Protein AF-A0A7W0WH51-F1 (afdb_monomer)

Sequence (609 aa):
MRKIGLLFASMVLAVLLVGTLPVPAPQLAKVEAEQATVGTWGAVVNDTTASGSKAVRWNESATTGTVNFTISEPADSVTVYIKAGTNSASRVCVRPMVDNVASGTQPLCVGANQRTYVGRTFAANLAAGSHTLSLTGSDISSTDPLFADYTSFDTNTSSPPPPGGPYAKPNTTSQTFTEGWTPAADSVHLNPRVTCSADPTPANTGTGQGGVNVFNQNVVLINPQIKGCSVGILVRAGGLKLLVDQNKVGYGSAASPAIGNNFRGVYFDRGAFGYEVKGLNEGELFMRNNYIPVNLQAGYDCLIADTDIDHPVPLDWDSTRSGMLSGSRRAKVGIKARADYTTLPVADRSFHDCVIRSNDVAGFEEEGISLDANGGGSDAVTLVQGSSPLAAVDAPTDTVTLAQPQGGQWTNLENAQGAWLSFNQGGAVGRYLQIVAVDAASLELTLSDPNDYLSLAAADDPVSVTAPYRNVTISENVVNAEGSRVGIDFHGPVYRSRLMNNTITGTQSYQYGSDNHLRVTPDGVAPQSIRVTTLADMPPGTMTPRPHVGVASYNSVVGNQVDWDISFHTRDTETWRGIPAYDSANTSTNGEADYNDGTYVFLASDPNP

Solvent-accessible surface area (backbone atoms only — not comparable to full-atom values): 29803 Å² total; per-residue (Å²): 130,80,76,62,62,60,58,56,56,53,52,54,51,58,65,70,65,65,63,79,74,80,74,76,58,54,66,54,34,75,47,57,39,58,73,32,52,66,59,95,54,38,42,74,42,86,32,86,87,32,67,97,37,29,19,29,34,34,36,34,57,48,67,41,38,70,33,80,49,59,28,89,51,54,25,49,29,41,30,42,27,33,28,29,31,99,66,20,82,50,54,28,28,38,30,52,21,50,72,88,40,70,48,66,96,64,64,54,68,41,50,30,81,33,74,57,77,41,78,44,73,38,74,38,88,42,70,53,42,77,46,37,39,29,45,34,38,38,68,33,33,78,59,24,24,37,36,34,26,34,37,38,30,27,24,82,65,76,60,79,69,65,92,58,62,104,53,71,81,60,77,42,70,68,44,77,48,57,59,50,37,62,62,55,59,72,32,28,33,33,17,39,32,30,61,38,94,52,83,38,56,76,89,61,77,79,75,87,64,16,28,31,28,35,66,32,40,40,28,32,39,30,15,41,36,29,32,30,12,52,24,22,33,30,28,38,21,34,35,37,32,44,35,16,40,48,91,38,72,48,39,78,53,102,78,27,23,27,37,26,49,10,36,24,21,35,37,29,31,56,56,20,27,52,30,38,36,37,42,33,84,89,16,51,40,33,32,35,54,20,39,27,33,34,36,34,28,30,35,38,43,33,39,42,29,31,31,39,33,42,23,95,59,57,46,85,60,88,41,89,84,67,98,54,79,76,58,79,32,50,14,47,27,38,38,37,37,42,39,30,44,87,53,35,52,60,87,46,21,55,27,28,54,28,38,42,29,48,27,42,28,37,36,27,45,42,28,33,36,31,44,34,55,73,41,90,65,94,64,55,37,52,53,58,34,29,31,32,32,25,61,37,66,41,48,97,74,33,32,35,25,50,38,78,20,85,93,42,53,74,47,73,52,60,67,43,34,22,20,26,43,32,27,52,36,66,73,30,40,41,42,70,34,43,22,74,38,56,43,57,92,73,37,32,35,33,41,57,58,96,78,58,52,50,75,40,47,50,56,65,29,38,30,21,41,38,46,35,36,33,44,36,37,40,28,48,28,42,27,44,18,47,60,5,42,24,18,35,37,44,39,14,48,34,33,50,24,36,40,32,47,28,39,30,38,61,57,34,66,49,70,71,62,83,66,48,53,64,63,72,49,100,92,42,53,58,41,35,27,32,40,43,32,21,57,68,97,67,78,89,83,41,21,35,29,80,40,60,70,64,28,57,18,40,23,36,45,30,44,30,41,25,36,24,18,26,38,38,34,50,50,58,91,66,86,62,47,53,37,31,27,21,66,44,76,45,41,34,76,76,40,44,43,73,38,63,75,62,25,56,34,76,44,98,57,70,81,71,124

Nearest PDB structures (foldseek):
  3wnn-assembly2_B  TM=7.331E-01  e=1.623E-05  Niallia circulans
  7ehg-assembly5_E  TM=6.795E-01  e=1.152E-05  Microbacterium sp. XT11
  3wnk-assembly1_A  TM=7.249E-01  e=2.401E-05  Niallia circulans
  5x7h-assembly1_A  TM=6.977E-01  e=3.552E-05  Paenibacillus sp. 598K
  5h49-assembly1_C  TM=5.030E-01  e=3.534E-02  Rattus norvegicus

Foldseek 3Di:
DVPVVVVVVVVVVVVVPPPPDPDPFDFQDKFFQQVWADDPQWDWDQACQFVVRIWIKGQAWFKTHKDKDFGQAWFFKKKWWKFKDPQFPAKKWKWKAKQNHTQDPDTHIDGRPGHHTDIDMGTDGGGGTMIIIMMTIDPHHNRIMMITTIMTGGHRPDPPPPCDDVAHDAPEACDEDEWQAEDAASHEYHAYEFEYDDQLDPVCVPPQTWSYEDQHAQYEYEFYAFERTVERYEHAAENYEDEYECPGPQNDDPCTPEQEHYQESYAYFFHYEQYERDYDPLGAYEYEHHLEDAEAADYENYEAARYEAEYPWFDQDDPPPDPDDGDRAWRAEHHEYAHQQVRYDLQASEHEPYEYAHYEFYTHAAEHHEDAQAPPDLCRRWQAKAKAFWQFFDLVQQKTAGDQHPPGGFDPCQSLRNWKKAFLDFQLHLDIWHFHGADRVRNMTRTDCPPSSSVRDGTRGMIIRGHYEEHYEYEHYEFEQAQYQEHYEQEAAYHQYEYYQYEYDHFHDDADDVLQLADADPVHGWRYHAENEHDDPHDPSHGDDDRDDDHPALYEYEQYEYQEDHEDEYSDPPQRAAREYEYYNFDYNHYHRYHYSRRYDYDPDRPND

Secondary structure (DSSP, 8-state):
--SSHHHHHHHHHHHHS---PPPPPPEEEEEEGGGS---TTEEEEE-TTSGGGEEEEESSS-BPPPEEEEESS-EEEEEEEEEE-TT--S-EEEEEEETTEESSSS-EEE-TT--S-EEEEEEEEEPSEEEEEEEEEES--SSS-EEEEEEEEE----SS--S-SSSPPPSEES-EE-TTB-PPTT-EEES-EEE--S---GGGTTS---SEEE-STT-EEES-EEES-SEEEEE-SS--EEEEETTSTT--BTTBSEEES-SEEEEE-TT--SEEEEEETT--EEEES-SEEEEESS-EEEEEESEEEE--S-B----TTSS---S-B-EEEEEEE---GGGS-TT---EEEEEEES-EE--EEEEEEEEE---SSSS-S----EEEEEEEEEGGGTEEEEPPPTTS---SGGGGTTSEEEE-SSTTTT-EEEEEEEETTTTEEEEE-TT-GGGG--TT-EEEEE-SEEEEEEES-EEE-TTSSEEEEEESSEES-EEES-EEES-------GGG-PPEETTEEPPEEEEEEE-----BTBSSS-------TTEEEES-EESSEEEEEE--SS----EEEEEES-EESSS-TTEE-S-EEE-SS-S--

Mean predicted aligned error: 16.0 Å

Structure (mmCIF, N/CA/C/O backbone):
data_AF-A0A7W0WH51-F1
#
_entry.id   AF-A0A7W0WH51-F1
#
loop_
_atom_site.group_PDB
_atom_site.id
_atom_site.type_symbol
_atom_site.label_atom_id
_atom_site.label_alt_id
_atom_site.label_comp_id
_atom_site.label_asym_id
_atom_site.label_entity_id
_atom_site.label_seq_id
_atom_site.pdbx_PDB_ins_code
_atom_site.Cartn_x
_atom_site.Cartn_y
_atom_site.Cartn_z
_atom_site.occupancy
_atom_site.B_iso_or_equiv
_atom_site.auth_seq_id
_atom_site.auth_comp_id
_atom_site.auth_asym_id
_atom_site.auth_atom_id
_atom_site.pdbx_PDB_model_num
ATOM 1 N N . MET A 1 1 ? -4.351 -56.103 2.459 1.00 49.38 1 MET A N 1
ATOM 2 C CA . MET A 1 1 ? -4.279 -55.286 1.223 1.00 49.38 1 MET A CA 1
ATOM 3 C C . MET A 1 1 ? -4.111 -53.771 1.439 1.00 49.38 1 MET A C 1
ATOM 5 O O . MET A 1 1 ? -3.838 -53.088 0.469 1.00 49.38 1 MET A O 1
ATOM 9 N N . ARG A 1 2 ? -4.170 -53.211 2.664 1.00 43.69 2 ARG A N 1
ATOM 10 C CA . ARG A 1 2 ? -3.971 -51.757 2.903 1.00 43.69 2 ARG A CA 1
ATOM 11 C C . ARG A 1 2 ? -2.515 -51.278 3.073 1.00 43.69 2 ARG A C 1
ATOM 13 O O . ARG A 1 2 ? -2.283 -50.080 3.082 1.00 43.69 2 ARG A O 1
ATOM 20 N N . LYS A 1 3 ? -1.530 -52.181 3.185 1.00 42.62 3 LYS A N 1
ATOM 21 C CA . LYS A 1 3 ? -0.113 -51.817 3.424 1.00 42.62 3 LYS A CA 1
ATOM 22 C C . LYS A 1 3 ? 0.752 -51.682 2.158 1.00 42.62 3 LYS A C 1
ATOM 24 O O . LYS A 1 3 ? 1.878 -51.223 2.260 1.00 42.62 3 LYS A O 1
ATOM 29 N N . ILE A 1 4 ? 0.234 -52.036 0.979 1.00 47.47 4 ILE A N 1
ATOM 30 C CA . ILE A 1 4 ? 0.978 -51.942 -0.295 1.00 47.47 4 ILE A CA 1
ATOM 31 C C . ILE A 1 4 ? 0.734 -50.587 -0.990 1.00 47.47 4 ILE A C 1
ATOM 33 O O . ILE A 1 4 ? 1.624 -50.073 -1.659 1.00 47.47 4 ILE A O 1
ATOM 37 N N . GLY A 1 5 ? -0.417 -49.943 -0.751 1.00 38.31 5 GLY A N 1
ATOM 38 C CA . GLY A 1 5 ? -0.734 -48.626 -1.326 1.00 38.31 5 GLY A CA 1
ATOM 39 C C . GLY A 1 5 ? 0.100 -47.464 -0.766 1.00 38.31 5 GLY A C 1
ATOM 40 O O . GLY A 1 5 ? 0.379 -46.516 -1.490 1.00 38.31 5 GLY A O 1
ATOM 41 N N . LEU A 1 6 ? 0.561 -47.553 0.489 1.00 41.91 6 LEU A N 1
ATOM 42 C CA . LEU A 1 6 ? 1.359 -46.488 1.117 1.00 41.91 6 LEU A CA 1
ATOM 43 C C . LEU A 1 6 ? 2.809 -46.440 0.594 1.00 41.91 6 LEU A C 1
ATOM 45 O O . LEU A 1 6 ? 3.413 -45.374 0.535 1.00 41.91 6 LEU A O 1
ATOM 49 N N . LEU A 1 7 ? 3.353 -47.587 0.173 1.00 45.12 7 LEU A N 1
ATOM 50 C CA . LEU A 1 7 ? 4.710 -47.688 -0.378 1.00 45.12 7 LEU A CA 1
ATOM 51 C C . LEU A 1 7 ? 4.798 -47.142 -1.810 1.00 45.12 7 LEU A C 1
ATOM 53 O O . LEU A 1 7 ? 5.791 -46.510 -2.154 1.00 45.12 7 LEU A O 1
ATOM 57 N N . PHE A 1 8 ? 3.740 -47.291 -2.614 1.00 44.56 8 PHE A N 1
ATOM 58 C CA . PHE A 1 8 ? 3.688 -46.697 -3.956 1.00 44.56 8 PHE A CA 1
ATOM 59 C C . PHE A 1 8 ? 3.515 -45.171 -3.924 1.00 44.56 8 PHE A C 1
ATOM 61 O O . PHE A 1 8 ? 4.144 -44.477 -4.719 1.00 44.56 8 PHE A O 1
ATOM 68 N N . ALA A 1 9 ? 2.749 -44.630 -2.971 1.00 45.94 9 ALA A N 1
ATOM 69 C CA . ALA A 1 9 ? 2.597 -43.180 -2.818 1.00 45.94 9 ALA A CA 1
ATOM 70 C C . ALA A 1 9 ? 3.899 -42.492 -2.357 1.00 45.94 9 ALA A C 1
ATOM 72 O O . ALA A 1 9 ? 4.235 -41.417 -2.847 1.00 45.94 9 ALA A O 1
ATOM 73 N N . SER A 1 10 ? 4.683 -43.132 -1.480 1.00 42.50 10 SER A N 1
ATOM 74 C CA . SER A 1 10 ? 5.964 -42.577 -1.015 1.00 42.50 10 SER A CA 1
ATOM 75 C C . SER A 1 10 ? 7.071 -42.635 -2.073 1.00 42.50 10 SER A C 1
ATOM 77 O O . SER A 1 10 ? 7.956 -41.783 -2.071 1.00 42.50 10 SER A O 1
ATOM 79 N N . MET A 1 11 ? 7.034 -43.616 -2.979 1.00 37.88 11 MET A N 1
ATOM 80 C CA . MET A 1 11 ? 8.048 -43.768 -4.025 1.00 37.88 11 MET A CA 1
ATOM 81 C C . MET A 1 11 ? 7.811 -42.803 -5.201 1.00 37.88 11 MET A C 1
ATOM 83 O O . MET A 1 11 ? 8.770 -42.300 -5.777 1.00 37.88 11 MET A O 1
ATOM 87 N N . VAL A 1 12 ? 6.551 -42.454 -5.493 1.00 46.62 12 VAL A N 1
ATOM 88 C CA . VAL A 1 12 ? 6.204 -41.393 -6.460 1.00 46.62 12 VAL A CA 1
ATOM 89 C C . VAL A 1 12 ? 6.540 -40.001 -5.904 1.00 46.62 12 VAL A C 1
ATOM 91 O O . VAL A 1 12 ? 7.027 -39.154 -6.649 1.00 46.62 12 VAL A O 1
ATOM 94 N N . LEU A 1 13 ? 6.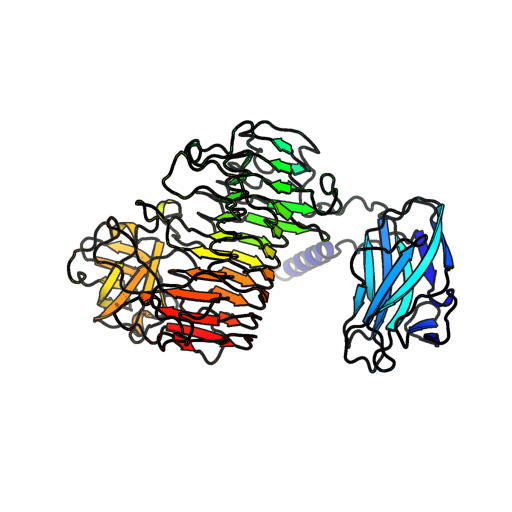395 -39.785 -4.590 1.00 38.09 13 LEU A N 1
ATOM 95 C CA . LEU A 1 13 ? 6.809 -38.538 -3.936 1.00 38.09 13 LEU A CA 1
ATOM 96 C C . LEU A 1 13 ? 8.343 -38.373 -3.909 1.00 38.09 13 LEU A C 1
ATOM 98 O O . LEU A 1 13 ? 8.842 -37.273 -4.112 1.00 38.09 13 LEU A O 1
ATOM 102 N N . ALA A 1 14 ? 9.103 -39.462 -3.747 1.00 37.25 14 ALA A N 1
ATOM 103 C CA . ALA A 1 14 ? 10.568 -39.423 -3.795 1.00 37.25 14 ALA A CA 1
ATOM 104 C C . ALA A 1 14 ? 11.130 -39.192 -5.213 1.00 37.25 14 ALA A C 1
ATOM 106 O O . ALA A 1 14 ? 12.187 -38.587 -5.352 1.00 37.25 14 ALA A O 1
ATOM 107 N N . VAL A 1 15 ? 10.423 -39.621 -6.266 1.00 40.81 15 VAL A N 1
ATOM 108 C CA . VAL A 1 15 ? 10.829 -39.382 -7.666 1.00 40.81 15 VAL A CA 1
ATOM 109 C C . VAL A 1 15 ? 10.445 -37.972 -8.147 1.00 40.81 15 VAL A C 1
ATOM 111 O O . VAL A 1 15 ? 11.129 -37.423 -9.004 1.00 40.81 15 VAL A O 1
ATOM 114 N N . LEU A 1 16 ? 9.427 -37.338 -7.553 1.00 35.97 16 LEU A N 1
ATOM 115 C CA . LEU A 1 16 ? 9.060 -35.937 -7.823 1.00 35.97 16 LEU A CA 1
ATOM 116 C C . LEU A 1 16 ? 9.887 -34.905 -7.030 1.00 35.97 16 LEU A C 1
ATOM 118 O O . LEU A 1 16 ? 9.874 -33.731 -7.385 1.00 35.97 16 LEU A O 1
ATOM 122 N N . LEU A 1 17 ? 10.625 -35.325 -5.993 1.00 35.19 17 LEU A N 1
ATOM 123 C CA . LEU A 1 17 ? 11.506 -34.454 -5.199 1.00 35.19 17 LEU A CA 1
ATOM 124 C C . LEU A 1 17 ? 12.975 -34.444 -5.644 1.00 35.19 17 LEU A C 1
ATOM 126 O O . LEU A 1 17 ? 13.756 -33.654 -5.115 1.00 35.19 17 LEU A O 1
ATOM 130 N N . VAL A 1 18 ? 13.362 -35.233 -6.651 1.00 36.16 18 VAL A N 1
ATOM 131 C CA . VAL A 1 18 ? 14.643 -35.030 -7.350 1.00 36.16 18 VAL A CA 1
ATOM 132 C C . VAL A 1 18 ? 14.439 -33.949 -8.415 1.00 36.16 18 VAL A C 1
ATOM 134 O O . VAL A 1 18 ? 14.569 -34.177 -9.615 1.00 36.16 18 VAL A O 1
ATOM 137 N N . GLY A 1 19 ? 14.063 -32.754 -7.954 1.00 34.38 19 GLY A N 1
ATOM 138 C CA . GLY A 1 19 ? 14.241 -31.536 -8.725 1.00 34.38 19 GLY A CA 1
ATOM 139 C C . GLY A 1 19 ? 15.726 -31.410 -9.037 1.00 34.38 19 GLY A C 1
ATOM 140 O O . GLY A 1 19 ? 16.571 -31.533 -8.151 1.00 34.38 19 GLY A O 1
ATOM 141 N N . THR A 1 20 ? 16.032 -31.251 -10.317 1.00 36.53 20 THR A N 1
ATOM 142 C CA . THR A 1 20 ? 17.371 -31.016 -10.850 1.00 36.53 20 THR A CA 1
ATOM 143 C C . THR A 1 20 ? 18.126 -30.023 -9.970 1.00 36.53 20 THR A C 1
ATOM 145 O O . THR A 1 20 ? 17.732 -28.860 -9.880 1.00 36.53 20 THR A O 1
ATOM 148 N N . LEU A 1 21 ? 19.202 -30.475 -9.319 1.00 32.97 21 LEU A N 1
ATOM 149 C CA . LEU A 1 21 ? 20.165 -29.566 -8.704 1.00 32.97 21 LEU A CA 1
ATOM 150 C C . LEU A 1 21 ? 20.615 -28.573 -9.789 1.00 32.97 21 LEU A C 1
ATOM 152 O O . LEU A 1 21 ? 20.913 -29.026 -10.901 1.00 32.97 21 LEU A O 1
ATOM 156 N N . PRO A 1 22 ? 20.630 -27.254 -9.522 1.00 35.56 22 PRO A N 1
ATOM 157 C CA . PRO A 1 22 ? 21.127 -26.291 -10.490 1.00 35.56 22 PRO A CA 1
ATOM 158 C C . PRO A 1 22 ? 22.555 -26.690 -10.853 1.00 35.56 22 PRO A C 1
ATOM 160 O O . PRO A 1 22 ? 23.417 -26.830 -9.983 1.00 35.56 22 PRO A O 1
ATOM 163 N N . VAL A 1 23 ? 22.785 -26.930 -12.143 1.00 38.28 23 VAL A N 1
ATOM 164 C CA . VAL A 1 23 ? 24.143 -27.049 -12.664 1.00 38.28 23 VAL A CA 1
ATOM 165 C C . VAL A 1 23 ? 24.808 -25.703 -12.365 1.00 38.28 23 VAL A C 1
ATOM 167 O O . VAL A 1 23 ? 24.219 -24.676 -12.712 1.00 38.28 23 VAL A O 1
ATOM 170 N N . PRO A 1 24 ? 25.965 -25.665 -11.678 1.00 46.38 24 PRO A N 1
ATOM 171 C CA . PRO A 1 24 ? 26.680 -24.415 -11.460 1.00 46.38 24 PRO A CA 1
ATOM 172 C C . PRO A 1 24 ? 26.875 -23.730 -12.813 1.00 46.38 24 PRO A C 1
ATOM 174 O O . PRO A 1 24 ? 27.279 -24.402 -13.766 1.00 46.38 24 PRO A O 1
ATOM 177 N N . ALA A 1 25 ? 26.559 -22.434 -12.912 1.00 53.91 25 ALA A N 1
ATOM 178 C CA . ALA A 1 25 ? 26.897 -21.654 -14.099 1.00 53.91 25 ALA A CA 1
ATOM 179 C C . ALA A 1 25 ? 28.375 -21.922 -14.432 1.00 53.91 25 ALA A C 1
ATOM 181 O O . ALA A 1 25 ? 29.195 -21.961 -13.506 1.00 53.91 25 ALA A O 1
ATOM 182 N N . PRO A 1 26 ? 28.734 -22.216 -15.691 1.00 61.56 26 PRO A N 1
ATOM 183 C CA . PRO A 1 26 ? 30.117 -22.500 -15.999 1.00 61.56 26 PRO A CA 1
ATOM 184 C C . PRO A 1 26 ? 30.945 -21.256 -15.731 1.00 61.56 26 PRO A C 1
ATOM 186 O O . PRO A 1 26 ? 30.787 -20.201 -16.349 1.00 61.56 26 PRO A O 1
ATOM 189 N N . GLN A 1 27 ? 31.850 -21.444 -14.786 1.00 72.56 27 GLN A N 1
ATOM 190 C CA . GLN A 1 27 ? 32.867 -20.489 -14.430 1.00 72.56 27 GLN A CA 1
ATOM 191 C C . GLN A 1 27 ? 33.829 -20.332 -15.601 1.00 72.56 27 GLN A C 1
ATOM 193 O O . GLN A 1 27 ? 34.647 -21.211 -15.872 1.00 72.56 27 GLN A O 1
ATOM 198 N N . LEU A 1 28 ? 33.697 -19.209 -16.308 1.00 79.44 28 LEU A N 1
ATOM 199 C CA . LEU A 1 28 ? 34.553 -18.831 -17.430 1.00 79.44 28 LEU A CA 1
ATOM 200 C C . LEU A 1 28 ? 35.957 -18.480 -16.957 1.00 79.44 28 LEU A C 1
ATOM 202 O O . LEU A 1 28 ? 36.940 -18.807 -17.619 1.00 79.44 28 LEU A O 1
ATOM 206 N N . ALA A 1 29 ? 36.048 -17.806 -15.813 1.00 85.62 29 ALA A N 1
ATOM 207 C CA . ALA A 1 29 ? 37.309 -17.533 -15.154 1.00 85.62 29 ALA A CA 1
ATOM 208 C C . ALA A 1 29 ? 37.137 -17.510 -13.639 1.00 85.62 29 ALA A C 1
ATOM 210 O O . ALA A 1 29 ? 36.119 -17.073 -13.103 1.00 85.62 29 ALA A O 1
ATOM 211 N N . LYS A 1 30 ? 38.190 -17.947 -12.955 1.00 90.44 30 LYS A N 1
ATOM 212 C CA . LYS A 1 30 ? 38.345 -17.835 -11.513 1.00 90.44 30 LYS A CA 1
ATOM 213 C C . LYS A 1 30 ? 39.650 -17.121 -11.227 1.00 90.44 30 LYS A C 1
ATOM 215 O O . LYS A 1 30 ? 40.712 -17.599 -11.622 1.00 90.44 30 LYS A O 1
ATOM 220 N N . VAL A 1 31 ? 39.563 -15.983 -10.557 1.00 92.44 31 VAL A N 1
ATOM 221 C CA . VAL A 1 31 ? 40.721 -15.165 -10.208 1.00 92.44 31 VAL A CA 1
ATOM 222 C C . VAL A 1 31 ? 40.876 -15.196 -8.697 1.00 92.44 31 VAL A C 1
ATOM 224 O O . VAL A 1 31 ? 40.104 -14.562 -7.977 1.00 92.44 31 VAL A O 1
ATOM 227 N N . GLU A 1 32 ? 41.842 -15.982 -8.226 1.00 93.31 32 GLU A N 1
ATOM 228 C CA . GLU A 1 32 ? 42.162 -16.100 -6.800 1.00 93.31 32 GLU A CA 1
ATOM 229 C C . GLU A 1 32 ? 42.693 -14.744 -6.296 1.00 93.31 32 GLU A C 1
ATOM 231 O O . GLU A 1 32 ? 43.581 -14.144 -6.913 1.00 93.31 32 GLU A O 1
ATOM 236 N N . ALA A 1 33 ? 42.128 -14.219 -5.207 1.00 92.31 33 ALA A N 1
ATOM 237 C CA . ALA A 1 33 ? 42.415 -12.863 -4.743 1.00 92.31 33 ALA A CA 1
ATOM 238 C C . ALA A 1 33 ? 43.879 -12.716 -4.312 1.00 92.31 33 ALA A C 1
ATOM 240 O O . ALA A 1 33 ? 44.468 -11.650 -4.488 1.00 92.31 33 ALA A O 1
ATOM 241 N N . GLU A 1 34 ? 44.503 -13.780 -3.800 1.00 92.19 34 GLU A N 1
ATOM 242 C CA . GLU A 1 34 ? 45.907 -13.787 -3.387 1.00 92.19 34 GLU A CA 1
ATOM 243 C C . GLU A 1 34 ? 46.906 -13.613 -4.538 1.00 92.19 34 GLU A C 1
ATOM 245 O O . GLU A 1 34 ? 48.100 -13.437 -4.286 1.00 92.19 34 GLU A O 1
ATOM 250 N N . GLN A 1 35 ? 46.446 -13.651 -5.791 1.00 93.06 35 GLN A N 1
ATOM 251 C CA . GLN A 1 35 ? 47.265 -13.304 -6.954 1.00 93.06 35 GLN A CA 1
ATOM 252 C C . GLN A 1 35 ? 47.468 -11.789 -7.088 1.00 93.06 35 GLN A C 1
ATOM 254 O O . GLN A 1 35 ? 48.384 -11.348 -7.785 1.00 93.06 35 GLN A O 1
ATOM 259 N N . ALA A 1 36 ? 46.634 -10.982 -6.427 1.00 91.31 36 ALA A N 1
ATOM 260 C CA . ALA A 1 36 ? 46.752 -9.536 -6.444 1.00 91.31 36 ALA A CA 1
ATOM 261 C C . ALA A 1 36 ? 47.887 -9.050 -5.531 1.00 91.31 36 ALA A C 1
ATOM 263 O O . ALA A 1 36 ? 48.161 -9.607 -4.468 1.00 91.31 36 ALA A O 1
ATOM 264 N N . THR A 1 37 ? 48.536 -7.949 -5.917 1.00 92.00 37 THR A N 1
ATOM 265 C CA . THR A 1 37 ? 49.512 -7.292 -5.035 1.00 92.00 37 THR A CA 1
ATOM 266 C C . THR A 1 37 ? 48.780 -6.553 -3.916 1.00 92.00 37 THR A C 1
ATOM 268 O O . THR A 1 37 ? 47.858 -5.778 -4.179 1.00 92.00 37 THR A O 1
ATOM 271 N N . VAL A 1 38 ? 49.210 -6.766 -2.673 1.00 93.31 38 VAL A N 1
ATOM 272 C CA . VAL A 1 38 ? 48.633 -6.147 -1.472 1.00 93.31 38 VAL A CA 1
ATOM 273 C C . VAL A 1 38 ? 49.647 -5.174 -0.867 1.00 93.31 38 VAL A C 1
ATOM 275 O O . VAL A 1 38 ? 50.823 -5.507 -0.730 1.00 93.31 38 VAL A O 1
ATOM 278 N N . GLY A 1 39 ? 49.201 -3.957 -0.549 1.00 87.81 39 GLY A N 1
ATOM 279 C CA . GLY A 1 39 ? 50.030 -2.925 0.082 1.00 87.81 39 GLY A CA 1
ATOM 280 C C . GLY A 1 39 ? 50.112 -3.077 1.604 1.00 87.81 39 GLY A C 1
ATOM 281 O O . GLY A 1 39 ? 49.661 -4.066 2.170 1.00 87.81 39 GLY A O 1
ATOM 282 N N . THR A 1 40 ? 50.637 -2.063 2.295 1.00 91.81 40 THR A N 1
ATOM 283 C CA . THR A 1 40 ? 50.765 -2.062 3.769 1.00 91.81 40 THR A CA 1
ATOM 284 C C . THR A 1 40 ? 49.427 -2.092 4.520 1.00 91.81 40 THR A C 1
ATOM 286 O O . THR A 1 40 ? 49.407 -2.376 5.713 1.00 91.81 40 THR A O 1
ATOM 289 N N . TRP A 1 41 ? 48.322 -1.829 3.820 1.00 91.94 41 TRP A N 1
ATOM 290 C CA . TRP A 1 41 ? 46.946 -1.824 4.326 1.00 91.94 41 TRP A CA 1
ATOM 291 C C . TRP A 1 41 ? 46.378 -3.227 4.606 1.00 91.94 41 TRP A C 1
ATOM 293 O O . TRP A 1 41 ? 45.371 -3.388 5.304 1.00 91.94 41 TRP A O 1
ATOM 303 N N . GLY A 1 42 ? 47.000 -4.273 4.061 1.00 92.69 42 GLY A N 1
ATOM 304 C CA . GLY A 1 42 ? 46.476 -5.634 4.095 1.00 92.69 42 GLY A CA 1
ATOM 305 C C . GLY A 1 42 ? 47.569 -6.692 4.060 1.00 92.69 42 GLY A C 1
ATOM 306 O O . GLY A 1 42 ? 48.757 -6.395 4.146 1.00 92.69 42 GLY A O 1
ATOM 307 N N . ALA A 1 43 ? 47.162 -7.953 3.948 1.00 95.19 43 ALA A N 1
ATOM 308 C CA . ALA A 1 43 ? 48.079 -9.063 3.712 1.00 95.19 43 ALA A CA 1
ATOM 309 C C . ALA A 1 43 ? 47.379 -10.218 2.991 1.00 95.19 43 ALA A C 1
ATOM 311 O O . ALA A 1 43 ? 46.179 -10.424 3.159 1.00 95.19 43 ALA A O 1
ATOM 312 N N . VAL A 1 44 ? 48.151 -11.025 2.263 1.00 96.12 44 VAL A N 1
ATOM 313 C CA . VAL A 1 44 ? 47.732 -12.389 1.921 1.00 96.12 44 VAL A CA 1
ATOM 314 C C . VAL A 1 44 ? 47.934 -13.264 3.154 1.00 96.12 44 VAL A C 1
ATOM 316 O O . VAL A 1 44 ? 49.027 -13.301 3.723 1.00 96.12 44 VAL A O 1
ATOM 319 N N . VAL A 1 45 ? 46.887 -13.960 3.580 1.00 95.56 45 VAL A N 1
ATOM 320 C CA . VAL A 1 45 ? 46.878 -14.784 4.793 1.00 95.56 45 VAL A CA 1
ATOM 321 C C . VAL A 1 45 ? 46.549 -16.233 4.464 1.00 95.56 45 VAL A C 1
ATOM 323 O O . VAL A 1 45 ? 45.871 -16.515 3.481 1.00 95.56 45 VAL A O 1
ATOM 326 N N . ASN A 1 46 ? 47.018 -17.152 5.308 1.00 95.00 46 ASN A N 1
ATOM 327 C CA . ASN A 1 46 ? 46.575 -18.541 5.251 1.00 95.00 46 ASN A CA 1
ATOM 328 C C . ASN A 1 46 ? 45.175 -18.637 5.859 1.00 95.00 46 ASN A C 1
ATOM 330 O O . ASN A 1 46 ? 44.973 -18.251 7.011 1.00 95.00 46 ASN A O 1
ATOM 334 N N . ASP A 1 47 ? 44.239 -19.187 5.098 1.00 92.00 47 ASP A N 1
ATOM 335 C CA . ASP A 1 47 ? 42.864 -19.409 5.524 1.00 92.00 47 ASP A CA 1
ATOM 336 C C . ASP A 1 47 ? 42.394 -20.755 4.978 1.00 92.00 47 ASP A C 1
ATOM 338 O O . ASP A 1 47 ? 42.134 -20.903 3.790 1.00 92.00 47 ASP A O 1
ATOM 342 N N . THR A 1 48 ? 42.290 -21.762 5.844 1.00 89.69 48 THR A N 1
ATOM 343 C CA . THR A 1 48 ? 41.941 -23.132 5.436 1.00 89.69 48 THR A CA 1
ATOM 344 C C . THR A 1 48 ? 40.510 -23.268 4.919 1.00 89.69 48 THR A C 1
ATOM 346 O O . THR A 1 48 ? 40.152 -24.330 4.418 1.00 89.69 48 THR A O 1
ATOM 349 N N . THR A 1 49 ? 39.684 -22.228 5.065 1.00 85.50 49 THR A N 1
ATOM 350 C CA . THR A 1 49 ? 38.307 -22.195 4.555 1.00 85.50 49 THR A CA 1
ATOM 351 C C . THR A 1 49 ? 38.183 -21.514 3.193 1.00 85.50 49 THR A C 1
ATOM 353 O O . THR A 1 49 ? 37.101 -21.552 2.614 1.00 85.50 49 THR A O 1
ATOM 356 N N . ALA A 1 50 ? 39.263 -20.904 2.699 1.00 87.62 50 ALA A N 1
ATOM 357 C CA . ALA A 1 50 ? 39.341 -20.299 1.377 1.00 87.62 50 ALA A CA 1
ATOM 358 C C . ALA A 1 50 ? 39.771 -21.326 0.319 1.00 87.62 50 ALA A C 1
ATOM 360 O O . ALA A 1 50 ? 40.454 -22.319 0.619 1.00 87.62 50 ALA A O 1
ATOM 361 N N . SER A 1 51 ? 39.415 -21.069 -0.935 1.00 84.00 51 SER A N 1
ATOM 362 C CA . SER A 1 51 ? 40.030 -21.735 -2.073 1.00 84.00 51 SER A CA 1
ATOM 363 C C . SER A 1 51 ? 41.552 -21.580 -2.030 1.00 84.00 51 SER A C 1
ATOM 365 O O . SER A 1 51 ? 42.090 -20.581 -1.569 1.00 84.00 51 SER A O 1
ATOM 367 N N . GLY A 1 52 ? 42.290 -22.625 -2.416 1.00 85.75 52 GLY A N 1
ATOM 368 C CA . GLY A 1 52 ? 43.760 -22.582 -2.390 1.00 85.75 52 GLY A CA 1
ATOM 369 C C . GLY A 1 52 ? 44.382 -22.395 -0.994 1.00 85.75 52 GLY A C 1
ATOM 370 O O . GLY A 1 52 ? 45.603 -22.287 -0.882 1.00 85.75 52 GLY A O 1
ATOM 371 N N . SER A 1 53 ? 43.570 -22.410 0.074 1.00 89.38 53 SER A N 1
ATOM 372 C CA . SER A 1 53 ? 43.966 -22.164 1.468 1.00 89.38 53 SER A CA 1
ATOM 373 C C . SER A 1 53 ? 44.555 -20.772 1.741 1.00 89.38 53 SER A C 1
ATOM 375 O O . SER A 1 53 ? 45.285 -20.594 2.726 1.00 89.38 53 SER A O 1
ATOM 377 N N . LYS A 1 54 ? 44.266 -19.784 0.886 1.00 91.81 54 LYS A N 1
ATOM 378 C CA . LYS A 1 54 ? 44.754 -18.406 1.016 1.00 91.81 54 LYS A CA 1
ATOM 379 C C . LYS A 1 54 ? 43.655 -17.398 0.715 1.00 91.81 54 LYS A C 1
ATOM 381 O O . LYS A 1 54 ? 42.706 -17.700 0.018 1.00 91.81 54 LYS A O 1
ATOM 386 N N . ALA A 1 55 ? 43.794 -16.201 1.272 1.00 95.75 55 ALA A N 1
ATOM 387 C CA . ALA A 1 55 ? 42.875 -15.097 1.036 1.00 95.75 55 ALA A CA 1
ATOM 388 C C . ALA A 1 55 ? 43.593 -13.754 1.164 1.00 95.75 55 ALA A C 1
ATOM 390 O O . ALA A 1 55 ? 44.610 -13.646 1.858 1.00 95.75 55 ALA A O 1
ATOM 391 N N . VAL A 1 56 ? 43.033 -12.707 0.562 1.00 96.69 56 VAL A N 1
ATOM 392 C CA . VAL A 1 56 ? 43.438 -11.324 0.848 1.00 96.69 56 VAL A CA 1
ATOM 393 C C . VAL A 1 56 ? 42.653 -10.821 2.049 1.00 96.69 56 VAL A C 1
ATOM 395 O O . VAL A 1 56 ? 41.425 -10.860 2.049 1.00 96.69 56 VAL A O 1
ATOM 398 N N . ARG A 1 57 ? 43.362 -10.322 3.065 1.00 94.88 57 ARG A N 1
ATOM 399 C CA . ARG A 1 57 ? 42.793 -9.642 4.229 1.00 94.88 57 ARG A CA 1
ATOM 400 C C . ARG A 1 57 ? 43.072 -8.145 4.160 1.00 94.88 57 ARG A C 1
ATOM 402 O O . ARG A 1 57 ? 44.236 -7.740 4.163 1.00 94.88 57 ARG A O 1
ATOM 409 N N . TRP A 1 58 ? 42.023 -7.332 4.201 1.00 94.50 58 TRP A N 1
ATOM 410 C CA . TRP A 1 58 ? 42.122 -5.887 4.414 1.00 94.50 58 TRP A CA 1
ATOM 411 C C . TRP A 1 58 ? 42.058 -5.576 5.910 1.00 94.50 58 TRP A C 1
ATOM 413 O O . TRP A 1 58 ? 41.207 -6.124 6.610 1.00 94.50 58 TRP A O 1
ATOM 423 N N . ASN A 1 59 ? 42.922 -4.677 6.387 1.00 89.50 59 ASN A N 1
ATOM 424 C CA . ASN A 1 59 ? 42.816 -4.095 7.732 1.00 89.50 59 ASN A CA 1
ATOM 425 C C . ASN A 1 59 ? 42.401 -2.611 7.688 1.00 89.50 59 ASN A C 1
ATOM 427 O O . ASN A 1 59 ? 42.158 -2.014 8.729 1.00 89.50 59 ASN A O 1
ATOM 431 N N . GLU A 1 60 ? 42.331 -2.019 6.497 1.00 90.19 60 GLU A N 1
ATOM 432 C CA . GLU A 1 60 ? 41.812 -0.677 6.228 1.00 90.19 60 GLU A CA 1
ATOM 433 C C . GLU A 1 60 ? 41.297 -0.605 4.780 1.00 90.19 60 GLU A C 1
ATOM 435 O O . GLU A 1 60 ? 41.591 -1.482 3.960 1.00 90.19 60 GLU A O 1
ATOM 440 N N . SER A 1 61 ? 40.503 0.421 4.470 1.00 91.44 61 SER A N 1
ATOM 441 C CA . SER A 1 61 ? 39.928 0.624 3.132 1.00 91.44 61 SER A CA 1
ATOM 442 C C . SER A 1 61 ? 41.021 0.914 2.096 1.00 91.44 61 SER A C 1
ATOM 444 O O . SER A 1 61 ? 41.764 1.885 2.236 1.00 91.44 61 SER A O 1
ATOM 446 N N . ALA A 1 62 ? 41.123 0.088 1.053 1.00 93.00 62 ALA A N 1
ATOM 447 C CA . ALA A 1 62 ? 42.146 0.208 0.013 1.00 93.00 62 ALA A CA 1
ATOM 448 C C . ALA A 1 62 ? 41.834 -0.662 -1.219 1.00 93.00 62 ALA A C 1
ATOM 450 O O . ALA A 1 62 ? 41.013 -1.580 -1.159 1.00 93.00 62 ALA A O 1
ATOM 451 N N . THR A 1 63 ? 42.543 -0.411 -2.323 1.00 94.12 63 THR A N 1
ATOM 452 C CA . THR A 1 63 ? 42.431 -1.175 -3.578 1.00 94.12 63 THR A CA 1
ATOM 453 C C . THR A 1 63 ? 43.650 -2.074 -3.794 1.00 94.12 63 THR A C 1
ATOM 455 O O . THR A 1 63 ? 44.785 -1.664 -3.540 1.00 94.12 63 THR A O 1
ATOM 458 N N . THR A 1 64 ? 43.430 -3.299 -4.275 1.00 95.69 64 THR A N 1
ATOM 459 C CA . THR A 1 64 ? 44.505 -4.223 -4.677 1.00 95.69 64 THR A CA 1
ATOM 460 C C . THR A 1 64 ? 45.222 -3.766 -5.945 1.00 95.69 64 THR A C 1
ATOM 462 O O . THR A 1 64 ? 44.683 -3.007 -6.747 1.00 95.69 64 THR A O 1
ATOM 465 N N . GLY A 1 65 ? 46.424 -4.300 -6.185 1.00 92.00 65 GLY A N 1
ATOM 466 C CA . GLY A 1 65 ? 46.996 -4.317 -7.532 1.00 92.00 65 GLY A CA 1
ATOM 467 C C . GLY A 1 65 ? 46.105 -5.088 -8.515 1.00 92.00 65 GLY A C 1
ATOM 468 O O . GLY A 1 65 ? 45.244 -5.872 -8.101 1.00 92.00 65 GLY A O 1
ATOM 469 N N . THR A 1 66 ? 46.310 -4.863 -9.812 1.00 92.88 66 THR A N 1
ATOM 470 C CA . THR A 1 66 ? 45.538 -5.521 -10.871 1.00 92.88 66 THR A CA 1
ATOM 471 C C . THR A 1 66 ? 46.023 -6.945 -11.135 1.00 92.88 66 THR A C 1
ATOM 473 O O . THR A 1 66 ? 47.223 -7.226 -11.120 1.00 92.88 66 THR A O 1
ATOM 476 N N . VAL A 1 67 ? 45.081 -7.842 -11.417 1.00 93.81 67 VAL A N 1
ATOM 477 C CA . VAL A 1 67 ? 45.327 -9.213 -11.876 1.00 93.81 67 VAL A CA 1
ATOM 478 C C . VAL A 1 67 ? 44.778 -9.358 -13.287 1.00 93.81 67 VAL A C 1
ATOM 480 O O . VAL A 1 67 ? 43.631 -9.003 -13.550 1.00 93.81 67 VAL A O 1
ATOM 483 N N . ASN A 1 68 ? 45.595 -9.872 -14.203 1.00 92.69 68 ASN A N 1
ATOM 484 C CA . ASN A 1 68 ? 45.162 -10.142 -15.570 1.00 92.69 68 ASN A CA 1
ATOM 485 C C . ASN A 1 68 ? 44.420 -11.476 -15.625 1.00 92.69 68 ASN A C 1
ATOM 487 O O . ASN A 1 68 ? 44.897 -12.471 -15.081 1.00 92.69 68 ASN A O 1
ATOM 491 N N . PHE A 1 69 ? 43.306 -11.520 -16.345 1.00 93.31 69 PHE A N 1
ATOM 492 C CA . PHE A 1 69 ? 42.587 -12.757 -16.630 1.00 93.31 69 PHE A CA 1
ATOM 493 C C . PHE A 1 69 ? 42.039 -12.740 -18.056 1.00 93.31 69 PHE A C 1
ATOM 495 O O . PHE A 1 69 ? 42.108 -11.735 -18.763 1.00 93.31 69 PHE A O 1
ATOM 502 N N . THR A 1 70 ? 41.567 -13.883 -18.540 1.00 87.44 70 THR A N 1
ATOM 503 C CA . THR A 1 70 ? 40.949 -13.988 -19.865 1.00 87.44 70 THR A CA 1
ATOM 504 C C . THR A 1 70 ? 39.710 -14.850 -19.760 1.00 87.44 70 THR A C 1
ATOM 506 O O . THR A 1 70 ? 39.752 -15.907 -19.135 1.00 87.44 70 THR A O 1
ATOM 509 N N . ILE A 1 71 ? 38.627 -14.386 -20.372 1.00 84.19 71 ILE A N 1
ATOM 510 C CA . ILE A 1 71 ? 37.382 -15.136 -20.530 1.00 84.19 71 ILE A CA 1
ATOM 511 C C . ILE A 1 71 ? 37.201 -15.462 -22.011 1.00 84.19 71 ILE A C 1
ATOM 513 O O . ILE A 1 71 ? 37.415 -14.617 -22.880 1.00 84.19 71 ILE A O 1
ATOM 517 N N . SER A 1 72 ? 36.873 -16.718 -22.310 1.00 76.88 72 SER A N 1
ATOM 518 C CA . SER A 1 72 ? 36.747 -17.218 -23.687 1.00 76.88 72 SER A CA 1
ATOM 519 C C . SER A 1 72 ? 35.427 -16.836 -24.357 1.00 76.88 72 SER A C 1
ATOM 521 O O . SER A 1 72 ? 35.318 -16.902 -25.578 1.00 76.88 72 SER A O 1
ATOM 523 N N . GLU A 1 73 ? 34.439 -16.439 -23.563 1.00 77.06 73 GLU A N 1
ATOM 524 C CA . GLU A 1 73 ? 33.088 -16.051 -23.966 1.00 77.06 73 GLU A CA 1
ATOM 525 C C . GLU A 1 73 ? 32.653 -14.838 -23.125 1.00 77.06 73 GLU A C 1
ATOM 527 O O . GLU A 1 73 ? 33.294 -14.566 -22.103 1.00 77.06 73 GLU A O 1
ATOM 532 N N . PRO A 1 74 ? 31.616 -14.081 -23.530 1.00 76.00 74 PRO A N 1
ATOM 533 C CA . PRO A 1 74 ? 31.109 -12.989 -22.709 1.00 76.00 74 PRO A CA 1
ATOM 534 C C . PRO A 1 74 ? 30.644 -13.472 -21.327 1.00 76.00 74 PRO A C 1
ATOM 536 O O . PRO A 1 74 ? 29.965 -14.497 -21.225 1.00 76.00 74 PRO A O 1
ATOM 539 N N . ALA A 1 75 ? 30.999 -12.730 -20.278 1.00 73.62 75 ALA A N 1
ATOM 540 C CA . ALA A 1 75 ? 30.558 -12.992 -18.910 1.00 73.62 75 ALA A CA 1
ATOM 541 C C . ALA A 1 75 ? 29.431 -12.029 -18.517 1.00 73.62 75 ALA A C 1
ATOM 543 O O . ALA A 1 75 ? 29.560 -10.813 -18.698 1.00 73.62 75 ALA A O 1
ATOM 544 N N . ASP A 1 76 ? 28.366 -12.590 -17.938 1.00 71.94 76 ASP A N 1
ATOM 545 C CA . ASP A 1 76 ? 27.147 -11.867 -17.544 1.00 71.94 76 ASP A CA 1
ATOM 546 C C . ASP A 1 76 ? 27.169 -11.452 -16.065 1.00 71.94 76 ASP A C 1
ATOM 548 O O . ASP A 1 76 ? 26.329 -10.678 -15.596 1.00 71.94 76 ASP A O 1
ATOM 552 N N . SER A 1 77 ? 28.105 -12.001 -15.291 1.00 73.31 77 SER A N 1
ATOM 553 C CA . SER A 1 77 ? 28.211 -11.724 -13.865 1.00 73.31 77 SER A CA 1
ATOM 554 C C . SER A 1 77 ? 29.634 -11.816 -13.338 1.00 73.31 77 SER A C 1
ATOM 556 O O . SER A 1 77 ? 30.459 -12.588 -13.830 1.00 73.31 77 SER A O 1
ATOM 558 N N . VAL A 1 78 ? 29.883 -11.041 -12.285 1.00 78.69 78 VAL A N 1
ATOM 559 C CA . VAL A 1 78 ? 31.107 -11.066 -11.482 1.00 78.69 78 VAL A CA 1
ATOM 560 C C . VAL A 1 78 ? 30.715 -11.350 -10.042 1.00 78.69 78 VAL A C 1
ATOM 562 O O . VAL A 1 78 ? 30.031 -10.536 -9.420 1.00 78.69 78 VAL A O 1
ATOM 565 N N . THR A 1 79 ? 31.154 -12.475 -9.489 1.00 81.50 79 THR A N 1
ATOM 566 C CA . THR A 1 79 ? 30.880 -12.841 -8.096 1.00 81.50 79 THR A CA 1
ATOM 567 C C . THR A 1 79 ? 32.157 -12.788 -7.279 1.00 81.50 79 THR A C 1
ATOM 569 O O . THR A 1 79 ? 33.119 -13.485 -7.580 1.00 81.50 79 THR A O 1
ATOM 572 N N . VAL A 1 80 ? 32.168 -11.990 -6.211 1.00 85.50 80 VAL A N 1
ATOM 573 C CA . VAL A 1 80 ? 33.288 -11.931 -5.263 1.00 85.50 80 VAL A CA 1
ATOM 574 C C . VAL A 1 80 ? 32.928 -12.741 -4.024 1.00 85.50 80 VAL A C 1
ATOM 576 O O . VAL A 1 80 ? 31.888 -12.511 -3.403 1.00 85.50 80 VAL A O 1
ATOM 579 N N . TYR A 1 81 ? 33.786 -13.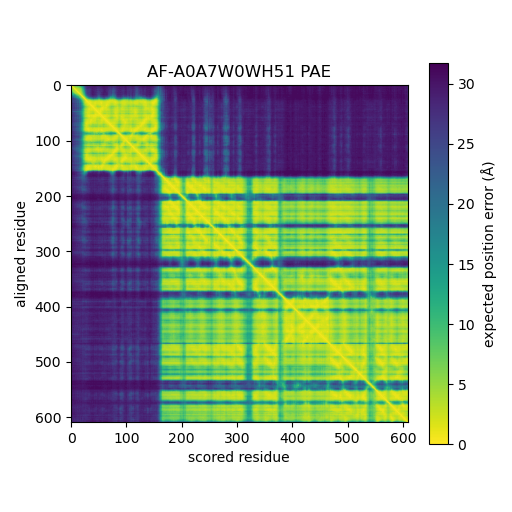688 -3.653 1.00 89.75 81 TYR A N 1
ATOM 580 C CA . TYR A 1 81 ? 33.605 -14.517 -2.466 1.00 89.75 81 TYR A CA 1
ATOM 581 C C . TYR A 1 81 ? 34.300 -13.873 -1.272 1.00 89.75 81 TYR A C 1
ATOM 583 O O . TYR A 1 81 ? 35.529 -13.808 -1.213 1.00 89.75 81 TYR A O 1
ATOM 591 N N . ILE A 1 82 ? 33.504 -13.389 -0.316 1.00 90.75 82 ILE A N 1
ATOM 592 C CA . ILE A 1 82 ? 33.990 -12.606 0.826 1.00 90.75 82 ILE A CA 1
ATOM 593 C C . ILE A 1 82 ? 33.430 -13.076 2.167 1.00 90.75 82 ILE A C 1
ATOM 595 O O . ILE A 1 82 ? 32.376 -13.710 2.232 1.00 90.75 82 ILE A O 1
ATOM 599 N N . LYS A 1 83 ? 34.128 -12.733 3.253 1.00 91.00 83 LYS A N 1
ATOM 600 C CA . LYS A 1 83 ? 33.664 -12.906 4.637 1.00 91.00 83 LYS A CA 1
ATOM 601 C C . LYS A 1 83 ? 34.201 -11.811 5.564 1.00 91.00 83 LYS A C 1
ATOM 603 O O . LYS A 1 83 ? 35.204 -11.164 5.262 1.00 91.00 83 LYS A O 1
ATOM 608 N N . ALA A 1 84 ? 33.554 -11.649 6.714 1.00 86.31 84 ALA A N 1
ATOM 609 C CA . ALA A 1 84 ? 33.985 -10.763 7.789 1.00 86.31 84 ALA A CA 1
ATOM 610 C C . ALA A 1 84 ? 34.906 -11.498 8.778 1.00 86.31 84 ALA A C 1
ATOM 612 O O . ALA A 1 84 ? 34.661 -12.651 9.156 1.00 86.31 84 ALA A O 1
ATOM 613 N N . GLY A 1 85 ? 35.951 -10.821 9.245 1.00 83.75 85 GLY A N 1
ATOM 614 C CA . GLY A 1 85 ? 36.898 -11.357 10.215 1.00 83.75 85 GLY A CA 1
ATOM 615 C C . GLY A 1 85 ? 36.326 -11.488 11.617 1.00 83.75 85 GLY A C 1
ATOM 616 O O . GLY A 1 85 ? 35.429 -10.755 11.998 1.00 83.75 85 GLY A O 1
ATOM 617 N N . THR A 1 86 ? 36.867 -12.405 12.418 1.00 74.19 86 THR A N 1
ATOM 618 C CA . THR A 1 86 ? 36.270 -12.874 13.686 1.00 74.19 86 THR A CA 1
ATOM 619 C C . THR A 1 86 ? 35.905 -11.797 14.711 1.00 74.19 86 THR A C 1
ATOM 621 O O . THR A 1 86 ? 35.046 -12.059 15.548 1.00 74.19 86 THR A O 1
ATOM 624 N N . ASN A 1 87 ? 36.521 -10.616 14.636 1.00 68.31 87 ASN A N 1
ATOM 625 C CA . ASN A 1 87 ? 36.303 -9.503 15.561 1.00 68.31 87 ASN A CA 1
ATOM 626 C C . ASN A 1 87 ? 35.447 -8.368 14.972 1.00 68.31 87 ASN A C 1
ATOM 628 O O . ASN A 1 87 ? 35.273 -7.357 15.645 1.00 68.31 87 ASN A O 1
ATOM 632 N N . SER A 1 88 ? 34.909 -8.533 13.757 1.00 73.31 88 SER A N 1
ATOM 633 C CA . SER A 1 88 ? 34.082 -7.506 13.125 1.00 73.31 88 SER A CA 1
ATOM 634 C C . SER A 1 88 ? 32.813 -7.242 13.939 1.00 73.31 88 SER A C 1
ATOM 636 O O . SER A 1 88 ? 32.068 -8.176 14.244 1.00 73.31 88 SER A O 1
ATOM 638 N N . ALA A 1 89 ? 32.573 -5.972 14.252 1.00 64.31 89 ALA A N 1
ATOM 639 C CA . ALA A 1 89 ? 31.396 -5.407 14.900 1.00 64.31 89 ALA A CA 1
ATOM 640 C C . ALA A 1 89 ? 30.506 -4.613 13.921 1.00 64.31 89 ALA A C 1
ATOM 642 O O . ALA A 1 89 ? 29.366 -4.295 14.257 1.00 64.31 89 ALA A O 1
ATOM 643 N N . SER A 1 90 ? 30.994 -4.316 12.712 1.00 71.56 90 SER A N 1
ATOM 644 C CA . SER A 1 90 ? 30.265 -3.584 11.668 1.00 71.56 90 SER A CA 1
ATOM 645 C C . SER A 1 90 ? 30.240 -4.332 10.323 1.00 71.56 90 SER A C 1
ATOM 647 O O . SER A 1 90 ? 30.793 -5.428 10.187 1.00 71.56 90 SER A O 1
ATOM 649 N N . ARG A 1 91 ? 29.513 -3.791 9.334 1.00 81.44 91 ARG A N 1
ATOM 650 C CA . ARG A 1 91 ? 29.518 -4.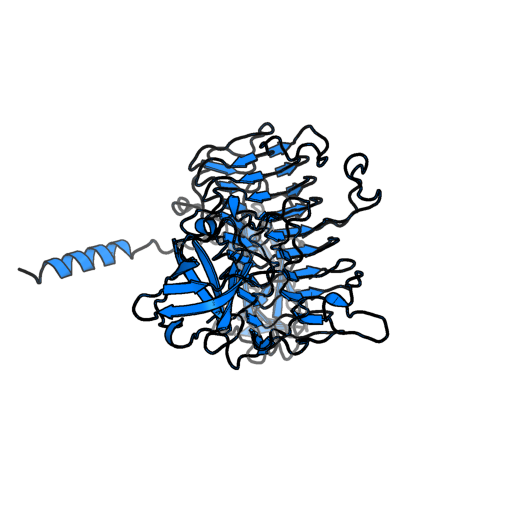328 7.964 1.00 81.44 91 ARG A CA 1
ATOM 651 C C . ARG A 1 91 ? 30.833 -3.967 7.273 1.00 81.44 91 ARG A C 1
ATOM 653 O O . ARG A 1 91 ? 31.319 -2.860 7.455 1.00 81.44 91 ARG A O 1
ATOM 660 N N . VAL A 1 92 ? 31.344 -4.866 6.438 1.00 79.44 92 VAL A N 1
ATOM 661 C CA . VAL A 1 92 ? 32.546 -4.641 5.619 1.00 79.44 92 VAL A CA 1
ATOM 662 C C . VAL A 1 92 ? 32.220 -4.902 4.158 1.00 79.44 92 VAL A C 1
ATOM 664 O O . VAL A 1 92 ? 31.454 -5.825 3.859 1.00 79.44 92 VAL A O 1
ATOM 667 N N . CYS A 1 93 ? 32.770 -4.098 3.250 1.00 85.56 93 CYS A N 1
ATOM 668 C CA . CYS A 1 93 ? 32.334 -4.094 1.859 1.00 85.56 93 CYS A CA 1
ATOM 669 C C . CYS A 1 93 ? 33.495 -4.194 0.867 1.00 85.56 93 CYS A C 1
ATOM 671 O O . CYS A 1 93 ? 34.614 -3.759 1.134 1.00 85.56 93 CYS A O 1
ATOM 673 N N . VAL A 1 94 ? 33.215 -4.761 -0.306 1.00 88.12 94 VAL A N 1
ATOM 674 C CA . VAL A 1 94 ? 34.155 -4.865 -1.424 1.00 88.12 94 VAL A CA 1
ATOM 675 C C . VAL A 1 94 ? 33.490 -4.441 -2.724 1.00 88.12 94 VAL A C 1
ATOM 677 O O . VAL A 1 94 ? 32.303 -4.677 -2.942 1.00 88.12 94 VAL A O 1
ATOM 680 N N . ARG A 1 95 ? 34.270 -3.877 -3.636 1.00 88.44 95 ARG A N 1
ATOM 681 C CA . ARG A 1 95 ? 33.850 -3.606 -5.006 1.00 88.44 95 ARG A CA 1
ATOM 682 C C . ARG A 1 95 ? 34.909 -4.102 -5.993 1.00 88.44 95 ARG A C 1
ATOM 684 O O . ARG A 1 95 ? 36.045 -3.637 -5.919 1.00 88.44 95 ARG A O 1
ATOM 691 N N . PRO A 1 96 ? 34.570 -4.997 -6.934 1.00 87.19 96 PRO A N 1
ATOM 692 C CA . PRO A 1 96 ? 35.444 -5.341 -8.034 1.00 87.19 96 PRO A CA 1
ATOM 693 C C . PRO A 1 96 ? 35.432 -4.233 -9.087 1.00 87.19 96 PRO A C 1
ATOM 695 O O . PRO A 1 96 ? 34.388 -3.676 -9.442 1.00 87.19 96 PRO A O 1
ATOM 698 N N . MET A 1 97 ? 36.614 -3.931 -9.601 1.00 89.12 97 MET A N 1
ATOM 699 C CA . MET A 1 97 ? 36.822 -3.086 -10.763 1.00 89.12 97 MET A CA 1
ATOM 700 C C . MET A 1 97 ? 37.397 -3.946 -11.878 1.00 89.12 97 MET A C 1
ATOM 702 O O . MET A 1 97 ? 38.453 -4.556 -11.696 1.00 89.12 97 MET A O 1
ATOM 706 N N . VAL A 1 98 ? 36.709 -3.980 -13.015 1.00 86.94 98 VAL A N 1
ATOM 707 C CA . VAL A 1 98 ? 37.173 -4.671 -14.216 1.00 86.94 98 VAL A CA 1
ATOM 708 C C . VAL A 1 98 ? 37.562 -3.621 -15.242 1.00 86.94 98 VAL A C 1
ATOM 710 O O . VAL A 1 98 ? 36.781 -2.715 -15.515 1.00 86.94 98 VAL A O 1
ATOM 713 N N . ASP A 1 99 ? 38.789 -3.679 -15.755 1.00 86.69 99 ASP A N 1
ATOM 714 C CA . ASP A 1 99 ? 39.330 -2.686 -16.700 1.00 86.69 99 ASP A CA 1
ATOM 715 C C . ASP A 1 99 ? 39.243 -1.240 -16.192 1.00 86.69 99 ASP A C 1
ATOM 717 O O . ASP A 1 99 ? 38.943 -0.301 -16.928 1.00 86.69 99 ASP A O 1
ATOM 721 N N . ASN A 1 100 ? 39.526 -1.063 -14.896 1.00 79.75 100 ASN A N 1
ATOM 722 C CA . ASN A 1 100 ? 39.386 0.192 -14.148 1.00 79.75 100 ASN A CA 1
ATOM 723 C C . ASN A 1 100 ? 37.948 0.743 -14.070 1.00 79.75 100 ASN A C 1
ATOM 725 O O . ASN A 1 100 ? 37.752 1.880 -13.639 1.00 79.75 100 ASN A O 1
ATOM 729 N N . VAL A 1 101 ? 36.938 -0.054 -14.425 1.00 71.69 101 VAL A N 1
ATOM 730 C CA . VAL A 1 101 ? 35.520 0.290 -14.286 1.00 71.69 101 VAL A CA 1
ATOM 731 C C . VAL A 1 101 ? 34.937 -0.433 -13.077 1.00 71.69 101 VAL A C 1
ATOM 733 O O . VAL A 1 101 ? 35.001 -1.655 -12.969 1.00 71.69 101 VAL A O 1
ATOM 736 N N . ALA A 1 102 ? 34.361 0.330 -12.150 1.00 73.88 102 ALA A N 1
ATOM 737 C CA . ALA A 1 102 ? 33.632 -0.198 -11.001 1.00 73.88 102 ALA A CA 1
ATOM 738 C C . ALA A 1 102 ? 32.426 -1.044 -11.439 1.00 73.88 102 ALA A C 1
ATOM 740 O O . ALA A 1 102 ? 31.593 -0.578 -12.214 1.00 73.88 102 ALA A O 1
ATOM 741 N N . SER A 1 103 ? 32.301 -2.255 -10.893 1.00 69.62 103 SER A N 1
ATOM 742 C CA . SER A 1 103 ? 31.088 -3.063 -11.056 1.00 69.62 103 SER A CA 1
ATOM 743 C C . SER A 1 103 ? 30.018 -2.561 -10.081 1.00 69.62 103 SER A C 1
ATOM 745 O O . SER A 1 103 ? 30.253 -2.539 -8.872 1.00 69.62 103 SER A O 1
ATOM 747 N N . GLY A 1 104 ? 28.867 -2.133 -10.611 1.00 59.94 104 GLY A N 1
ATOM 748 C CA . GLY A 1 104 ? 27.729 -1.626 -9.833 1.00 59.94 104 GLY A CA 1
ATOM 749 C C . GLY A 1 104 ? 27.927 -0.247 -9.179 1.00 59.94 104 GLY A C 1
ATOM 750 O O . GLY A 1 104 ? 29.034 0.284 -9.066 1.00 59.94 104 GLY A O 1
ATOM 751 N N . THR A 1 105 ? 26.821 0.357 -8.730 1.00 53.38 105 THR A N 1
ATOM 752 C CA . THR A 1 105 ? 26.794 1.689 -8.088 1.00 53.38 105 THR A CA 1
ATOM 753 C C . THR A 1 105 ? 26.991 1.644 -6.573 1.00 53.38 105 THR A C 1
ATOM 755 O O . THR A 1 105 ? 27.431 2.643 -6.000 1.00 53.38 105 THR A O 1
ATOM 758 N N . GLN A 1 106 ? 26.807 0.481 -5.930 1.00 64.88 106 GLN A N 1
ATOM 759 C CA . GLN A 1 106 ? 27.057 0.233 -4.496 1.00 64.88 106 GLN A CA 1
ATOM 760 C C . GLN A 1 106 ? 28.106 -0.879 -4.284 1.00 64.88 106 GLN A C 1
ATOM 762 O O . GLN A 1 106 ? 28.285 -1.704 -5.178 1.00 64.88 106 GLN A O 1
ATOM 767 N N . PRO A 1 107 ? 28.905 -0.866 -3.201 1.00 74.56 107 PRO A N 1
ATOM 768 C CA . PRO A 1 107 ? 29.822 -1.959 -2.879 1.00 74.56 107 PRO A CA 1
ATOM 769 C C . PRO A 1 107 ? 29.060 -3.153 -2.270 1.00 74.56 107 PRO A C 1
ATOM 771 O O . PRO A 1 107 ? 28.020 -2.984 -1.639 1.00 74.56 107 PRO A O 1
ATOM 774 N N . LEU A 1 108 ? 29.579 -4.372 -2.432 1.00 76.81 108 LEU A N 1
ATOM 775 C CA . LEU A 1 108 ? 28.986 -5.587 -1.864 1.00 76.81 108 LEU A CA 1
ATOM 776 C C . LEU A 1 108 ? 29.428 -5.753 -0.422 1.00 76.81 108 LEU A C 1
ATOM 778 O O . LEU A 1 108 ? 30.616 -5.926 -0.154 1.00 76.81 108 LEU A O 1
ATOM 782 N N . CYS A 1 109 ? 28.467 -5.756 0.493 1.00 79.12 109 CYS A N 1
ATOM 783 C CA . CYS A 1 109 ? 28.743 -5.841 1.918 1.00 79.12 109 CYS A CA 1
ATOM 784 C C . CYS A 1 109 ? 28.399 -7.213 2.503 1.00 79.12 109 CYS A C 1
ATOM 786 O O . CYS A 1 109 ? 27.473 -7.915 2.072 1.00 79.12 109 CYS A O 1
ATOM 788 N N . VAL A 1 110 ? 29.125 -7.571 3.556 1.00 72.19 110 VAL A N 1
ATOM 789 C CA . VAL A 1 110 ? 28.761 -8.652 4.472 1.00 72.19 110 VAL A CA 1
ATOM 790 C C . VAL A 1 110 ? 28.625 -8.107 5.886 1.00 72.19 110 VAL A C 1
ATOM 792 O O . VAL A 1 110 ? 29.336 -7.187 6.288 1.00 72.19 110 VAL A O 1
ATOM 795 N N . GLY A 1 111 ? 27.673 -8.662 6.636 1.00 71.56 111 GLY A N 1
ATOM 796 C CA . GLY A 1 111 ? 27.442 -8.274 8.023 1.00 71.56 111 GLY A CA 1
ATOM 797 C C . GLY A 1 111 ? 28.551 -8.759 8.959 1.00 71.56 111 GLY A C 1
ATOM 798 O O . GLY A 1 111 ? 29.264 -9.718 8.656 1.00 71.56 111 GLY A O 1
ATOM 799 N N . ALA A 1 112 ? 28.617 -8.141 10.140 1.00 74.94 112 ALA A N 1
ATOM 800 C CA . ALA A 1 112 ? 29.609 -8.385 11.190 1.00 74.94 112 ALA A CA 1
ATOM 801 C C . ALA A 1 112 ? 29.813 -9.867 11.566 1.00 74.94 112 ALA A C 1
ATOM 803 O O . ALA A 1 112 ? 30.903 -10.242 11.984 1.00 74.94 112 ALA A O 1
ATOM 804 N N . ASN A 1 113 ? 28.795 -10.718 11.383 1.00 74.56 113 ASN A N 1
ATOM 805 C CA . ASN A 1 113 ? 28.801 -12.136 11.766 1.00 74.56 113 ASN A CA 1
ATOM 806 C C . ASN A 1 113 ? 29.007 -13.117 10.597 1.00 74.56 113 ASN A C 1
ATOM 808 O O . ASN A 1 113 ? 28.911 -14.330 10.789 1.00 74.56 113 ASN A O 1
ATOM 812 N N . GLN A 1 114 ? 29.291 -12.639 9.382 1.00 78.94 114 GLN A N 1
ATOM 813 C CA . GLN A 1 114 ? 29.469 -13.510 8.219 1.00 78.94 114 GLN A CA 1
ATOM 814 C C . GLN A 1 114 ? 30.853 -14.182 8.242 1.00 78.94 114 GLN A C 1
ATOM 816 O O . GLN A 1 114 ? 31.809 -13.665 7.675 1.00 78.94 114 GLN A O 1
ATOM 821 N N . ARG A 1 115 ? 30.974 -15.328 8.929 1.00 81.81 115 ARG A N 1
ATOM 822 C CA . ARG A 1 115 ? 32.253 -16.042 9.162 1.00 81.81 115 ARG A CA 1
ATOM 823 C C . ARG A 1 115 ? 32.647 -17.043 8.072 1.00 81.81 115 ARG A C 1
ATOM 825 O O . ARG A 1 115 ? 33.772 -17.538 8.081 1.00 81.81 115 ARG A O 1
ATOM 832 N N . THR A 1 116 ? 31.743 -17.347 7.149 1.00 83.12 116 THR A N 1
ATOM 833 C CA . THR A 1 116 ? 31.990 -18.211 5.987 1.00 83.12 116 THR A CA 1
ATOM 834 C C . THR A 1 116 ? 31.988 -17.384 4.710 1.00 83.12 116 THR A C 1
ATOM 836 O O . THR A 1 116 ? 31.273 -16.381 4.634 1.00 83.12 116 THR A O 1
ATOM 839 N N . TYR A 1 117 ? 32.779 -17.804 3.719 1.00 82.06 117 TYR A N 1
ATOM 840 C CA . TYR A 1 117 ? 32.796 -17.156 2.411 1.00 82.06 117 TYR A CA 1
ATOM 841 C C . TYR A 1 117 ? 31.430 -17.256 1.747 1.00 82.06 117 TYR A C 1
ATOM 843 O O . TYR A 1 117 ? 30.869 -18.343 1.603 1.00 82.06 117 TYR A O 1
ATOM 851 N N . VAL A 1 118 ? 30.909 -16.105 1.342 1.00 71.50 118 VAL A N 1
ATOM 852 C CA . VAL A 1 118 ? 29.671 -15.990 0.578 1.00 71.50 118 VAL A CA 1
ATOM 853 C C . VAL A 1 118 ? 29.960 -15.283 -0.731 1.00 71.50 118 VAL A C 1
ATOM 855 O O . VAL A 1 118 ? 30.657 -14.270 -0.757 1.00 71.50 118 VAL A O 1
ATOM 858 N N . GLY A 1 119 ? 29.415 -15.831 -1.813 1.00 75.88 119 GLY A N 1
ATOM 859 C CA . GLY A 1 119 ? 29.429 -15.176 -3.111 1.00 75.88 119 GLY A CA 1
ATOM 860 C C . GLY A 1 119 ? 28.471 -13.991 -3.100 1.00 75.88 119 GLY A C 1
ATOM 861 O O . GLY A 1 119 ? 27.305 -14.117 -2.713 1.00 75.88 119 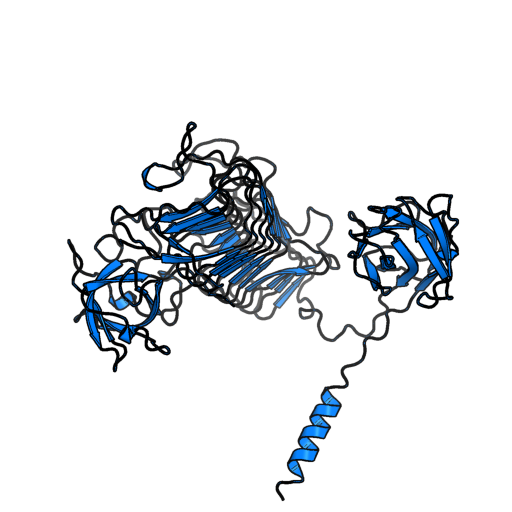GLY A O 1
ATOM 862 N N . ARG A 1 120 ? 28.971 -12.829 -3.503 1.00 74.81 120 ARG A N 1
ATOM 863 C CA . ARG A 1 120 ? 28.176 -11.628 -3.741 1.00 74.81 120 ARG A CA 1
ATOM 864 C C . ARG A 1 120 ? 28.373 -11.220 -5.195 1.00 74.81 120 ARG A C 1
ATOM 866 O O . ARG A 1 120 ? 29.511 -11.105 -5.643 1.00 74.81 120 ARG A O 1
ATOM 873 N N . THR A 1 121 ? 27.278 -11.067 -5.926 1.00 74.81 121 THR A N 1
ATOM 874 C CA . THR A 1 121 ? 27.292 -11.014 -7.391 1.00 74.81 121 THR A CA 1
ATOM 875 C C . THR A 1 121 ? 26.909 -9.632 -7.888 1.00 74.81 121 THR A C 1
ATOM 877 O O . THR A 1 121 ? 25.942 -9.058 -7.406 1.00 74.81 121 THR A O 1
ATOM 880 N N . PHE A 1 122 ? 27.644 -9.135 -8.877 1.00 66.38 122 PHE A N 1
ATOM 881 C CA . PHE A 1 122 ? 27.228 -8.046 -9.750 1.00 66.38 122 PHE A CA 1
ATOM 882 C C . PHE A 1 122 ? 26.826 -8.606 -11.108 1.00 66.38 122 PHE A C 1
ATOM 884 O O . PHE A 1 122 ? 27.485 -9.514 -11.622 1.00 66.38 122 PHE A O 1
ATOM 891 N N . ALA A 1 123 ? 25.811 -8.009 -11.726 1.00 66.00 123 ALA A N 1
ATOM 892 C CA . ALA A 1 123 ? 25.650 -8.119 -13.168 1.00 66.00 123 ALA A CA 1
ATOM 893 C C . ALA A 1 123 ? 26.857 -7.468 -13.863 1.00 66.00 123 ALA A C 1
ATOM 895 O O . ALA A 1 123 ? 27.325 -6.398 -13.461 1.00 66.00 123 ALA A O 1
ATOM 896 N N . ALA A 1 124 ? 27.360 -8.110 -14.908 1.00 63.44 124 ALA A N 1
ATOM 897 C CA . ALA A 1 124 ? 28.466 -7.619 -15.708 1.00 63.44 124 ALA A CA 1
ATOM 898 C C . ALA A 1 124 ? 28.161 -7.810 -17.192 1.00 63.44 124 ALA A C 1
ATOM 900 O O . ALA A 1 124 ? 27.402 -8.686 -17.571 1.00 63.44 124 ALA A O 1
ATOM 901 N N . ASN A 1 125 ? 28.739 -6.960 -18.035 1.00 72.12 125 ASN A N 1
ATOM 902 C CA . ASN A 1 125 ? 28.655 -7.090 -19.487 1.00 72.12 125 ASN A CA 1
ATOM 903 C C . ASN A 1 125 ? 30.082 -7.098 -20.033 1.00 72.12 125 ASN A C 1
ATOM 905 O O . ASN A 1 125 ? 30.534 -6.123 -20.636 1.00 72.12 125 ASN A O 1
ATOM 909 N N . LEU A 1 126 ? 30.825 -8.164 -19.733 1.00 76.50 126 LEU A N 1
ATOM 910 C CA . LEU A 1 126 ? 32.216 -8.296 -20.156 1.00 76.50 126 LEU A CA 1
ATOM 911 C C . LEU A 1 126 ? 32.264 -9.076 -21.462 1.00 76.50 126 LEU A C 1
ATOM 913 O O . LEU A 1 126 ? 31.757 -10.191 -21.543 1.00 76.50 126 LEU A O 1
ATOM 917 N N . ALA A 1 127 ? 32.857 -8.483 -22.495 1.00 77.00 127 ALA A N 1
ATOM 918 C CA . ALA A 1 127 ? 33.081 -9.172 -23.760 1.00 77.00 127 ALA A CA 1
ATOM 919 C C . ALA A 1 127 ? 34.087 -10.321 -23.583 1.00 77.00 127 ALA A C 1
ATOM 921 O O . ALA A 1 127 ? 34.903 -10.293 -22.675 1.00 77.00 127 ALA A O 1
ATOM 922 N N . ALA A 1 128 ? 34.082 -11.308 -24.478 1.00 81.75 128 ALA A N 1
ATOM 923 C CA . ALA A 1 128 ? 35.173 -12.279 -24.527 1.00 81.75 128 ALA A CA 1
ATOM 924 C C . ALA A 1 128 ? 36.512 -11.558 -24.778 1.00 81.75 128 ALA A C 1
ATOM 926 O O . ALA A 1 128 ? 36.594 -10.705 -25.668 1.00 81.75 128 ALA A O 1
ATOM 927 N N . GLY A 1 129 ? 37.565 -11.909 -24.039 1.00 86.69 129 GLY A N 1
ATOM 928 C CA . GLY A 1 129 ? 38.861 -11.248 -24.167 1.00 86.69 129 GLY A CA 1
ATOM 929 C C . GLY A 1 129 ? 39.691 -11.229 -22.890 1.00 86.69 129 GLY A C 1
ATOM 930 O O . GLY A 1 129 ? 39.385 -11.892 -21.898 1.00 86.69 129 GLY A O 1
ATOM 931 N N . SER A 1 130 ? 40.799 -10.490 -22.952 1.00 91.12 130 SER A N 1
ATOM 932 C CA . SER A 1 130 ? 41.672 -10.229 -21.808 1.00 91.12 130 SER A CA 1
ATOM 933 C C . SER A 1 130 ? 41.188 -9.014 -21.027 1.00 91.12 130 SER A C 1
ATOM 935 O O . SER A 1 130 ? 40.925 -7.970 -21.618 1.00 91.12 130 SER A O 1
ATOM 937 N N . HIS A 1 131 ? 41.154 -9.151 -19.706 1.00 92.44 131 HIS A N 1
ATOM 938 C CA . HIS A 1 131 ? 40.691 -8.130 -18.774 1.00 92.44 131 HIS A CA 1
ATOM 939 C C . HIS A 1 131 ? 41.633 -8.011 -17.579 1.00 92.44 131 HIS A C 1
ATOM 941 O O . HIS A 1 131 ? 42.459 -8.889 -17.306 1.00 92.44 131 HIS A O 1
ATOM 947 N N . THR A 1 132 ? 41.469 -6.925 -16.836 1.00 92.75 132 THR A N 1
ATOM 948 C CA . THR A 1 132 ? 42.136 -6.681 -15.556 1.00 92.75 132 THR A CA 1
ATOM 949 C C . THR A 1 132 ? 41.117 -6.643 -14.427 1.00 92.75 132 THR A C 1
ATOM 951 O O . THR A 1 132 ? 40.046 -6.076 -14.597 1.00 92.75 132 THR A O 1
ATOM 954 N N . LEU A 1 133 ? 41.442 -7.226 -13.273 1.00 95.31 133 LEU A N 1
ATOM 955 C CA . LEU A 1 133 ? 40.630 -7.174 -12.056 1.00 95.31 133 LEU A CA 1
ATOM 956 C C . LEU A 1 133 ? 41.415 -6.507 -10.925 1.00 95.31 133 LEU A C 1
ATOM 958 O O . LEU A 1 133 ? 42.539 -6.909 -10.633 1.00 95.31 133 LEU A O 1
ATOM 962 N N . SER A 1 134 ? 40.798 -5.559 -10.230 1.00 95.06 134 SER A N 1
ATOM 963 C CA . SER A 1 134 ? 41.225 -5.109 -8.899 1.00 95.06 134 SER A CA 1
ATOM 964 C C . SER A 1 134 ? 40.038 -5.083 -7.940 1.00 95.06 134 SER A C 1
ATOM 966 O O . SER A 1 134 ? 38.905 -4.883 -8.368 1.00 95.06 134 SER A O 1
ATOM 968 N N . LEU A 1 135 ? 40.278 -5.257 -6.643 1.00 94.69 135 LEU A N 1
ATOM 969 C CA . LEU A 1 135 ? 39.244 -5.220 -5.607 1.00 94.69 135 LEU A CA 1
ATOM 970 C C . LEU A 1 135 ? 39.466 -4.015 -4.690 1.00 94.69 135 LEU A C 1
ATOM 972 O O . LEU A 1 135 ? 40.558 -3.850 -4.146 1.00 94.69 135 LEU A O 1
ATOM 976 N N . THR A 1 136 ? 38.433 -3.200 -4.491 1.00 93.69 136 THR A N 1
ATOM 977 C CA . THR A 1 136 ? 38.429 -2.059 -3.567 1.00 93.69 136 THR A CA 1
ATOM 978 C C . THR A 1 136 ? 37.633 -2.408 -2.319 1.00 93.69 136 THR A C 1
ATOM 980 O O . THR A 1 136 ? 36.420 -2.586 -2.391 1.00 93.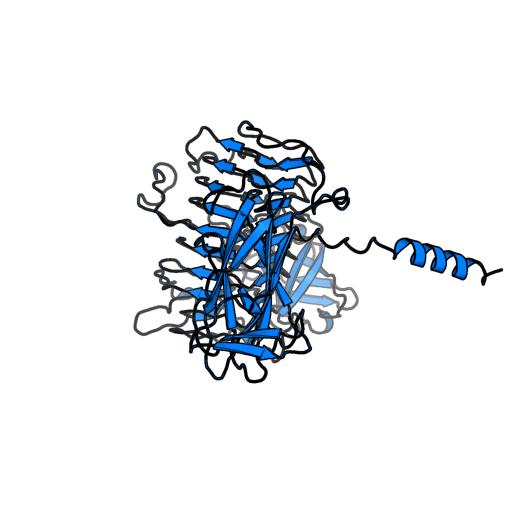69 136 THR A O 1
ATOM 983 N N . GLY A 1 137 ? 38.310 -2.503 -1.178 1.00 90.19 137 GLY A N 1
ATOM 984 C CA . GLY A 1 137 ? 37.675 -2.647 0.129 1.00 90.19 137 GLY A CA 1
ATOM 985 C C . GLY A 1 137 ? 37.236 -1.292 0.693 1.00 90.19 137 GLY A C 1
ATOM 986 O O . GLY A 1 137 ? 37.989 -0.320 0.606 1.00 90.19 137 GLY A O 1
ATOM 987 N N . SER A 1 138 ? 36.045 -1.235 1.288 1.00 87.44 138 SER A N 1
ATOM 988 C CA . SER A 1 138 ? 35.486 -0.057 1.966 1.00 87.44 138 SER A CA 1
ATOM 989 C C . SER A 1 138 ? 34.746 -0.456 3.244 1.00 87.44 138 SER A C 1
ATOM 991 O O . SER A 1 138 ? 34.353 -1.612 3.398 1.00 87.44 138 SER A O 1
ATOM 993 N N . ASP A 1 139 ? 34.539 0.500 4.151 1.00 82.81 139 ASP A N 1
ATOM 994 C CA . ASP A 1 139 ? 33.962 0.272 5.487 1.00 82.81 139 ASP A CA 1
ATOM 995 C C . ASP A 1 139 ? 34.803 -0.712 6.329 1.00 82.81 139 ASP A C 1
ATOM 997 O O . ASP A 1 139 ? 34.279 -1.535 7.070 1.00 82.81 139 ASP A O 1
ATOM 1001 N N . ILE A 1 140 ? 36.134 -0.652 6.186 1.00 85.19 140 ILE A N 1
ATOM 1002 C CA . ILE A 1 140 ? 37.077 -1.566 6.846 1.00 85.19 140 ILE A CA 1
ATOM 1003 C C . ILE A 1 140 ? 37.923 -0.805 7.859 1.00 85.19 140 ILE A C 1
ATOM 1005 O O . ILE A 1 140 ? 38.492 0.248 7.554 1.00 85.19 140 ILE A O 1
ATOM 1009 N N . SER A 1 141 ? 38.058 -1.399 9.040 1.00 79.75 141 SER A N 1
ATOM 1010 C CA . SER A 1 141 ? 38.937 -0.951 10.117 1.00 79.75 141 SER A CA 1
ATOM 1011 C C . SER A 1 141 ? 39.814 -2.111 10.598 1.00 79.75 141 SER A C 1
ATOM 1013 O O . SER A 1 141 ? 39.567 -3.275 10.275 1.00 79.75 141 SER A O 1
ATOM 1015 N N . SER A 1 142 ? 40.828 -1.828 11.420 1.00 74.12 142 SER A N 1
ATOM 1016 C CA . SER A 1 142 ? 41.708 -2.875 11.957 1.00 74.12 142 SER A CA 1
ATOM 1017 C C . SER A 1 142 ? 40.976 -3.856 12.882 1.00 74.12 142 SER A C 1
ATOM 1019 O O . SER A 1 142 ? 41.425 -4.991 13.056 1.00 74.12 142 SER A O 1
ATOM 1021 N N . THR A 1 143 ? 39.838 -3.442 13.447 1.00 78.31 143 THR A N 1
ATOM 1022 C CA . THR A 1 143 ? 38.931 -4.284 14.237 1.00 78.31 143 THR A CA 1
ATOM 1023 C C . THR A 1 143 ? 37.879 -4.991 13.384 1.00 78.31 143 THR A C 1
ATOM 1025 O O . THR A 1 143 ? 37.373 -6.028 13.804 1.00 78.31 143 THR A O 1
ATOM 1028 N N . ASP A 1 144 ? 37.621 -4.506 12.166 1.00 80.75 144 ASP A N 1
ATOM 1029 C CA . ASP A 1 144 ? 36.661 -5.058 11.208 1.00 80.75 144 ASP A CA 1
ATOM 1030 C C . ASP A 1 144 ? 37.344 -5.524 9.907 1.00 80.75 144 ASP A C 1
ATOM 1032 O O . ASP A 1 144 ? 37.132 -4.924 8.853 1.00 80.75 144 ASP A O 1
ATOM 1036 N N . PRO A 1 145 ? 38.175 -6.583 9.924 1.00 88.50 145 PRO A N 1
ATOM 1037 C CA . PRO A 1 145 ? 38.873 -6.991 8.714 1.00 88.50 145 PRO A CA 1
ATOM 1038 C C . PRO A 1 145 ? 37.939 -7.694 7.718 1.00 88.50 145 PRO A C 1
ATOM 1040 O O . PRO A 1 145 ? 37.149 -8.566 8.088 1.00 88.50 145 PRO A O 1
ATOM 1043 N N . LEU A 1 146 ? 38.088 -7.365 6.435 1.00 92.50 146 LEU A N 1
ATOM 1044 C CA . LEU A 1 146 ? 37.455 -8.060 5.310 1.00 92.50 146 LEU A CA 1
ATOM 1045 C C . LEU A 1 146 ? 38.406 -9.120 4.756 1.00 92.50 146 LEU A C 1
ATOM 1047 O O . LEU A 1 146 ? 39.603 -8.867 4.623 1.00 92.50 146 LEU A O 1
ATOM 1051 N N . PHE A 1 147 ? 37.863 -10.271 4.365 1.00 95.50 147 PHE A N 1
ATOM 1052 C CA . PHE A 1 147 ? 38.598 -11.321 3.667 1.00 95.50 147 PHE A CA 1
ATOM 1053 C C . PHE A 1 147 ? 37.950 -11.589 2.307 1.00 95.50 147 PHE A C 1
ATOM 1055 O O . PHE A 1 147 ? 36.741 -11.814 2.258 1.00 95.50 147 PHE A O 1
ATOM 1062 N N . ALA A 1 148 ? 38.744 -11.626 1.235 1.00 95.00 148 ALA A N 1
ATOM 1063 C CA . ALA A 1 148 ? 38.319 -12.089 -0.088 1.00 95.00 148 ALA A CA 1
ATOM 1064 C C . ALA A 1 148 ? 39.106 -13.335 -0.498 1.00 95.00 148 ALA A C 1
ATOM 1066 O O . ALA A 1 148 ? 40.325 -13.379 -0.331 1.00 95.00 148 ALA A O 1
ATOM 1067 N N . ASP A 1 149 ? 38.382 -14.330 -1.002 1.00 93.56 149 ASP A N 1
ATOM 1068 C CA . ASP A 1 149 ? 38.909 -15.611 -1.475 1.00 93.56 149 ASP A CA 1
ATOM 1069 C C . ASP A 1 149 ? 39.225 -15.526 -2.970 1.00 93.56 149 ASP A C 1
ATOM 1071 O O . ASP A 1 149 ? 40.369 -15.331 -3.357 1.00 93.56 149 ASP A O 1
ATOM 1075 N N . TYR A 1 150 ? 38.198 -15.516 -3.818 1.00 93.31 150 TYR A N 1
ATOM 1076 C CA . TYR A 1 150 ? 38.351 -15.350 -5.261 1.00 93.31 150 TYR A CA 1
ATOM 1077 C C . TYR A 1 150 ? 37.196 -14.563 -5.863 1.00 93.31 150 TYR A C 1
ATOM 1079 O O . TYR A 1 150 ? 36.160 -14.333 -5.234 1.00 93.31 150 TYR A O 1
ATOM 1087 N N . THR A 1 151 ? 37.387 -14.160 -7.115 1.00 91.06 151 THR A N 1
ATOM 1088 C CA . THR A 1 151 ? 36.332 -13.617 -7.970 1.00 91.06 151 THR A CA 1
ATOM 1089 C C . THR A 1 151 ? 36.050 -14.593 -9.105 1.00 91.06 151 THR A C 1
ATOM 1091 O O . THR A 1 151 ? 36.985 -15.018 -9.789 1.00 91.06 151 THR A O 1
ATOM 1094 N N . SER A 1 152 ? 34.789 -14.977 -9.295 1.00 87.00 152 SER A N 1
ATOM 1095 C CA . SER A 1 152 ? 34.350 -15.748 -10.457 1.00 87.00 152 SER A CA 1
ATOM 1096 C C . SER A 1 152 ? 33.705 -14.856 -11.504 1.00 87.00 152 SER A C 1
ATOM 1098 O O . SER A 1 152 ? 33.045 -13.864 -11.192 1.00 87.00 152 SER A O 1
ATOM 1100 N N . PHE A 1 153 ? 33.933 -15.235 -12.754 1.00 84.75 153 PHE A N 1
ATOM 1101 C CA . PHE A 1 153 ? 33.304 -14.673 -13.933 1.00 84.75 153 PHE A CA 1
ATOM 1102 C C . PHE A 1 153 ? 32.551 -15.804 -14.587 1.00 84.75 153 PHE A C 1
ATOM 1104 O O . PHE A 1 153 ? 33.155 -16.797 -14.999 1.00 84.75 153 PHE A O 1
ATOM 1111 N N . ASP A 1 154 ? 31.243 -15.657 -14.656 1.00 72.38 154 ASP A N 1
ATOM 1112 C CA . ASP A 1 154 ? 30.364 -16.741 -15.044 1.00 72.38 154 ASP A CA 1
ATOM 1113 C C . ASP A 1 154 ? 29.558 -16.285 -16.266 1.00 72.38 154 ASP A C 1
ATOM 1115 O O . ASP A 1 154 ? 29.123 -15.132 -16.365 1.00 72.38 154 ASP A O 1
ATOM 1119 N N . THR A 1 155 ? 29.411 -17.181 -17.238 1.00 65.38 155 THR A N 1
ATOM 1120 C CA . THR A 1 155 ? 28.409 -17.024 -18.294 1.00 65.38 155 THR A CA 1
ATOM 1121 C C . THR A 1 155 ? 27.208 -17.850 -17.901 1.00 65.38 155 THR A C 1
ATOM 1123 O O . THR A 1 155 ? 27.341 -18.969 -17.392 1.00 65.38 155 THR A O 1
ATOM 1126 N N . ASN A 1 156 ? 26.015 -17.342 -18.170 1.00 55.81 156 ASN A N 1
ATOM 1127 C CA . ASN A 1 156 ? 24.854 -18.203 -18.133 1.00 55.81 156 ASN A CA 1
ATOM 1128 C C . ASN A 1 156 ? 24.884 -19.104 -19.377 1.00 55.81 156 ASN A C 1
ATOM 1130 O O . ASN A 1 156 ? 24.113 -18.875 -20.311 1.00 55.81 156 ASN A O 1
ATOM 1134 N N . THR A 1 157 ? 25.719 -20.161 -19.425 1.00 36.16 157 THR A N 1
ATOM 1135 C CA . THR A 1 157 ? 25.416 -21.210 -20.407 1.00 36.16 157 THR A CA 1
ATOM 1136 C C . THR A 1 157 ? 24.059 -21.745 -20.031 1.00 36.16 157 THR A C 1
ATOM 1138 O O . THR A 1 157 ? 23.845 -22.246 -18.921 1.00 36.16 157 THR A O 1
ATOM 1141 N N . SER A 1 158 ? 23.148 -21.643 -20.980 1.00 32.81 158 SER A N 1
ATOM 1142 C CA . SER A 1 158 ? 21.857 -22.270 -20.902 1.00 32.81 158 SER A CA 1
ATOM 1143 C C . SER A 1 158 ? 22.025 -23.760 -20.571 1.00 32.81 158 SER A C 1
ATOM 1145 O O . SER A 1 158 ? 22.234 -24.593 -21.453 1.00 32.81 158 SER A O 1
ATOM 1147 N N . SER A 1 159 ? 21.786 -24.121 -19.310 1.00 28.70 159 SER A N 1
ATOM 1148 C CA . SER A 1 159 ? 20.780 -25.162 -19.101 1.00 28.70 159 SER A CA 1
ATOM 1149 C C . SER A 1 159 ? 19.552 -24.705 -19.901 1.00 28.70 159 SER A C 1
ATOM 1151 O O . SER A 1 159 ? 19.307 -23.490 -19.919 1.00 28.70 159 SER A O 1
ATOM 1153 N N . PRO A 1 160 ? 18.789 -25.581 -20.589 1.00 31.25 160 PRO A N 1
ATOM 1154 C CA . PRO A 1 160 ? 17.494 -25.148 -21.111 1.00 31.25 160 PRO A CA 1
ATOM 1155 C C . PRO A 1 160 ? 16.819 -24.380 -19.972 1.00 31.25 160 PRO A C 1
ATOM 1157 O O . PRO A 1 160 ? 16.927 -24.853 -18.832 1.00 31.25 160 PRO A O 1
ATOM 1160 N N . PRO A 1 161 ? 16.304 -23.159 -20.237 1.00 33.41 161 PRO A N 1
ATOM 1161 C CA . PRO A 1 161 ? 15.885 -22.253 -19.175 1.00 33.41 161 PRO A CA 1
ATOM 1162 C C . PRO A 1 161 ? 15.068 -23.079 -18.189 1.00 33.41 161 PRO A C 1
ATOM 1164 O O . PRO A 1 161 ? 14.281 -23.908 -18.677 1.00 33.41 161 PRO A O 1
ATOM 1167 N N . PRO A 1 162 ? 15.267 -22.943 -16.859 1.00 30.25 162 PRO A N 1
ATOM 1168 C CA . PRO A 1 162 ? 14.370 -23.609 -15.925 1.00 30.25 162 PRO A CA 1
ATOM 1169 C C . PRO A 1 162 ? 12.959 -23.348 -16.460 1.00 30.25 162 PRO A C 1
ATOM 1171 O O . PRO A 1 162 ? 12.693 -22.211 -16.872 1.00 30.25 162 PRO A O 1
ATOM 1174 N N . PRO A 1 163 ? 12.130 -24.386 -16.672 1.00 30.06 163 PRO A N 1
ATOM 1175 C CA . PRO A 1 163 ? 10.854 -24.192 -17.332 1.00 30.06 163 PRO A CA 1
ATOM 1176 C C . PRO A 1 163 ? 10.087 -23.151 -16.518 1.00 30.06 163 PRO A C 1
ATOM 1178 O O . PRO A 1 163 ? 9.700 -23.406 -15.384 1.00 30.06 163 PRO A O 1
ATOM 1181 N N . GLY A 1 164 ? 9.961 -21.958 -17.100 1.00 35.03 164 GLY A N 1
ATOM 1182 C CA . GLY A 1 164 ? 9.502 -20.756 -16.420 1.00 35.03 164 GLY A CA 1
ATOM 1183 C C . GLY A 1 164 ? 10.644 -19.898 -15.864 1.00 35.03 164 GLY A C 1
ATOM 1184 O O . GLY A 1 164 ? 11.220 -20.191 -14.821 1.00 35.03 164 GLY A O 1
ATOM 1185 N N . GLY A 1 165 ? 10.843 -18.717 -16.465 1.00 42.00 165 GLY A N 1
ATOM 1186 C CA . GLY A 1 165 ? 11.049 -17.549 -15.602 1.00 42.00 165 GLY A CA 1
ATOM 1187 C C . GLY A 1 165 ? 9.842 -17.406 -14.652 1.00 42.00 165 GLY A C 1
ATOM 1188 O O . GLY A 1 165 ? 8.878 -18.167 -14.765 1.00 42.00 165 GLY A O 1
ATOM 1189 N N . PRO A 1 166 ? 9.792 -16.407 -13.757 1.00 52.12 166 PRO A N 1
ATOM 1190 C CA . PRO A 1 166 ? 8.583 -16.176 -12.952 1.00 52.12 166 PRO A CA 1
ATOM 1191 C C . PRO A 1 166 ? 7.328 -15.889 -13.809 1.00 52.12 166 PRO A C 1
ATOM 1193 O O . PRO A 1 166 ? 6.221 -15.797 -13.289 1.00 52.12 166 PRO A O 1
ATOM 1196 N N . TYR A 1 167 ? 7.498 -15.758 -15.125 1.00 61.88 167 TYR A N 1
ATOM 1197 C CA . TYR A 1 167 ? 6.473 -15.564 -16.132 1.00 61.88 167 TYR A CA 1
ATOM 1198 C C . TYR A 1 167 ? 6.699 -16.486 -17.340 1.00 61.88 167 TYR A C 1
ATOM 1200 O O . TYR A 1 167 ? 7.820 -16.911 -17.649 1.00 61.88 167 TYR A O 1
ATOM 1208 N N . ALA A 1 168 ? 5.605 -16.774 -18.048 1.00 71.69 168 ALA A N 1
ATOM 1209 C CA . ALA A 1 168 ? 5.618 -17.534 -19.290 1.00 71.69 168 ALA A CA 1
ATOM 1210 C C . ALA A 1 168 ? 6.376 -16.797 -20.413 1.00 71.69 168 ALA A C 1
ATOM 1212 O O . ALA A 1 168 ? 6.722 -15.618 -20.311 1.00 71.69 168 ALA A O 1
ATOM 1213 N N . LYS A 1 169 ? 6.643 -17.502 -21.517 1.00 75.94 169 LYS A N 1
ATOM 1214 C CA . LYS A 1 169 ? 7.288 -16.915 -22.700 1.00 75.94 169 LYS A CA 1
ATOM 1215 C C . LYS A 1 169 ? 6.480 -15.697 -23.198 1.00 75.94 169 LYS A C 1
ATOM 1217 O O . LYS A 1 169 ? 5.277 -15.854 -23.398 1.00 75.94 169 LYS A O 1
ATOM 1222 N N . PRO A 1 170 ? 7.116 -14.539 -23.471 1.00 83.06 170 PRO A N 1
ATOM 1223 C CA . PRO A 1 170 ? 6.406 -13.363 -23.965 1.00 83.06 170 PRO A CA 1
ATOM 1224 C C . PRO A 1 170 ? 5.653 -13.631 -25.272 1.00 83.06 170 PRO A C 1
ATOM 1226 O O . PRO A 1 170 ? 6.222 -14.160 -26.230 1.00 83.06 170 PRO A O 1
ATOM 1229 N N . ASN A 1 171 ? 4.391 -13.213 -25.322 1.00 90.88 171 ASN A N 1
ATOM 1230 C CA . ASN A 1 171 ? 3.567 -13.143 -26.524 1.00 90.88 171 ASN A CA 1
ATOM 1231 C C . ASN A 1 171 ? 4.069 -12.050 -27.473 1.00 90.88 171 ASN A C 1
ATOM 1233 O O . ASN A 1 171 ? 4.036 -12.227 -28.688 1.00 90.88 171 ASN A O 1
ATOM 1237 N N . THR A 1 172 ? 4.545 -10.929 -26.927 1.00 81.25 172 THR A N 1
ATOM 1238 C CA . THR A 1 172 ? 5.123 -9.826 -27.708 1.00 81.25 172 THR A CA 1
ATOM 1239 C C . THR A 1 172 ? 6.376 -9.286 -27.036 1.00 81.25 172 THR A C 1
ATOM 1241 O O . THR A 1 172 ? 6.438 -9.235 -25.807 1.00 81.25 172 THR A O 1
ATOM 1244 N N . THR A 1 173 ? 7.319 -8.786 -27.836 1.00 86.44 173 THR A N 1
ATOM 1245 C CA . THR A 1 173 ? 8.564 -8.178 -27.350 1.00 86.44 173 THR A CA 1
ATOM 1246 C C . THR A 1 173 ? 8.813 -6.843 -28.049 1.00 86.44 173 THR A C 1
ATOM 1248 O O . THR A 1 173 ? 8.873 -6.802 -29.274 1.00 86.44 173 THR A O 1
ATOM 1251 N N . SER A 1 174 ? 9.008 -5.766 -27.280 1.00 83.25 174 SER A N 1
ATOM 1252 C CA . SER A 1 174 ? 9.328 -4.410 -27.767 1.00 83.25 174 SER A CA 1
ATOM 1253 C C . SER A 1 174 ? 8.350 -3.859 -28.814 1.00 83.25 174 SER A C 1
ATOM 1255 O O . SER A 1 174 ? 8.745 -3.121 -29.717 1.00 83.25 174 SER A O 1
ATOM 1257 N N . GLN A 1 175 ? 7.074 -4.228 -28.706 1.00 87.38 175 GLN A N 1
ATOM 1258 C CA . GLN A 1 175 ? 6.025 -3.777 -29.614 1.00 87.38 175 GLN A CA 1
ATOM 1259 C C . GLN A 1 175 ? 5.414 -2.456 -29.132 1.00 87.38 175 GLN A C 1
ATOM 1261 O O . GLN A 1 175 ? 5.182 -2.261 -27.938 1.00 87.38 175 GLN A O 1
ATOM 1266 N N . THR A 1 176 ? 5.127 -1.562 -30.079 1.00 90.38 176 THR A N 1
ATOM 1267 C CA . THR A 1 176 ? 4.350 -0.344 -29.831 1.00 90.38 176 THR A CA 1
ATOM 1268 C C . THR A 1 176 ? 2.871 -0.620 -30.066 1.00 90.38 176 THR A C 1
ATOM 1270 O O . THR A 1 176 ? 2.501 -1.189 -31.096 1.00 90.38 176 THR A O 1
ATOM 1273 N N . PHE A 1 177 ? 2.036 -0.182 -29.133 1.00 92.50 177 PHE A N 1
ATOM 1274 C CA . PHE A 1 177 ? 0.585 -0.273 -29.207 1.00 92.50 177 PHE A CA 1
ATOM 1275 C C . PHE A 1 177 ? -0.043 1.122 -29.182 1.00 92.50 177 PHE A C 1
ATOM 1277 O O . PHE A 1 177 ? 0.570 2.099 -28.744 1.00 92.50 177 PHE A O 1
ATOM 1284 N N . THR A 1 178 ? -1.271 1.214 -29.683 1.00 89.81 178 THR A N 1
ATOM 1285 C CA . THR A 1 178 ? -2.081 2.431 -29.606 1.00 89.81 178 THR A CA 1
ATOM 1286 C C . THR A 1 178 ? -2.699 2.579 -28.217 1.00 89.81 178 THR A C 1
ATOM 1288 O O . THR A 1 178 ? -2.889 1.590 -27.511 1.00 89.81 178 THR A O 1
ATOM 1291 N N . GLU A 1 179 ? -3.051 3.810 -27.847 1.00 89.06 179 GLU A N 1
ATOM 1292 C CA . GLU A 1 179 ? -3.884 4.103 -26.674 1.00 89.06 179 GLU A CA 1
ATOM 1293 C C . GLU A 1 179 ? -5.157 3.236 -26.667 1.00 89.06 179 GLU A C 1
ATOM 1295 O O . GLU A 1 179 ? -5.734 2.949 -27.722 1.00 89.06 179 GLU A O 1
ATOM 1300 N N . GLY A 1 180 ? -5.564 2.767 -25.485 1.00 88.38 180 GLY A N 1
ATOM 1301 C CA . GLY A 1 180 ? -6.686 1.844 -25.317 1.00 88.38 180 GLY A CA 1
ATOM 1302 C C . GLY A 1 180 ? -6.355 0.369 -25.570 1.00 88.38 180 GLY A C 1
ATOM 1303 O O . GLY A 1 180 ? -7.270 -0.461 -25.620 1.00 88.38 180 GLY A O 1
ATOM 1304 N N . TRP A 1 181 ? -5.077 0.010 -25.731 1.00 94.12 181 TRP A N 1
ATOM 1305 C CA . TRP A 1 181 ? -4.671 -1.373 -25.980 1.00 94.12 181 TRP A CA 1
ATOM 1306 C C . TRP A 1 181 ? -5.124 -2.305 -24.853 1.00 94.12 181 TRP A C 1
ATOM 1308 O O . TRP A 1 181 ? -4.846 -2.065 -23.684 1.00 94.12 181 TRP A O 1
ATOM 1318 N N . THR A 1 182 ? -5.809 -3.389 -25.222 1.00 95.69 182 THR A N 1
ATOM 1319 C CA . THR A 1 182 ? -6.301 -4.414 -24.293 1.00 95.69 182 THR A CA 1
ATOM 1320 C C . THR A 1 182 ? -5.519 -5.717 -24.509 1.00 95.69 182 THR A C 1
ATOM 1322 O O . THR A 1 182 ? -5.757 -6.394 -25.514 1.00 95.69 182 THR A O 1
ATOM 1325 N N . PRO A 1 183 ? -4.572 -6.078 -23.621 1.00 95.06 183 PRO A N 1
ATOM 1326 C CA . PRO A 1 183 ? -3.873 -7.362 -23.672 1.00 95.06 183 PRO A CA 1
ATOM 1327 C C . PRO A 1 183 ? -4.849 -8.539 -23.533 1.00 95.06 183 PRO A C 1
ATOM 1329 O O . PRO A 1 183 ? -5.878 -8.420 -22.864 1.00 95.06 183 PRO A O 1
ATOM 1332 N N . ALA A 1 184 ? -4.545 -9.679 -24.156 1.00 92.62 184 ALA A N 1
ATOM 1333 C CA . ALA A 1 184 ? -5.370 -10.886 -24.038 1.00 92.62 184 ALA A CA 1
ATOM 1334 C C . ALA A 1 184 ? -5.244 -11.520 -22.639 1.00 92.62 184 ALA A C 1
ATOM 1336 O O . ALA A 1 184 ? -4.284 -11.246 -21.922 1.00 92.62 184 ALA A O 1
ATOM 1337 N N . ALA A 1 185 ? -6.181 -12.385 -22.248 1.00 89.69 185 ALA A N 1
ATOM 1338 C CA . ALA A 1 185 ? -6.030 -13.165 -21.016 1.00 89.69 185 ALA A CA 1
ATOM 1339 C C . ALA A 1 185 ? -4.776 -14.054 -21.074 1.00 89.69 185 ALA A C 1
ATOM 1341 O O . ALA A 1 185 ? -4.385 -14.492 -22.160 1.00 89.69 185 ALA A O 1
ATOM 1342 N N . ASP A 1 186 ? -4.160 -14.295 -19.915 1.00 87.75 186 ASP A N 1
ATOM 1343 C CA . ASP A 1 186 ? -2.988 -15.170 -19.750 1.00 87.75 186 ASP A CA 1
ATOM 1344 C C . ASP A 1 186 ? -1.802 -14.794 -20.662 1.00 87.75 186 ASP A C 1
ATOM 1346 O O . ASP A 1 186 ? -1.020 -15.644 -21.102 1.00 87.75 186 ASP A O 1
ATOM 1350 N N . SER A 1 187 ? -1.683 -13.505 -20.993 1.00 91.12 187 SER A N 1
ATOM 1351 C CA . SER A 1 187 ? -0.669 -12.997 -21.913 1.00 91.12 187 SER A CA 1
ATOM 1352 C C . SER A 1 187 ? 0.494 -12.335 -21.185 1.00 91.12 187 SER A C 1
ATOM 1354 O O . SER A 1 187 ? 0.334 -11.676 -20.161 1.00 91.12 187 SER A O 1
ATOM 1356 N N . VAL A 1 188 ? 1.688 -12.485 -21.751 1.00 93.69 188 VAL A N 1
ATOM 1357 C CA . VAL A 1 188 ? 2.932 -11.889 -21.274 1.00 93.69 188 VAL A CA 1
ATOM 1358 C C . VAL A 1 188 ? 3.473 -10.942 -22.339 1.00 93.69 188 VAL A C 1
ATOM 1360 O O . VAL A 1 188 ? 3.722 -11.335 -23.478 1.00 93.69 188 VAL A O 1
ATOM 1363 N N . HIS A 1 189 ? 3.709 -9.689 -21.978 1.00 94.56 189 HIS A N 1
ATOM 1364 C CA . HIS A 1 189 ? 4.193 -8.657 -22.886 1.00 94.56 189 HIS A CA 1
ATOM 1365 C C . HIS A 1 189 ? 5.476 -8.040 -22.343 1.00 94.56 189 HIS A C 1
ATOM 1367 O O . HIS A 1 189 ? 5.488 -7.430 -21.276 1.00 94.56 189 HIS A O 1
ATOM 1373 N N . LEU A 1 190 ? 6.564 -8.188 -23.096 1.00 91.94 190 LEU A N 1
ATOM 1374 C CA . LEU A 1 190 ? 7.882 -7.688 -22.729 1.00 91.94 190 LEU A CA 1
ATOM 1375 C C . LEU A 1 190 ? 8.183 -6.373 -23.454 1.00 91.94 190 LEU A C 1
ATOM 1377 O O . LEU A 1 190 ? 8.137 -6.311 -24.681 1.00 91.94 190 LEU A O 1
ATOM 1381 N N . ASN A 1 191 ? 8.522 -5.330 -22.703 1.00 90.69 191 ASN A N 1
ATOM 1382 C CA . ASN A 1 191 ? 8.755 -3.967 -23.177 1.00 90.69 191 ASN A CA 1
ATOM 1383 C C . ASN A 1 191 ? 7.630 -3.401 -24.071 1.00 90.69 191 ASN A C 1
ATOM 1385 O O . ASN A 1 191 ? 7.926 -2.891 -25.158 1.00 90.69 191 ASN A O 1
ATOM 1389 N N . PRO A 1 192 ? 6.339 -3.523 -23.701 1.00 93.31 192 PRO A N 1
ATOM 1390 C CA . PRO A 1 192 ? 5.278 -2.890 -24.472 1.00 93.31 192 PRO A CA 1
ATOM 1391 C C . PRO A 1 192 ? 5.393 -1.365 -24.366 1.00 93.31 192 PRO A C 1
ATOM 1393 O O . PRO A 1 192 ? 5.676 -0.826 -23.293 1.00 93.31 192 PRO A O 1
ATOM 1396 N N . ARG A 1 193 ? 5.164 -0.666 -25.481 1.00 92.69 193 ARG A N 1
ATOM 1397 C CA . ARG A 1 193 ? 5.264 0.797 -25.550 1.00 92.69 193 ARG A CA 1
ATOM 1398 C C . ARG A 1 193 ? 3.928 1.415 -25.918 1.00 92.69 193 ARG A C 1
ATOM 1400 O O . ARG A 1 193 ? 3.360 1.061 -26.948 1.00 92.69 193 ARG A O 1
ATOM 1407 N N . VAL A 1 194 ? 3.469 2.372 -25.120 1.00 90.94 194 VAL A N 1
ATOM 1408 C CA . VAL A 1 194 ? 2.275 3.173 -25.408 1.00 90.94 194 VAL A CA 1
ATOM 1409 C C . VAL A 1 194 ? 2.599 4.647 -25.203 1.00 90.94 194 VAL A C 1
ATOM 1411 O O . VAL A 1 194 ? 3.239 5.046 -24.232 1.00 90.94 194 VAL A O 1
ATOM 1414 N N . THR A 1 195 ? 2.185 5.477 -26.151 1.00 88.12 195 THR A N 1
ATOM 1415 C CA . THR A 1 195 ? 2.239 6.936 -26.034 1.00 88.12 195 THR A CA 1
ATOM 1416 C C . THR A 1 195 ? 0.876 7.476 -26.416 1.00 88.12 195 THR A C 1
ATOM 1418 O O . THR A 1 195 ? 0.413 7.226 -27.529 1.00 88.12 195 THR A O 1
ATOM 1421 N N . CYS A 1 196 ? 0.237 8.167 -25.481 1.00 83.88 196 CYS A N 1
ATOM 1422 C CA . CYS A 1 196 ? -1.083 8.746 -25.685 1.00 83.88 196 CYS A CA 1
ATOM 1423 C C . CYS A 1 196 ? -0.985 10.127 -26.350 1.00 83.88 196 CYS A C 1
ATOM 1425 O O . CYS A 1 196 ? 0.051 10.795 -26.301 1.00 83.88 196 CYS A O 1
ATOM 1427 N N . SER A 1 197 ? -2.054 10.507 -27.050 1.00 68.50 197 SER A N 1
ATOM 1428 C CA . SER A 1 197 ? -2.062 11.678 -27.944 1.00 68.50 197 SER A CA 1
ATOM 1429 C C . SER A 1 197 ? -2.586 12.966 -27.300 1.00 68.50 197 SER A C 1
ATOM 1431 O O . SER A 1 197 ? -2.413 14.041 -27.877 1.00 68.50 197 SER A O 1
ATOM 1433 N N . ALA A 1 198 ? -3.220 12.873 -26.128 1.00 56.00 198 ALA A N 1
ATOM 1434 C CA . ALA A 1 198 ? -3.925 13.979 -25.495 1.00 56.00 198 ALA A CA 1
ATOM 1435 C C . ALA A 1 198 ? -3.187 14.514 -24.264 1.00 56.00 198 ALA A C 1
ATOM 1437 O O . ALA A 1 198 ? -2.590 13.764 -23.497 1.00 56.00 198 ALA A O 1
ATOM 1438 N N . ASP A 1 199 ? -3.298 15.826 -24.066 1.00 53.34 199 ASP A N 1
ATOM 1439 C CA . ASP A 1 199 ? -2.962 16.500 -22.817 1.00 53.34 199 ASP A CA 1
ATOM 1440 C C . ASP A 1 199 ? -3.681 15.787 -21.646 1.00 53.34 199 ASP A C 1
ATOM 1442 O O . ASP A 1 199 ? -4.912 15.651 -21.709 1.00 53.34 199 ASP A O 1
ATOM 1446 N N . PRO A 1 200 ? -2.970 15.305 -20.603 1.00 53.97 200 PRO A N 1
ATOM 1447 C CA . PRO A 1 200 ? -3.513 14.504 -19.496 1.00 53.97 200 PRO A CA 1
ATOM 1448 C C . PRO A 1 200 ? -4.545 15.232 -18.604 1.00 53.97 200 PRO A C 1
ATOM 1450 O O . PRO A 1 200 ? -4.807 14.805 -17.481 1.00 53.97 200 PRO A O 1
ATOM 1453 N N . THR A 1 201 ? -5.165 16.317 -19.073 1.00 53.72 201 THR A N 1
ATOM 1454 C CA . THR A 1 201 ? -6.108 17.127 -18.296 1.00 53.72 201 THR A CA 1
ATOM 1455 C C . THR A 1 201 ? -7.245 16.307 -17.647 1.00 53.72 201 THR A C 1
ATOM 1457 O O . THR A 1 201 ? -7.808 15.392 -18.264 1.00 53.72 201 THR A O 1
ATOM 1460 N N . PRO A 1 202 ? -7.672 16.677 -16.418 1.00 48.91 202 PRO A N 1
ATOM 1461 C CA . PRO A 1 202 ? -8.674 15.949 -15.624 1.00 48.91 202 PRO A CA 1
ATOM 1462 C C . PRO A 1 202 ? -10.036 15.735 -16.302 1.00 48.91 202 PRO A C 1
ATOM 1464 O O . PRO A 1 202 ? -10.807 14.871 -15.885 1.00 48.91 202 PRO A O 1
ATOM 1467 N N . ALA A 1 203 ? -10.359 16.506 -17.346 1.00 41.91 203 ALA A N 1
ATOM 1468 C CA . ALA A 1 203 ? -11.644 16.434 -18.040 1.00 41.91 203 ALA A CA 1
ATOM 1469 C C . ALA A 1 203 ? -11.873 15.104 -18.788 1.00 41.91 203 ALA A C 1
ATOM 1471 O O . ALA A 1 203 ? -13.018 14.775 -19.084 1.00 41.91 203 ALA A O 1
ATOM 1472 N N . ASN A 1 204 ? -10.817 14.324 -19.049 1.00 41.34 204 ASN A N 1
ATOM 1473 C CA . ASN A 1 204 ? -10.910 13.012 -19.701 1.00 41.34 204 ASN A CA 1
ATOM 1474 C C . ASN A 1 204 ? -10.961 11.829 -18.716 1.00 41.34 204 ASN A C 1
ATOM 1476 O O . ASN A 1 204 ? -10.889 10.676 -19.133 1.00 41.34 204 ASN A O 1
ATOM 1480 N N . THR A 1 205 ? -11.128 12.079 -17.414 1.00 45.47 205 THR A N 1
ATOM 1481 C CA . THR A 1 205 ? -11.224 11.026 -16.379 1.00 45.47 205 THR A CA 1
ATOM 1482 C C . THR A 1 205 ? -12.470 10.131 -16.496 1.00 45.47 205 THR A C 1
ATOM 1484 O O . THR A 1 205 ? -12.556 9.126 -15.796 1.00 45.47 205 THR A O 1
ATOM 1487 N N . GLY A 1 206 ? -13.410 10.454 -17.395 1.00 41.44 206 GLY A N 1
ATOM 1488 C CA . GLY A 1 206 ? -14.679 9.740 -17.574 1.00 41.44 206 GLY A C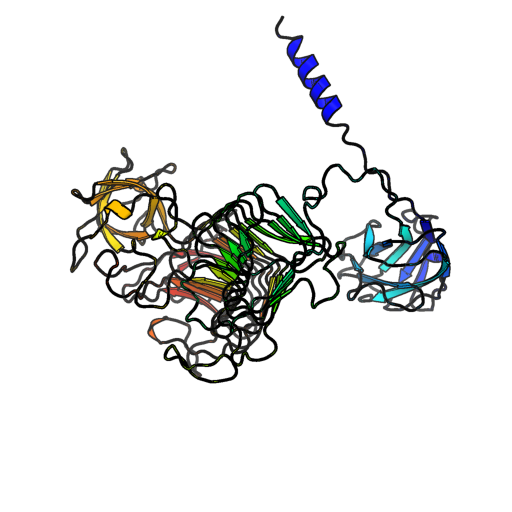A 1
ATOM 1489 C C . GLY A 1 206 ? -14.786 8.808 -18.790 1.00 41.44 206 GLY A C 1
ATOM 1490 O O . GLY A 1 206 ? -15.835 8.196 -18.963 1.00 41.44 206 GLY A O 1
ATOM 1491 N N . THR A 1 207 ? -13.770 8.678 -19.655 1.00 43.59 207 THR A N 1
ATOM 1492 C CA . THR A 1 207 ? -13.915 7.898 -20.910 1.00 43.59 207 THR A CA 1
ATOM 1493 C C . THR A 1 207 ? -13.718 6.388 -20.749 1.00 43.59 207 THR A C 1
ATOM 1495 O O . THR A 1 207 ? -13.989 5.638 -21.685 1.00 43.59 207 THR A O 1
ATOM 1498 N N . GLY A 1 208 ? -13.262 5.912 -19.584 1.00 57.22 208 GLY A N 1
ATOM 1499 C CA . GLY A 1 208 ? -13.044 4.480 -19.341 1.00 57.22 208 GLY A CA 1
ATOM 1500 C C . GLY A 1 208 ? -11.929 3.854 -20.191 1.00 57.22 208 GLY A C 1
ATOM 1501 O O . GLY A 1 208 ? -11.913 2.635 -20.351 1.00 57.22 208 GLY A O 1
ATOM 1502 N N . GLN A 1 209 ? -11.018 4.666 -20.741 1.00 68.88 209 GLN A N 1
ATOM 1503 C CA . GLN A 1 209 ? -9.873 4.221 -21.538 1.00 68.88 209 GLN A CA 1
ATOM 1504 C C . GLN A 1 209 ? -8.568 4.716 -20.902 1.00 68.88 209 GLN A C 1
ATOM 1506 O O . GLN A 1 209 ? -8.400 5.915 -20.688 1.00 68.88 209 GLN A O 1
ATOM 1511 N N . GLY A 1 210 ? -7.662 3.791 -20.586 1.00 82.12 210 GLY A N 1
ATOM 1512 C CA . GLY A 1 210 ? -6.261 4.081 -20.289 1.00 82.12 210 GLY A CA 1
ATOM 1513 C C . GLY A 1 210 ? -5.361 3.844 -21.505 1.00 82.12 210 GLY A C 1
ATOM 1514 O O . GLY A 1 210 ? -5.810 3.368 -22.550 1.00 82.12 210 GLY A O 1
ATOM 1515 N N . GLY A 1 211 ? -4.064 4.120 -21.358 1.00 89.56 211 GLY A N 1
ATOM 1516 C CA . GLY A 1 211 ? -3.052 3.729 -22.338 1.00 89.56 211 GLY A CA 1
ATOM 1517 C C . GLY A 1 211 ? -3.062 2.215 -22.557 1.00 89.56 211 GLY A C 1
ATOM 1518 O O . GLY A 1 211 ? -3.148 1.752 -23.695 1.00 89.56 211 GLY A O 1
ATOM 1519 N N . VAL A 1 212 ? -3.065 1.457 -21.456 1.00 94.81 212 VAL A N 1
ATOM 1520 C CA . VAL A 1 212 ? -3.276 0.003 -21.424 1.00 94.81 212 VAL A CA 1
ATOM 1521 C C . VAL A 1 212 ? -4.513 -0.323 -20.586 1.00 94.81 212 VAL A C 1
ATOM 1523 O O . VAL A 1 212 ? -4.599 0.077 -19.428 1.00 94.81 212 VAL A O 1
ATOM 1526 N N . ASN A 1 213 ? -5.447 -1.083 -21.154 1.00 94.25 213 ASN A N 1
ATOM 1527 C CA . ASN A 1 213 ? -6.676 -1.550 -20.516 1.00 94.25 213 ASN A CA 1
ATOM 1528 C C . ASN A 1 213 ? -6.536 -3.027 -20.126 1.00 94.25 213 ASN A C 1
ATOM 1530 O O . ASN A 1 213 ? -6.754 -3.928 -20.936 1.00 94.25 213 ASN A O 1
ATOM 1534 N N . VAL A 1 214 ? -6.178 -3.302 -18.875 1.00 94.62 214 VAL A N 1
ATOM 1535 C CA . VAL A 1 214 ? -6.091 -4.665 -18.336 1.00 94.62 214 VAL A CA 1
ATOM 1536 C C . VAL A 1 214 ? -7.481 -5.106 -17.876 1.00 94.62 214 VAL A C 1
ATOM 1538 O O . VAL A 1 214 ? -7.838 -5.008 -16.702 1.00 94.62 214 VAL A O 1
ATOM 1541 N N . PHE A 1 215 ? -8.297 -5.533 -18.841 1.00 92.81 215 PHE A N 1
ATOM 1542 C CA . PHE A 1 215 ? -9.664 -6.038 -18.620 1.00 92.81 215 PHE A CA 1
ATOM 1543 C C . PHE A 1 215 ? -9.758 -7.566 -18.708 1.00 92.81 215 PHE A C 1
ATOM 1545 O O . PHE A 1 215 ? -10.819 -8.137 -18.475 1.00 92.81 215 PHE A O 1
ATOM 1552 N N . ASN A 1 216 ? -8.646 -8.224 -19.033 1.00 90.06 216 ASN A N 1
ATOM 1553 C CA . ASN A 1 216 ? -8.515 -9.673 -19.063 1.00 90.06 216 ASN A CA 1
ATOM 1554 C C . ASN A 1 216 ? -7.600 -10.141 -17.924 1.00 90.06 216 ASN A C 1
ATOM 1556 O O . ASN A 1 216 ? -6.719 -9.398 -17.490 1.00 90.06 216 ASN A O 1
ATOM 1560 N N . GLN A 1 217 ? -7.820 -11.364 -17.442 1.00 87.81 217 GLN A N 1
ATOM 1561 C CA . GLN A 1 217 ? -7.103 -11.922 -16.292 1.00 87.81 217 GLN A CA 1
ATOM 1562 C C . GLN A 1 217 ? -5.659 -12.319 -16.626 1.00 87.81 217 GLN A C 1
ATOM 1564 O O . GLN A 1 217 ? -5.342 -12.626 -17.778 1.00 87.81 217 GLN A O 1
ATOM 1569 N N . ASN A 1 218 ? -4.809 -12.364 -15.595 1.00 86.44 218 ASN A N 1
ATOM 1570 C CA . ASN A 1 218 ? -3.448 -12.923 -15.641 1.00 86.44 218 ASN A CA 1
ATOM 1571 C C . ASN A 1 218 ? -2.532 -12.287 -16.701 1.00 86.44 218 ASN A C 1
ATOM 1573 O O . ASN A 1 218 ? -1.686 -12.952 -17.302 1.00 86.44 218 ASN A O 1
ATOM 1577 N N . VAL A 1 219 ? -2.714 -10.992 -16.957 1.00 94.69 219 VAL A N 1
ATOM 1578 C CA . VAL A 1 219 ? -1.839 -10.226 -17.846 1.00 94.69 219 VAL A CA 1
ATOM 1579 C C . VAL A 1 219 ? -0.521 -9.940 -17.134 1.00 94.69 219 VAL A C 1
ATOM 1581 O O . VAL A 1 219 ? -0.508 -9.459 -16.005 1.00 94.69 219 VAL A O 1
ATOM 1584 N N . VAL A 1 220 ? 0.597 -10.165 -17.817 1.00 96.19 220 VAL A N 1
ATOM 1585 C CA . VAL A 1 220 ? 1.938 -9.836 -17.331 1.00 96.19 220 VAL A CA 1
ATOM 1586 C C . VAL A 1 220 ? 2.558 -8.786 -18.246 1.00 96.19 220 VAL A C 1
ATOM 1588 O O . VAL A 1 220 ? 2.742 -9.020 -19.440 1.00 96.19 220 VAL A O 1
ATOM 1591 N N . LEU A 1 221 ? 2.917 -7.633 -17.692 1.00 95.94 221 LEU A N 1
ATOM 1592 C CA . LEU A 1 221 ? 3.652 -6.578 -18.383 1.00 95.94 221 LEU A CA 1
ATOM 1593 C C . LEU A 1 221 ? 5.048 -6.489 -17.772 1.00 95.94 221 LEU A C 1
ATOM 1595 O O . LEU A 1 221 ? 5.179 -6.231 -16.581 1.00 95.94 221 LEU A O 1
ATOM 1599 N N . ILE A 1 222 ? 6.088 -6.691 -18.579 1.00 93.06 222 ILE A N 1
ATOM 1600 C CA . ILE A 1 222 ? 7.484 -6.633 -18.129 1.00 93.06 222 ILE A CA 1
ATOM 1601 C C . ILE A 1 222 ? 8.147 -5.422 -18.765 1.00 93.06 222 ILE A C 1
ATOM 1603 O O . ILE A 1 222 ? 8.108 -5.281 -19.987 1.00 93.06 222 ILE A O 1
ATOM 1607 N N . ASN A 1 223 ? 8.778 -4.572 -17.962 1.00 92.06 223 ASN A N 1
ATOM 1608 C CA . ASN A 1 223 ? 9.466 -3.359 -18.406 1.00 92.06 223 ASN A CA 1
ATOM 1609 C C . ASN A 1 223 ? 8.637 -2.446 -19.342 1.00 92.06 223 ASN A C 1
ATOM 1611 O O . ASN A 1 223 ? 9.153 -2.040 -20.388 1.00 92.06 223 ASN A O 1
ATOM 1615 N N . PRO A 1 224 ? 7.363 -2.126 -19.045 1.00 93.19 224 PRO A N 1
ATOM 1616 C CA . PRO A 1 224 ? 6.562 -1.295 -19.939 1.00 93.19 224 PRO A CA 1
ATOM 1617 C C . PRO A 1 224 ? 7.067 0.152 -20.014 1.00 93.19 224 PRO A C 1
ATOM 1619 O O . PRO A 1 224 ? 7.632 0.691 -19.065 1.00 93.19 224 PRO A O 1
ATOM 1622 N N . GLN A 1 225 ? 6.798 0.807 -21.143 1.00 90.94 225 GLN A N 1
ATOM 1623 C CA . GLN A 1 225 ? 7.027 2.240 -21.330 1.00 90.94 225 GLN A CA 1
ATOM 1624 C C . GLN A 1 225 ? 5.708 2.909 -21.710 1.00 90.94 225 GLN A C 1
ATOM 1626 O O . GLN A 1 225 ? 5.228 2.749 -22.835 1.00 90.94 225 GLN A O 1
ATOM 1631 N N . ILE A 1 226 ? 5.105 3.636 -20.771 1.00 90.69 226 ILE A N 1
ATOM 1632 C CA . ILE A 1 226 ? 3.767 4.213 -20.944 1.00 90.69 226 ILE A CA 1
ATOM 1633 C C . ILE A 1 226 ? 3.794 5.676 -20.532 1.00 90.69 226 ILE A C 1
ATOM 1635 O O . ILE A 1 226 ? 4.169 6.003 -19.403 1.00 90.69 226 ILE A O 1
ATOM 1639 N N . LYS A 1 227 ? 3.402 6.559 -21.453 1.00 87.31 227 LYS A N 1
ATOM 1640 C CA . LYS A 1 227 ? 3.507 7.999 -21.223 1.00 87.31 227 LYS A CA 1
ATOM 1641 C C . LYS A 1 227 ? 2.411 8.846 -21.848 1.00 87.31 227 LYS A C 1
ATOM 1643 O O . LYS A 1 227 ? 1.915 8.532 -22.932 1.00 87.31 227 LYS A O 1
ATOM 1648 N N . GLY A 1 228 ? 2.151 9.981 -21.198 1.00 81.06 228 GLY A N 1
ATOM 1649 C CA . GLY A 1 228 ? 1.279 11.039 -21.708 1.00 81.06 228 GLY A CA 1
ATOM 1650 C C . GLY A 1 228 ? -0.209 10.711 -21.639 1.00 81.06 228 GLY A C 1
ATOM 1651 O O . GLY A 1 228 ? -0.979 11.296 -22.387 1.00 81.06 228 GLY A O 1
ATOM 1652 N N . CYS A 1 229 ? -0.620 9.741 -20.822 1.00 82.94 229 CYS A N 1
ATOM 1653 C CA . CYS A 1 229 ? -1.999 9.262 -20.767 1.00 82.94 229 CYS A CA 1
ATOM 1654 C C . CYS A 1 229 ? -2.766 9.892 -19.595 1.00 82.94 229 CYS A C 1
ATOM 1656 O O . CYS A 1 229 ? -2.190 10.204 -18.554 1.00 82.94 229 CYS A O 1
ATOM 1658 N N . SER A 1 230 ? -4.092 10.017 -19.703 1.00 79.94 230 SER A N 1
ATOM 1659 C CA . SER A 1 230 ? -4.939 10.339 -18.539 1.00 79.94 230 SER A CA 1
ATOM 1660 C C . SER A 1 230 ? -4.839 9.238 -17.467 1.00 79.94 230 SER A C 1
ATOM 1662 O O . SER A 1 230 ? -4.729 9.499 -16.271 1.00 79.94 230 SER A O 1
ATOM 1664 N N . VAL A 1 231 ? -4.797 7.983 -17.903 1.00 86.88 231 VAL A N 1
ATOM 1665 C CA . VAL A 1 231 ? -4.463 6.819 -17.084 1.00 86.88 231 VAL A CA 1
ATOM 1666 C C . VAL A 1 231 ? -3.458 5.986 -17.868 1.00 86.88 231 VAL A C 1
ATOM 1668 O O . VAL A 1 231 ? -3.768 5.563 -18.978 1.00 86.88 231 VAL A O 1
ATOM 1671 N N . GLY A 1 232 ? -2.259 5.753 -17.333 1.00 91.12 232 GLY A N 1
ATOM 1672 C CA . GLY A 1 232 ? -1.241 4.936 -17.998 1.00 91.12 232 GLY A CA 1
ATOM 1673 C C . GLY A 1 232 ? -1.710 3.488 -18.156 1.00 91.12 232 GLY A C 1
ATOM 1674 O O . GLY A 1 232 ? -1.882 3.003 -19.275 1.00 91.12 232 GLY A O 1
ATOM 1675 N N . ILE A 1 233 ? -1.980 2.822 -17.034 1.00 94.69 233 ILE A N 1
ATOM 1676 C CA . ILE A 1 233 ? -2.549 1.469 -16.983 1.00 94.69 233 ILE A CA 1
ATOM 1677 C C . ILE A 1 233 ? -3.850 1.506 -16.177 1.00 94.69 233 ILE A C 1
ATOM 1679 O O . ILE A 1 233 ? -3.838 1.869 -15.003 1.00 94.69 233 ILE A O 1
ATOM 1683 N N . LEU A 1 234 ? -4.961 1.111 -16.799 1.00 93.31 234 LEU A N 1
ATOM 1684 C CA . LEU A 1 234 ? -6.258 0.915 -16.152 1.00 93.31 234 LEU A CA 1
ATOM 1685 C C . LEU A 1 234 ? -6.498 -0.582 -15.937 1.00 93.31 234 LEU A C 1
ATOM 1687 O O . LEU A 1 234 ? -6.496 -1.349 -16.900 1.00 93.31 234 LEU A O 1
ATOM 1691 N N . VAL A 1 235 ? -6.745 -0.993 -14.696 1.00 92.50 235 VAL A N 1
ATOM 1692 C CA . VAL A 1 235 ? -6.884 -2.404 -14.309 1.00 92.50 235 VAL A CA 1
ATOM 1693 C C . VAL A 1 235 ? -8.291 -2.668 -13.792 1.00 92.50 235 VAL A C 1
ATOM 1695 O O . VAL A 1 235 ? -8.732 -2.017 -12.852 1.00 92.50 235 VAL A O 1
ATOM 1698 N N . ARG A 1 236 ? -8.993 -3.625 -14.406 1.00 89.19 236 ARG A N 1
ATOM 1699 C CA . ARG A 1 236 ? -10.350 -4.069 -14.018 1.00 89.19 236 ARG A CA 1
ATOM 1700 C C . ARG A 1 236 ? -10.490 -5.593 -13.991 1.00 89.19 236 ARG A C 1
ATOM 1702 O O . ARG A 1 236 ? -11.593 -6.131 -14.062 1.00 89.19 236 ARG A O 1
ATOM 1709 N N . ALA A 1 237 ? -9.364 -6.293 -13.948 1.00 87.12 237 ALA A N 1
ATOM 1710 C CA . ALA A 1 237 ? -9.300 -7.743 -13.908 1.00 87.12 237 ALA A CA 1
ATOM 1711 C C . ALA A 1 237 ? -8.227 -8.201 -12.920 1.00 87.12 237 ALA A C 1
ATOM 1713 O O . ALA A 1 237 ? -7.260 -7.483 -12.654 1.00 87.12 237 ALA A O 1
ATOM 1714 N N . GLY A 1 238 ? -8.412 -9.408 -12.390 1.00 87.00 238 GLY A N 1
ATOM 1715 C CA . GLY A 1 238 ? -7.482 -10.002 -11.443 1.00 87.00 238 GLY A CA 1
ATOM 1716 C C . GLY A 1 238 ? -6.206 -10.548 -12.085 1.00 87.00 238 GLY A C 1
ATOM 1717 O O . GLY A 1 238 ? -6.194 -10.925 -13.262 1.00 87.00 238 GLY A O 1
ATOM 1718 N N . GLY A 1 239 ? -5.139 -10.629 -11.291 1.00 85.00 239 GLY A N 1
ATOM 1719 C CA . GLY A 1 239 ? -3.906 -11.321 -11.671 1.00 85.00 239 GLY A CA 1
ATOM 1720 C C . GLY A 1 239 ? -2.921 -10.501 -12.507 1.00 85.00 239 GLY A C 1
ATOM 1721 O O . GLY A 1 239 ? -2.046 -11.090 -13.141 1.00 85.00 239 GLY A O 1
ATOM 1722 N N . LEU A 1 240 ? -3.049 -9.167 -12.564 1.00 94.69 240 LEU A N 1
ATOM 1723 C CA . LEU A 1 240 ? -2.043 -8.339 -13.239 1.00 94.69 240 LEU A CA 1
ATOM 1724 C C . LEU A 1 240 ? -0.684 -8.504 -12.553 1.00 94.69 240 LEU A C 1
ATOM 1726 O O . LEU A 1 240 ? -0.564 -8.264 -11.355 1.00 94.69 240 LEU A O 1
ATOM 1730 N N . LYS A 1 241 ? 0.356 -8.787 -13.335 1.00 94.94 241 LYS A N 1
ATOM 1731 C CA . LYS A 1 241 ? 1.748 -8.658 -12.897 1.00 94.94 241 LYS A CA 1
ATOM 1732 C C . LYS A 1 241 ? 2.450 -7.579 -13.704 1.00 94.94 241 LYS A C 1
ATOM 1734 O O . LYS A 1 241 ? 2.724 -7.752 -14.889 1.00 94.94 241 LYS A O 1
ATOM 1739 N N . LEU A 1 242 ? 2.740 -6.462 -13.061 1.00 95.56 242 LEU A N 1
ATOM 1740 C CA . LEU A 1 242 ? 3.566 -5.386 -13.575 1.00 95.56 242 LEU A CA 1
ATOM 1741 C C . LEU A 1 242 ? 4.977 -5.558 -13.013 1.00 95.56 242 LEU A C 1
ATOM 1743 O O . LEU A 1 242 ? 5.254 -5.248 -11.858 1.00 95.56 242 LEU A O 1
ATOM 1747 N N . LEU A 1 243 ? 5.857 -6.101 -13.841 1.00 92.88 243 LEU A N 1
ATOM 1748 C CA . LEU A 1 243 ? 7.180 -6.537 -13.430 1.00 92.88 243 LEU A CA 1
ATOM 1749 C C . LEU A 1 243 ? 8.249 -5.661 -14.057 1.00 92.88 243 LEU A C 1
ATOM 1751 O O . LEU A 1 243 ? 8.154 -5.263 -15.223 1.00 92.88 243 LEU A O 1
ATOM 1755 N N . VAL A 1 244 ? 9.304 -5.421 -13.296 1.00 88.19 244 VAL A N 1
ATOM 1756 C CA . VAL A 1 244 ? 10.479 -4.730 -13.797 1.00 88.19 244 VAL A CA 1
ATOM 1757 C C . VAL A 1 244 ? 11.701 -5.595 -13.599 1.00 88.19 244 VAL A C 1
ATOM 1759 O O . VAL A 1 244 ? 12.081 -5.884 -12.480 1.00 88.19 244 VAL A O 1
ATOM 1762 N N . ASP A 1 245 ? 12.290 -6.047 -14.697 1.00 85.25 245 ASP A N 1
ATOM 1763 C CA . ASP A 1 245 ? 13.396 -6.995 -14.700 1.00 85.25 245 ASP A CA 1
ATOM 1764 C C . ASP A 1 245 ? 14.601 -6.362 -15.394 1.00 85.25 245 ASP A C 1
ATOM 1766 O O . ASP A 1 245 ? 14.590 -6.163 -16.617 1.00 85.25 245 ASP A O 1
ATOM 1770 N N . GLN A 1 246 ? 15.640 -6.063 -14.609 1.00 81.12 246 GLN A N 1
ATOM 1771 C CA . GLN A 1 246 ? 16.863 -5.418 -15.092 1.00 81.12 246 GLN A CA 1
ATOM 1772 C C . GLN A 1 246 ? 17.577 -6.214 -16.188 1.00 81.12 246 GLN A C 1
ATOM 1774 O O . GLN A 1 246 ? 18.242 -5.639 -17.050 1.00 81.12 246 GLN A O 1
ATOM 1779 N N . ASN A 1 247 ? 17.380 -7.532 -16.215 1.00 79.94 247 ASN A N 1
ATOM 1780 C CA . ASN A 1 247 ? 18.019 -8.429 -17.172 1.00 79.94 247 ASN A CA 1
ATOM 1781 C C . ASN A 1 247 ? 17.217 -8.591 -18.471 1.00 79.94 247 ASN A C 1
ATOM 1783 O O . ASN A 1 247 ? 17.537 -9.449 -19.301 1.00 79.94 247 ASN A O 1
ATOM 1787 N N . LYS A 1 248 ? 16.131 -7.831 -18.658 1.00 78.38 248 LYS A N 1
ATOM 1788 C CA . LYS A 1 248 ? 15.266 -7.932 -19.837 1.00 78.38 248 LYS A CA 1
ATOM 1789 C C . LYS A 1 248 ? 15.240 -6.646 -20.643 1.00 78.38 248 LYS A C 1
ATOM 1791 O O . LYS A 1 248 ? 15.387 -5.538 -20.137 1.00 78.38 248 LYS A O 1
ATOM 1796 N N . VAL A 1 249 ? 14.974 -6.807 -21.940 1.00 75.62 249 VAL A N 1
ATOM 1797 C CA . VAL A 1 249 ? 14.816 -5.679 -22.864 1.00 75.62 249 VAL A CA 1
ATOM 1798 C C . VAL A 1 249 ? 13.782 -4.683 -22.330 1.00 75.62 249 VAL A C 1
ATOM 1800 O O . VAL A 1 249 ? 12.781 -5.072 -21.729 1.00 75.62 249 VAL A O 1
ATOM 1803 N N . GLY A 1 250 ? 14.036 -3.394 -22.543 1.00 71.69 250 GLY A N 1
ATOM 1804 C CA . GLY A 1 250 ? 13.227 -2.305 -21.985 1.00 71.69 250 GLY A CA 1
ATOM 1805 C C . GLY A 1 250 ? 13.794 -1.717 -20.695 1.00 71.69 250 GLY A C 1
ATOM 1806 O O . GLY A 1 250 ? 13.532 -0.544 -20.427 1.00 71.69 250 GLY A O 1
ATOM 1807 N N . TYR A 1 251 ? 14.632 -2.464 -19.969 1.00 71.19 251 TYR A N 1
ATOM 1808 C CA . TYR A 1 251 ? 15.430 -1.932 -18.869 1.00 71.19 251 TYR A CA 1
ATOM 1809 C C . TYR A 1 251 ? 16.748 -1.385 -19.417 1.00 71.19 251 TYR A C 1
ATOM 1811 O O . TYR A 1 251 ? 17.601 -2.138 -19.878 1.00 71.19 251 TYR A O 1
ATOM 1819 N N . GLY A 1 252 ? 16.859 -0.060 -19.498 1.00 55.50 252 GLY A N 1
ATOM 1820 C CA . GLY A 1 252 ? 17.969 0.605 -20.195 1.00 55.50 252 GLY A CA 1
ATOM 1821 C C . GLY A 1 252 ? 18.872 1.435 -19.286 1.00 55.50 252 GLY A C 1
ATOM 1822 O O . GLY A 1 252 ? 20.043 1.622 -19.604 1.00 55.50 252 GLY A O 1
ATOM 1823 N N . SER A 1 253 ? 18.324 1.954 -18.184 1.00 57.38 253 SER A N 1
ATOM 1824 C CA . SER A 1 253 ? 18.995 2.805 -17.192 1.00 57.38 253 SER A CA 1
ATOM 1825 C C . SER A 1 253 ? 18.016 3.133 -16.053 1.00 57.38 253 SER A C 1
ATOM 1827 O O . SER A 1 253 ? 16.845 2.768 -16.135 1.00 57.38 253 SER A O 1
ATOM 1829 N N . ALA A 1 254 ? 18.444 3.928 -15.063 1.00 50.00 254 ALA A N 1
ATOM 1830 C CA . ALA A 1 254 ? 17.597 4.506 -14.003 1.00 50.00 254 ALA A CA 1
ATOM 1831 C C . ALA A 1 254 ? 16.434 5.416 -14.496 1.00 50.00 254 ALA A C 1
ATOM 1833 O O . ALA A 1 254 ? 15.809 6.127 -13.716 1.00 50.00 254 ALA A O 1
ATOM 1834 N N . ALA A 1 255 ? 16.171 5.457 -15.807 1.00 50.12 255 ALA A N 1
ATOM 1835 C CA . ALA A 1 255 ? 15.087 6.209 -16.436 1.00 50.12 255 ALA A CA 1
ATOM 1836 C C . ALA A 1 255 ? 14.179 5.338 -17.337 1.00 50.12 255 ALA A C 1
ATOM 1838 O O . ALA A 1 255 ? 13.336 5.880 -18.054 1.00 50.12 255 ALA A O 1
ATOM 1839 N N . SER A 1 256 ? 14.355 4.008 -17.364 1.00 52.84 256 SER A N 1
ATOM 1840 C CA . SER A 1 256 ? 13.521 3.079 -18.146 1.00 52.84 256 SER A CA 1
ATOM 1841 C C . SER A 1 256 ? 13.631 1.651 -17.601 1.00 52.84 256 SER A C 1
ATOM 1843 O O . SER A 1 256 ? 14.757 1.147 -17.544 1.00 52.84 256 SER A O 1
ATOM 1845 N N . PRO A 1 257 ? 12.516 0.945 -17.323 1.00 57.44 257 PRO A N 1
ATOM 1846 C CA . PRO A 1 257 ? 11.133 1.206 -17.737 1.00 57.44 257 PRO A CA 1
ATOM 1847 C C . PRO A 1 257 ? 10.470 2.329 -16.950 1.00 57.44 257 PRO A C 1
ATOM 1849 O O . PRO A 1 257 ? 10.717 2.496 -15.762 1.00 57.44 257 PRO A O 1
ATOM 1852 N N . ALA A 1 258 ? 9.633 3.103 -17.637 1.00 76.81 258 ALA A N 1
ATOM 1853 C CA . ALA A 1 258 ? 9.024 4.293 -17.071 1.00 76.81 258 ALA A CA 1
ATOM 1854 C C . ALA A 1 258 ? 7.526 4.333 -17.364 1.00 76.81 258 ALA A C 1
ATOM 1856 O O . ALA A 1 258 ? 7.095 4.311 -18.524 1.00 76.81 258 ALA A O 1
ATOM 1857 N N . ILE A 1 259 ? 6.743 4.454 -16.297 1.00 87.44 259 ILE A N 1
ATOM 1858 C CA . ILE A 1 259 ? 5.370 4.945 -16.366 1.00 87.44 259 ILE A CA 1
ATOM 1859 C C . ILE A 1 259 ? 5.451 6.417 -15.993 1.00 87.44 259 ILE A C 1
ATOM 1861 O O . ILE A 1 259 ? 5.722 6.743 -14.838 1.00 87.44 259 ILE A O 1
ATOM 1865 N N . GLY A 1 260 ? 5.274 7.325 -16.951 1.00 85.56 260 GLY A N 1
ATOM 1866 C CA . GLY A 1 260 ? 5.487 8.736 -16.642 1.00 85.56 260 GLY A CA 1
ATOM 1867 C C . GLY A 1 260 ? 4.747 9.755 -17.481 1.00 85.56 260 GLY A C 1
ATOM 1868 O O . GLY A 1 260 ? 4.266 9.461 -18.571 1.00 85.56 260 GLY A O 1
ATOM 1869 N N . ASN A 1 261 ? 4.668 10.979 -16.961 1.00 80.69 261 ASN A N 1
ATOM 1870 C CA . ASN A 1 261 ? 3.870 12.071 -17.526 1.00 80.69 261 ASN A CA 1
ATOM 1871 C C . ASN A 1 261 ? 2.384 11.691 -17.703 1.00 80.69 261 ASN A C 1
ATOM 1873 O O . ASN A 1 261 ? 1.767 12.082 -18.693 1.00 80.69 261 ASN A O 1
ATOM 1877 N N . ASN A 1 262 ? 1.819 10.877 -16.804 1.00 81.19 262 ASN A N 1
ATOM 1878 C CA . ASN A 1 262 ? 0.403 10.501 -16.846 1.00 81.19 262 ASN A CA 1
ATOM 1879 C C . ASN A 1 262 ? -0.398 11.247 -15.780 1.00 81.19 262 ASN A C 1
ATOM 1881 O O . ASN A 1 262 ? 0.155 11.644 -14.750 1.00 81.19 262 ASN A O 1
ATOM 1885 N N . PHE A 1 263 ? -1.718 11.370 -15.967 1.00 79.94 263 PHE A N 1
ATOM 1886 C CA . PHE A 1 263 ? -2.546 11.896 -14.884 1.00 79.94 263 PHE A CA 1
ATOM 1887 C C . PHE A 1 263 ? -2.607 10.931 -13.698 1.00 79.94 263 PHE A C 1
ATOM 1889 O O . PHE A 1 263 ? -2.305 11.292 -12.559 1.00 79.94 263 PHE A O 1
ATOM 1896 N N . ARG A 1 264 ? -2.897 9.664 -13.994 1.00 84.94 264 ARG A N 1
ATOM 1897 C CA . ARG A 1 264 ? -2.671 8.525 -13.101 1.00 84.94 264 ARG A CA 1
ATOM 1898 C C . ARG A 1 264 ? -1.700 7.555 -13.765 1.00 84.94 264 ARG A C 1
ATOM 1900 O O . ARG A 1 264 ? -1.892 7.232 -14.935 1.00 84.94 264 ARG A O 1
ATOM 1907 N N . GLY A 1 265 ? -0.683 7.083 -13.049 1.00 89.62 265 GLY A N 1
ATOM 1908 C CA . GLY A 1 265 ? 0.273 6.109 -13.587 1.00 89.62 265 GLY A CA 1
ATOM 1909 C C . GLY A 1 265 ? -0.385 4.743 -13.776 1.00 89.62 265 GLY A C 1
ATOM 1910 O O . GLY A 1 265 ? -0.628 4.306 -14.902 1.00 89.62 265 GLY A O 1
ATOM 1911 N N . VAL A 1 266 ? -0.738 4.108 -12.662 1.00 93.75 266 VAL A N 1
ATOM 1912 C CA . VAL A 1 266 ? -1.492 2.853 -12.602 1.00 93.75 266 VAL A CA 1
ATOM 1913 C C . VAL A 1 266 ? -2.734 3.066 -11.748 1.00 93.75 266 VAL A C 1
ATOM 1915 O O . VAL A 1 266 ? -2.660 3.609 -10.645 1.00 93.75 266 VAL A O 1
ATOM 1918 N N . TYR A 1 267 ? -3.883 2.651 -12.267 1.00 92.00 267 TYR A N 1
ATOM 1919 C CA . TYR A 1 267 ? -5.166 2.789 -11.599 1.00 92.00 267 TYR A CA 1
ATOM 1920 C C . TYR A 1 267 ? -5.887 1.443 -11.551 1.00 92.00 267 TYR A C 1
ATOM 1922 O O . TYR A 1 267 ? -6.268 0.893 -12.587 1.00 92.00 267 TYR A O 1
ATOM 1930 N N . PHE A 1 268 ? -6.058 0.930 -10.336 1.00 89.94 268 PHE A N 1
ATOM 1931 C CA . PHE A 1 268 ? -6.764 -0.312 -10.051 1.00 89.94 268 PHE A CA 1
ATOM 1932 C C . PHE A 1 268 ? -8.207 0.010 -9.674 1.00 89.94 268 PHE A C 1
ATOM 1934 O O . PHE A 1 268 ? -8.463 0.654 -8.660 1.00 89.94 268 PHE A O 1
ATOM 1941 N N . ASP A 1 269 ? -9.132 -0.400 -10.530 1.00 85.38 269 ASP A N 1
ATOM 1942 C CA . ASP A 1 269 ? -10.563 -0.108 -10.475 1.00 85.38 269 ASP A CA 1
ATOM 1943 C C . ASP A 1 269 ? -11.350 -1.421 -10.241 1.00 85.38 269 ASP A C 1
ATOM 1945 O O . ASP A 1 269 ? -10.765 -2.477 -9.973 1.00 85.38 269 ASP A O 1
ATOM 1949 N N . ARG A 1 270 ? -12.685 -1.381 -10.331 1.00 78.00 270 ARG A N 1
ATOM 1950 C CA . ARG A 1 270 ? -13.585 -2.519 -10.110 1.00 78.00 270 ARG A CA 1
ATOM 1951 C C . ARG A 1 270 ? -13.101 -3.780 -10.827 1.00 78.00 270 ARG A C 1
ATOM 1953 O O . ARG A 1 270 ? -12.963 -3.795 -12.049 1.00 78.00 270 ARG A O 1
ATOM 1960 N N . GLY A 1 271 ? -12.954 -4.861 -10.062 1.00 71.56 271 GLY A N 1
ATOM 1961 C CA . GLY A 1 271 ? -12.555 -6.175 -10.571 1.00 71.56 271 GLY A CA 1
ATOM 1962 C C . GLY A 1 271 ? -11.046 -6.431 -10.564 1.00 71.56 271 GLY A C 1
ATOM 1963 O O . GLY A 1 271 ? -10.637 -7.525 -10.945 1.00 71.56 271 GLY A O 1
ATOM 1964 N N . ALA A 1 272 ? -10.223 -5.475 -10.123 1.00 83.00 272 ALA A N 1
ATOM 1965 C CA . ALA A 1 272 ? -8.814 -5.717 -9.823 1.00 83.00 272 ALA A CA 1
ATOM 1966 C C . ALA A 1 272 ? -8.650 -6.464 -8.485 1.00 83.00 272 ALA A C 1
ATOM 1968 O O . ALA A 1 272 ? -9.272 -6.097 -7.494 1.00 83.00 272 ALA A O 1
ATOM 1969 N N . PHE A 1 273 ? -7.828 -7.516 -8.464 1.00 83.56 273 PHE A N 1
ATOM 1970 C CA . PHE A 1 273 ? -7.436 -8.309 -7.283 1.00 83.56 273 PHE A CA 1
ATOM 1971 C C . PHE A 1 273 ? -6.211 -9.173 -7.628 1.00 83.56 273 PHE A C 1
ATOM 1973 O O . PHE A 1 273 ? -5.923 -9.362 -8.814 1.00 83.56 273 PHE A O 1
ATOM 1980 N N . GLY A 1 274 ? -5.486 -9.708 -6.643 1.00 84.00 274 GLY A N 1
ATOM 1981 C CA . GLY A 1 274 ? -4.382 -10.644 -6.896 1.00 84.00 274 GLY A CA 1
ATOM 1982 C C . GLY A 1 274 ? -3.257 -10.048 -7.748 1.00 84.00 274 GLY A C 1
ATOM 1983 O O . GLY A 1 274 ? -2.750 -10.731 -8.638 1.00 84.00 274 GLY A O 1
ATOM 1984 N N . TYR A 1 275 ? -2.960 -8.752 -7.604 1.00 88.50 275 TYR A N 1
ATOM 1985 C CA . TYR A 1 275 ? -2.046 -8.038 -8.501 1.00 88.50 275 TYR A CA 1
ATOM 1986 C C . TYR A 1 275 ? -0.692 -7.733 -7.862 1.00 88.50 275 TYR A C 1
ATOM 1988 O O . TYR A 1 275 ? -0.579 -7.449 -6.672 1.00 88.50 275 TYR A O 1
ATOM 1996 N N . GLU A 1 276 ? 0.343 -7.734 -8.695 1.00 92.19 276 GLU A N 1
ATOM 1997 C CA . GLU A 1 276 ? 1.727 -7.510 -8.295 1.00 92.19 276 GLU A CA 1
ATOM 1998 C C . GLU A 1 276 ? 2.324 -6.365 -9.117 1.00 92.19 276 GLU A C 1
ATOM 2000 O O . GLU A 1 276 ? 2.326 -6.405 -10.345 1.00 92.19 276 GLU A O 1
ATOM 2005 N N . VAL A 1 277 ? 2.874 -5.363 -8.441 1.00 94.31 277 VAL A N 1
ATOM 2006 C CA . VAL A 1 277 ? 3.819 -4.389 -8.984 1.00 94.31 277 VAL A CA 1
ATOM 2007 C C . VAL A 1 277 ? 5.134 -4.648 -8.271 1.00 94.31 277 VAL A C 1
ATOM 2009 O O . VAL A 1 277 ? 5.193 -4.508 -7.051 1.00 94.31 277 VAL A O 1
ATOM 2012 N N . LYS A 1 278 ? 6.149 -5.124 -8.998 1.00 88.19 278 LYS A N 1
ATOM 2013 C CA . LYS A 1 278 ? 7.373 -5.611 -8.360 1.00 88.19 278 LYS A CA 1
ATOM 2014 C C . LYS A 1 278 ? 8.619 -5.514 -9.241 1.00 88.19 278 LYS A C 1
ATOM 2016 O O . LYS A 1 278 ? 8.601 -5.863 -10.424 1.00 88.19 278 LYS A O 1
ATOM 2021 N N . GLY A 1 279 ? 9.722 -5.164 -8.594 1.00 84.12 279 GLY A N 1
ATOM 2022 C CA . GLY A 1 279 ? 11.085 -5.296 -9.082 1.00 84.12 279 GLY A CA 1
ATOM 2023 C C . GLY A 1 279 ? 11.647 -6.722 -9.039 1.00 84.12 279 GLY A C 1
ATOM 2024 O O . GLY A 1 279 ? 11.487 -7.480 -8.080 1.00 84.12 279 GLY A O 1
ATOM 2025 N N . LEU A 1 280 ? 12.334 -7.118 -10.101 1.00 75.62 280 LEU A N 1
ATOM 2026 C CA . LEU A 1 280 ? 13.018 -8.394 -10.263 1.00 75.62 280 LEU A CA 1
ATOM 2027 C C . LEU A 1 280 ? 14.476 -8.138 -10.618 1.00 75.62 280 LEU A C 1
ATOM 2029 O O . LEU A 1 280 ? 14.777 -7.287 -11.452 1.00 75.62 280 LEU A O 1
ATOM 2033 N N . ASN A 1 281 ? 15.374 -8.941 -10.045 1.00 73.62 281 ASN A N 1
ATOM 2034 C CA . ASN A 1 281 ? 16.808 -8.872 -10.329 1.00 73.62 281 ASN A CA 1
ATOM 2035 C C . ASN A 1 281 ? 17.374 -7.451 -10.150 1.00 73.62 281 ASN A C 1
ATOM 2037 O O . ASN A 1 281 ? 18.028 -6.955 -11.057 1.00 73.62 281 ASN A O 1
ATOM 2041 N N . GLU A 1 282 ? 17.067 -6.797 -9.021 1.00 76.19 282 GLU A N 1
ATOM 2042 C CA . GLU A 1 282 ? 17.441 -5.392 -8.732 1.00 76.19 282 GLU A CA 1
ATOM 2043 C C . GLU A 1 282 ? 16.758 -4.348 -9.636 1.00 76.19 282 GLU A C 1
ATOM 2045 O O . GLU A 1 282 ? 17.007 -3.153 -9.509 1.00 76.19 282 GLU A O 1
ATOM 2050 N N . GLY A 1 283 ? 15.860 -4.785 -10.523 1.00 73.94 283 GLY A N 1
ATOM 2051 C CA . GLY A 1 283 ? 15.034 -3.899 -11.323 1.00 73.94 283 GLY A CA 1
ATOM 2052 C C . GLY A 1 283 ? 14.068 -3.110 -10.451 1.00 73.94 283 GLY A C 1
ATOM 2053 O O . GLY A 1 283 ? 13.443 -3.677 -9.564 1.00 73.94 283 GLY A O 1
ATOM 2054 N N . GLU A 1 284 ? 13.906 -1.828 -10.751 1.00 83.50 284 GLU A N 1
ATOM 2055 C CA . GLU A 1 284 ? 12.999 -0.932 -10.038 1.00 83.50 284 GLU A CA 1
ATOM 2056 C C . GLU A 1 284 ? 12.038 -0.252 -11.015 1.00 83.50 284 GLU A C 1
ATOM 2058 O O . GLU A 1 284 ? 12.426 0.157 -12.115 1.00 83.50 284 GLU A O 1
ATOM 2063 N N . LEU A 1 285 ? 10.760 -0.151 -10.644 1.00 87.69 285 LEU A N 1
ATOM 2064 C CA . LEU A 1 285 ? 9.779 0.532 -11.483 1.00 87.69 285 LEU A CA 1
ATOM 2065 C C . LEU A 1 285 ? 9.827 2.041 -11.268 1.00 87.69 285 LEU A C 1
ATOM 2067 O O . LEU A 1 285 ? 9.301 2.548 -10.281 1.00 87.69 285 LEU A O 1
ATOM 2071 N N . PHE A 1 286 ? 10.360 2.758 -12.254 1.00 87.25 286 PHE A N 1
ATOM 2072 C CA . PHE A 1 286 ? 10.391 4.214 -12.236 1.00 87.25 286 PHE A CA 1
ATOM 2073 C C . PHE A 1 286 ? 9.024 4.798 -12.610 1.00 87.25 286 PHE A C 1
ATOM 2075 O O . PHE A 1 286 ? 8.544 4.665 -13.744 1.00 87.25 286 PHE A O 1
ATOM 2082 N N . MET A 1 287 ? 8.403 5.504 -11.669 1.00 88.00 287 MET A N 1
ATOM 2083 C CA . MET A 1 287 ? 7.178 6.263 -11.892 1.00 88.00 287 MET A CA 1
ATOM 2084 C C . MET A 1 287 ? 7.458 7.758 -11.768 1.00 88.00 287 MET A C 1
ATOM 2086 O O . MET A 1 287 ? 7.470 8.322 -10.677 1.00 88.00 287 MET A O 1
ATOM 2090 N N . ARG A 1 288 ? 7.673 8.418 -12.907 1.00 82.56 288 ARG A N 1
ATOM 2091 C CA . ARG A 1 288 ? 8.108 9.822 -12.953 1.00 82.56 288 ARG A CA 1
ATOM 2092 C C . ARG A 1 288 ? 7.015 10.741 -13.454 1.00 82.56 288 ARG A C 1
ATOM 2094 O O . ARG A 1 288 ? 6.368 10.448 -14.455 1.00 82.56 288 ARG A O 1
ATOM 2101 N N . ASN A 1 289 ? 6.871 11.900 -12.826 1.00 79.06 289 ASN A N 1
ATOM 2102 C CA . ASN A 1 289 ? 5.981 12.959 -13.302 1.00 79.06 289 ASN A CA 1
ATOM 2103 C C . ASN A 1 289 ? 4.513 12.522 -13.477 1.00 79.06 289 ASN A C 1
ATOM 2105 O O . ASN A 1 289 ? 3.836 12.939 -14.417 1.00 79.06 289 ASN A O 1
ATOM 2109 N N . ASN A 1 290 ? 4.032 11.615 -12.626 1.00 81.19 290 ASN A N 1
ATOM 2110 C CA . ASN A 1 290 ? 2.610 11.295 -12.554 1.00 81.19 290 ASN A CA 1
ATOM 2111 C C . ASN A 1 290 ? 2.011 12.072 -11.380 1.00 81.19 290 ASN A C 1
ATOM 2113 O O . ASN A 1 290 ? 2.618 12.121 -10.315 1.00 81.19 290 ASN A O 1
ATOM 2117 N N . TYR A 1 291 ? 0.812 12.632 -11.526 1.00 80.88 291 TYR A N 1
ATOM 2118 C CA . TYR A 1 291 ? 0.161 13.316 -10.396 1.00 80.88 291 TYR A CA 1
ATOM 2119 C C . TYR A 1 291 ? -0.333 12.359 -9.329 1.00 80.88 291 TYR A C 1
ATOM 2121 O O . TYR A 1 291 ? -0.313 12.700 -8.151 1.00 80.88 291 TYR A O 1
ATOM 2129 N N . ILE A 1 292 ? -0.777 11.171 -9.743 1.00 84.88 292 ILE A N 1
ATOM 2130 C CA . ILE A 1 292 ? -1.010 10.037 -8.849 1.00 84.88 292 ILE A CA 1
ATOM 2131 C C . ILE A 1 292 ? -0.369 8.798 -9.500 1.00 84.88 292 ILE A C 1
ATOM 2133 O O . ILE A 1 292 ? -0.995 8.169 -10.357 1.00 84.88 292 ILE A O 1
ATOM 2137 N N . PRO A 1 293 ? 0.889 8.468 -9.167 1.00 90.12 293 PRO A N 1
ATOM 2138 C CA . PRO A 1 293 ? 1.610 7.305 -9.680 1.00 90.12 293 PRO A CA 1
ATOM 2139 C C . PRO A 1 293 ? 0.844 5.994 -9.497 1.00 90.12 293 PRO A C 1
ATOM 2141 O O . PRO A 1 293 ? 0.600 5.302 -10.486 1.00 90.12 293 PRO A O 1
ATOM 2144 N N . VAL A 1 294 ? 0.381 5.699 -8.278 1.00 93.44 294 VAL A N 1
ATOM 2145 C CA . VAL A 1 294 ? -0.420 4.505 -7.974 1.00 93.44 294 VAL A CA 1
ATOM 2146 C C . VAL A 1 294 ? -1.727 4.907 -7.301 1.00 93.44 294 VAL A C 1
ATOM 2148 O O . VAL A 1 294 ? -1.725 5.569 -6.264 1.00 93.44 294 VAL A O 1
ATOM 2151 N N . ASN A 1 295 ? -2.852 4.491 -7.883 1.00 89.88 295 ASN A N 1
ATOM 2152 C CA . ASN A 1 295 ? -4.192 4.722 -7.349 1.00 89.88 295 ASN A CA 1
ATOM 2153 C C . ASN A 1 295 ? -4.958 3.395 -7.236 1.00 89.88 295 ASN A C 1
ATOM 2155 O O . ASN A 1 295 ? -5.192 2.736 -8.249 1.00 89.88 295 ASN A O 1
ATOM 2159 N N . LEU A 1 296 ? -5.350 3.007 -6.024 1.00 88.19 296 LEU A N 1
ATOM 2160 C CA . LEU A 1 296 ? -6.041 1.750 -5.728 1.00 88.19 296 LEU A CA 1
ATOM 2161 C C . LEU A 1 296 ? -7.477 2.051 -5.280 1.00 88.19 296 LEU A C 1
ATOM 2163 O O . LEU A 1 296 ? -7.663 2.569 -4.188 1.00 88.19 296 LEU A O 1
ATOM 2167 N N . GLN A 1 297 ? -8.493 1.740 -6.085 1.00 81.75 297 GLN A N 1
ATOM 2168 C CA . GLN A 1 297 ? -9.905 1.880 -5.692 1.00 81.75 297 GLN A CA 1
ATOM 2169 C C . GLN A 1 297 ? -10.580 0.567 -5.308 1.00 81.75 297 GLN A C 1
ATOM 2171 O O . GLN A 1 297 ? -11.526 0.571 -4.530 1.00 81.75 297 GLN A O 1
ATOM 2176 N N . ALA A 1 298 ? -10.108 -0.558 -5.822 1.00 72.88 298 ALA A N 1
ATOM 2177 C CA . ALA A 1 298 ? -10.584 -1.873 -5.429 1.00 72.88 298 ALA A CA 1
ATOM 2178 C C . ALA A 1 298 ? -9.414 -2.854 -5.455 1.00 72.88 298 ALA A C 1
ATOM 2180 O O . ALA A 1 298 ? -8.491 -2.696 -6.258 1.00 72.88 298 ALA A O 1
ATOM 2181 N N . GLY A 1 299 ? -9.445 -3.851 -4.574 1.00 70.19 299 GLY A N 1
ATOM 2182 C CA . GLY A 1 299 ? -8.412 -4.877 -4.543 1.00 70.19 299 GLY A CA 1
ATOM 2183 C C . GLY A 1 299 ? -8.340 -5.641 -3.238 1.00 70.19 299 GLY A C 1
ATOM 2184 O O . GLY A 1 299 ? -8.544 -5.084 -2.166 1.00 70.19 299 GLY A O 1
ATOM 2185 N N . TYR A 1 300 ? -8.005 -6.916 -3.352 1.00 80.31 300 TYR A N 1
ATOM 2186 C CA . TYR A 1 300 ? -7.463 -7.712 -2.265 1.00 80.31 300 TYR A CA 1
ATOM 2187 C C . TYR A 1 300 ? -6.318 -8.565 -2.799 1.00 80.31 300 TYR A C 1
ATOM 2189 O O . TYR A 1 300 ? -6.256 -8.791 -4.014 1.00 80.31 300 TYR A O 1
ATOM 2197 N N . ASP A 1 301 ? -5.446 -9.028 -1.904 1.00 83.50 301 ASP A N 1
ATOM 2198 C CA . ASP A 1 301 ? -4.250 -9.807 -2.243 1.00 83.50 301 ASP A CA 1
ATOM 2199 C C . ASP A 1 301 ? -3.361 -9.044 -3.232 1.00 83.50 301 ASP A C 1
ATOM 2201 O O . ASP A 1 301 ? -3.365 -9.289 -4.440 1.00 83.50 301 ASP A O 1
ATOM 2205 N N . CYS A 1 302 ? -2.667 -8.018 -2.742 1.00 86.06 302 CYS A N 1
ATOM 2206 C CA . CYS A 1 302 ? -1.860 -7.172 -3.610 1.00 86.06 302 CYS A CA 1
ATOM 2207 C C . CYS A 1 302 ? -0.450 -6.916 -3.100 1.00 86.06 302 CYS A C 1
ATOM 2209 O O . CYS A 1 302 ? -0.198 -6.866 -1.901 1.00 86.06 302 CYS A O 1
ATOM 2211 N N . LEU A 1 303 ? 0.475 -6.711 -4.034 1.00 92.00 303 LEU A N 1
ATOM 2212 C CA . LEU A 1 303 ? 1.855 -6.344 -3.750 1.00 92.00 303 LEU A CA 1
ATOM 2213 C C . LEU A 1 303 ? 2.235 -5.109 -4.561 1.00 92.00 303 LEU A C 1
ATOM 2215 O O . LEU A 1 303 ? 2.166 -5.147 -5.785 1.00 92.00 303 LEU A O 1
ATOM 2219 N N . ILE A 1 304 ? 2.687 -4.053 -3.889 1.00 96.00 304 ILE A N 1
ATOM 2220 C CA . ILE A 1 304 ? 3.374 -2.911 -4.496 1.00 96.00 304 ILE A CA 1
ATOM 2221 C C . ILE A 1 304 ? 4.760 -2.826 -3.868 1.00 96.00 304 ILE A C 1
ATOM 2223 O O . ILE A 1 304 ? 4.887 -2.514 -2.681 1.00 96.00 304 ILE A O 1
ATOM 2227 N N . ALA A 1 305 ? 5.790 -3.155 -4.638 1.00 92.19 305 ALA A N 1
ATOM 2228 C CA . ALA A 1 305 ? 7.150 -3.151 -4.143 1.00 92.19 305 ALA A CA 1
ATOM 2229 C C . ALA A 1 305 ? 8.185 -2.762 -5.184 1.00 92.19 305 ALA A C 1
ATOM 2231 O O . ALA A 1 305 ? 7.979 -2.960 -6.384 1.00 92.19 305 ALA A O 1
ATOM 2232 N N . ASP A 1 306 ? 9.329 -2.302 -4.679 1.00 89.38 306 ASP A N 1
ATOM 2233 C CA . ASP A 1 306 ? 10.521 -2.021 -5.471 1.00 89.38 306 ASP A CA 1
ATOM 2234 C C . ASP A 1 306 ? 10.183 -1.014 -6.600 1.00 89.38 306 ASP A C 1
ATOM 2236 O O . ASP A 1 306 ? 10.410 -1.251 -7.795 1.00 89.38 306 ASP A O 1
ATOM 2240 N N . THR A 1 307 ? 9.527 0.088 -6.212 1.00 88.50 307 THR A N 1
ATOM 2241 C CA . THR A 1 307 ? 9.193 1.214 -7.095 1.00 88.50 307 THR A CA 1
ATOM 2242 C C . THR A 1 307 ? 9.922 2.478 -6.671 1.00 88.50 307 THR A C 1
ATOM 2244 O O . THR A 1 307 ? 9.918 2.803 -5.483 1.00 88.50 307 THR A O 1
ATOM 2247 N N . ASP A 1 308 ? 10.383 3.239 -7.660 1.00 88.56 308 ASP A N 1
ATOM 2248 C CA . ASP A 1 308 ? 10.943 4.574 -7.479 1.00 88.56 308 ASP A CA 1
ATOM 2249 C C . ASP A 1 308 ? 9.930 5.609 -7.973 1.00 88.56 308 ASP A C 1
ATOM 2251 O O . ASP A 1 308 ? 9.705 5.797 -9.180 1.00 88.56 308 ASP A O 1
ATOM 2255 N N . ILE A 1 309 ? 9.278 6.270 -7.031 1.00 88.44 309 ILE A N 1
ATOM 2256 C CA . ILE A 1 309 ? 8.291 7.307 -7.275 1.00 88.44 309 ILE A CA 1
ATOM 2257 C C . ILE A 1 309 ? 8.958 8.641 -6.970 1.00 88.44 309 ILE A C 1
ATOM 2259 O O . ILE A 1 309 ? 9.157 8.990 -5.814 1.00 88.44 309 ILE A O 1
ATOM 2263 N N . ASP A 1 310 ? 9.254 9.421 -8.009 1.00 80.81 310 ASP A N 1
ATOM 2264 C CA . ASP A 1 310 ? 9.870 10.740 -7.828 1.00 80.81 310 ASP A CA 1
ATOM 2265 C C . ASP A 1 310 ? 9.255 11.763 -8.770 1.00 80.81 310 ASP A C 1
ATOM 2267 O O . ASP A 1 310 ? 8.830 11.475 -9.901 1.00 80.81 310 ASP A O 1
ATOM 2271 N N . HIS A 1 311 ? 9.263 12.989 -8.276 1.00 71.81 311 HIS A N 1
ATOM 2272 C CA . HIS A 1 311 ? 8.753 14.159 -8.937 1.00 71.81 311 HIS A CA 1
ATOM 2273 C C . HIS A 1 311 ? 9.711 15.353 -8.748 1.00 71.81 311 HIS A C 1
ATOM 2275 O O . HIS A 1 311 ? 9.387 16.336 -8.070 1.00 71.81 311 HIS A O 1
ATOM 2281 N N . PRO A 1 312 ? 10.900 15.308 -9.368 1.00 59.41 312 PRO A N 1
ATOM 2282 C CA . PRO A 1 312 ? 11.984 16.241 -9.060 1.00 59.41 312 PRO A CA 1
ATOM 2283 C C . PRO A 1 312 ? 11.725 17.660 -9.586 1.00 59.41 312 PRO A C 1
ATOM 2285 O O . PRO A 1 312 ? 12.320 18.627 -9.113 1.00 59.41 312 PRO A O 1
ATOM 2288 N N . VAL A 1 313 ? 10.840 17.796 -10.576 1.00 55.56 313 VAL A N 1
ATOM 2289 C CA . VAL A 1 313 ? 10.449 19.071 -11.185 1.00 55.56 313 VAL A CA 1
ATOM 2290 C C . VAL A 1 313 ? 8.966 19.315 -10.984 1.00 55.56 313 VAL A C 1
ATOM 2292 O O . VAL A 1 313 ? 8.202 18.361 -11.017 1.00 55.56 313 VAL A O 1
ATOM 2295 N N . PRO A 1 314 ? 8.512 20.557 -10.819 1.00 56.88 314 PRO A N 1
ATOM 2296 C CA . PRO A 1 314 ? 7.086 20.801 -10.752 1.00 56.88 314 PRO A CA 1
ATOM 2297 C C . PRO A 1 314 ? 6.376 20.560 -12.107 1.00 56.88 314 PRO A C 1
ATOM 2299 O O . PRO A 1 314 ? 6.877 20.963 -13.153 1.00 56.88 314 PRO A O 1
ATOM 2302 N N . LEU A 1 315 ? 5.208 19.915 -12.096 1.00 55.16 315 LEU A N 1
ATOM 2303 C CA . LEU A 1 315 ? 4.231 19.821 -13.178 1.00 55.16 315 LEU A CA 1
ATOM 2304 C C . LEU A 1 315 ? 3.646 21.199 -13.472 1.00 55.16 315 LEU A C 1
ATOM 2306 O O . LEU A 1 315 ? 3.006 21.805 -12.611 1.00 55.16 315 LEU A O 1
ATOM 2310 N N . ASP A 1 316 ? 3.788 21.637 -14.718 1.00 49.50 316 ASP A N 1
ATOM 2311 C CA . ASP A 1 316 ? 2.927 22.657 -15.310 1.00 49.50 316 ASP A CA 1
ATOM 2312 C C . ASP A 1 316 ? 1.687 21.960 -15.883 1.00 49.50 316 ASP A C 1
ATOM 2314 O O . ASP A 1 316 ? 1.700 21.475 -17.014 1.00 49.50 316 ASP A O 1
ATOM 2318 N N . TRP A 1 317 ? 0.610 21.874 -15.101 1.00 50.16 317 TRP A N 1
ATOM 2319 C CA . TRP A 1 317 ? -0.700 21.443 -15.598 1.00 50.16 317 TRP A CA 1
ATOM 2320 C C . TRP A 1 317 ? -1.668 22.621 -15.652 1.00 50.16 317 TRP A C 1
ATOM 2322 O O . TRP A 1 317 ? -1.856 23.332 -14.662 1.00 50.16 317 TRP A O 1
ATOM 2332 N N . ASP A 1 318 ? -2.286 22.829 -16.817 1.00 42.41 318 ASP A N 1
ATOM 2333 C CA . ASP A 1 318 ? -3.193 23.951 -17.058 1.00 42.41 318 ASP A CA 1
ATOM 2334 C C . ASP A 1 318 ? -4.453 23.866 -16.169 1.00 42.41 318 ASP A C 1
ATOM 2336 O O . ASP A 1 318 ? -5.276 22.951 -16.244 1.00 42.41 318 ASP A O 1
ATOM 2340 N N . SER A 1 319 ? -4.584 24.880 -15.314 1.00 39.94 319 SER A N 1
ATOM 2341 C CA . SER A 1 319 ? -5.604 25.088 -14.281 1.00 39.94 319 SER A CA 1
ATOM 2342 C C . SER A 1 319 ? -7.011 25.484 -14.768 1.00 39.94 319 SER A C 1
ATOM 2344 O O . SER A 1 319 ? -7.892 25.736 -13.944 1.00 39.94 319 SER A O 1
ATOM 2346 N N . THR A 1 320 ? -7.279 25.565 -16.072 1.00 42.31 320 THR A N 1
ATOM 2347 C CA . THR A 1 320 ? -8.503 26.225 -16.574 1.00 42.31 320 THR A CA 1
ATOM 2348 C C . THR A 1 320 ? -9.834 25.469 -16.402 1.00 42.31 320 THR A C 1
ATOM 2350 O O . THR A 1 320 ? -10.875 26.042 -16.723 1.00 42.31 320 THR A O 1
ATOM 2353 N N . ARG A 1 321 ? -9.885 24.231 -15.871 1.00 41.84 321 ARG A N 1
ATOM 2354 C CA . ARG A 1 321 ? -11.153 23.454 -15.800 1.00 41.84 321 ARG A CA 1
ATOM 2355 C C . ARG A 1 321 ? -11.697 23.035 -14.434 1.00 41.84 321 ARG A C 1
ATOM 2357 O O . ARG A 1 321 ? -12.827 22.556 -14.396 1.00 41.84 321 ARG A O 1
ATOM 2364 N N . SER A 1 322 ? -11.008 23.243 -13.315 1.00 38.50 322 SER A N 1
ATOM 2365 C CA . SER A 1 322 ? -11.586 22.861 -12.012 1.00 38.50 322 SER A CA 1
ATOM 2366 C C . SER A 1 322 ? -10.951 23.588 -10.832 1.00 38.50 322 SER A C 1
ATOM 2368 O O . SER A 1 322 ? -10.213 22.971 -10.076 1.00 38.50 322 SER A O 1
ATOM 2370 N N . GLY A 1 323 ? -11.215 24.891 -10.677 1.00 39.62 323 GLY A N 1
ATOM 2371 C CA . GLY A 1 323 ? -11.161 25.611 -9.388 1.00 39.62 323 GLY A CA 1
ATOM 2372 C C . GLY A 1 323 ? -9.914 25.468 -8.497 1.00 39.62 323 GLY A C 1
ATOM 2373 O O . GLY A 1 323 ? -9.972 25.833 -7.329 1.00 39.62 323 GLY A O 1
ATOM 2374 N N . MET A 1 324 ? -8.795 24.949 -8.997 1.00 43.03 324 MET A N 1
ATOM 2375 C CA . MET A 1 324 ? -7.615 24.621 -8.205 1.00 43.03 324 MET A CA 1
ATOM 2376 C C . MET A 1 324 ? -6.375 25.159 -8.922 1.00 43.03 324 MET A C 1
ATOM 2378 O O . MET A 1 324 ? -5.835 24.510 -9.811 1.00 43.03 324 MET A O 1
ATOM 2382 N N . LEU A 1 325 ? -5.983 26.362 -8.492 1.00 38.66 325 LEU A N 1
ATOM 2383 C CA . LEU A 1 325 ? -4.664 27.023 -8.434 1.00 38.66 325 LEU A CA 1
ATOM 2384 C C . LEU A 1 325 ? -3.623 26.719 -9.541 1.00 38.66 325 LEU A C 1
ATOM 2386 O O . LEU A 1 325 ? -3.023 25.652 -9.575 1.00 38.66 325 LEU A O 1
ATOM 2390 N N . SER A 1 326 ? -3.306 27.709 -10.373 1.00 33.94 326 SER A N 1
ATOM 2391 C CA . SER A 1 326 ? -2.139 27.723 -11.274 1.00 33.94 326 SER A CA 1
ATOM 2392 C C . SER A 1 326 ? -0.795 27.713 -10.513 1.00 33.94 326 SER A C 1
ATOM 2394 O O . SER A 1 326 ? -0.665 28.463 -9.545 1.00 33.94 326 SER A O 1
ATOM 2396 N N . GLY A 1 327 ? 0.213 26.957 -10.976 1.00 43.19 327 GLY A N 1
ATOM 2397 C CA . GLY A 1 327 ? 1.605 27.025 -10.491 1.00 43.19 327 GLY A CA 1
ATOM 2398 C C . GLY A 1 327 ? 2.409 25.728 -10.676 1.00 43.19 327 GLY A C 1
ATOM 2399 O O . GLY A 1 327 ? 1.842 24.700 -11.026 1.00 43.19 327 GLY A O 1
ATOM 2400 N N . SER A 1 328 ? 3.717 25.791 -10.399 1.00 46.94 328 SER A N 1
ATOM 2401 C CA . SER A 1 328 ? 4.629 24.641 -10.282 1.00 46.94 328 SER A CA 1
ATOM 2402 C C . SER A 1 328 ? 4.101 23.621 -9.259 1.00 46.94 328 SER A C 1
ATOM 2404 O O . SER A 1 328 ? 4.174 23.908 -8.065 1.00 46.94 328 SER A O 1
ATOM 2406 N N . ARG A 1 329 ? 3.614 22.439 -9.680 1.00 56.72 329 ARG A N 1
ATOM 2407 C CA . ARG A 1 329 ? 3.094 21.410 -8.749 1.00 56.72 329 ARG A CA 1
ATOM 2408 C C . ARG A 1 329 ? 3.918 20.136 -8.631 1.00 56.72 329 ARG A C 1
ATOM 2410 O O . ARG A 1 329 ? 4.409 19.624 -9.616 1.00 56.72 329 ARG A O 1
ATOM 2417 N N . ARG A 1 330 ? 4.024 19.551 -7.447 1.00 63.97 330 ARG A N 1
ATOM 2418 C CA . ARG A 1 330 ? 4.566 18.188 -7.267 1.00 63.97 330 ARG A CA 1
ATOM 2419 C C . ARG A 1 330 ? 3.469 17.135 -7.530 1.00 63.97 330 ARG A C 1
ATOM 2421 O O . ARG A 1 330 ? 2.339 17.496 -7.871 1.00 63.97 330 ARG A O 1
ATOM 2428 N N . ALA A 1 331 ? 3.764 15.837 -7.401 1.00 74.69 331 ALA A N 1
ATOM 2429 C CA . ALA A 1 331 ? 2.701 14.824 -7.409 1.00 74.69 331 ALA A CA 1
ATOM 2430 C C . ALA A 1 331 ? 1.679 15.137 -6.301 1.00 74.69 331 ALA A C 1
ATOM 2432 O O . ALA A 1 331 ? 2.058 15.623 -5.240 1.00 74.69 331 ALA A O 1
ATOM 2433 N N . LYS A 1 332 ? 0.386 14.847 -6.485 1.00 79.12 332 LYS A N 1
ATOM 2434 C CA . LYS A 1 332 ? -0.581 15.001 -5.385 1.00 79.12 332 LYS A CA 1
ATOM 2435 C C . LYS A 1 332 ? -0.239 14.036 -4.258 1.00 79.12 332 LYS A C 1
ATOM 2437 O O . LYS A 1 332 ? -0.118 14.445 -3.112 1.00 79.12 332 LYS A O 1
ATOM 2442 N N . VAL A 1 333 ? -0.104 12.761 -4.620 1.00 84.81 333 VAL A N 1
ATOM 2443 C CA . VAL A 1 333 ? 0.189 11.643 -3.721 1.00 84.81 333 VAL A CA 1
ATOM 2444 C C . VAL A 1 333 ? 1.070 10.635 -4.448 1.00 84.81 333 VAL A C 1
ATOM 2446 O O . VAL A 1 333 ? 0.887 10.482 -5.653 1.00 84.81 333 VAL A O 1
ATOM 2449 N N . GLY A 1 334 ? 1.967 9.935 -3.745 1.00 91.00 334 GLY A N 1
ATOM 2450 C CA . GLY A 1 334 ? 2.767 8.837 -4.307 1.00 91.00 334 GLY A CA 1
ATOM 2451 C C . GLY A 1 334 ? 1.955 7.554 -4.544 1.00 91.00 334 GLY A C 1
ATOM 2452 O O . GLY A 1 334 ? 1.648 7.198 -5.685 1.00 91.00 334 GLY A O 1
ATOM 2453 N N . ILE A 1 335 ? 1.567 6.871 -3.463 1.00 94.00 335 ILE A N 1
ATOM 2454 C CA . ILE A 1 335 ? 0.715 5.671 -3.486 1.00 94.00 335 ILE A CA 1
ATOM 2455 C C . ILE A 1 335 ? -0.562 5.964 -2.708 1.00 94.00 335 ILE A C 1
ATOM 2457 O O . ILE A 1 335 ? -0.522 6.223 -1.508 1.00 94.00 335 ILE A O 1
ATOM 2461 N N . LYS A 1 336 ? -1.711 5.908 -3.381 1.00 89.75 336 LYS A N 1
ATOM 2462 C CA . LYS A 1 336 ? -3.006 6.221 -2.775 1.00 89.75 336 LYS A CA 1
ATOM 2463 C C . LYS A 1 336 ? -3.959 5.040 -2.893 1.00 89.75 336 LYS A C 1
ATOM 2465 O O . LYS A 1 336 ? -4.377 4.705 -3.999 1.00 89.75 336 LYS A O 1
ATOM 2470 N N . ALA A 1 337 ? -4.365 4.466 -1.768 1.00 87.31 337 ALA A N 1
ATOM 2471 C CA . ALA A 1 337 ? -5.542 3.613 -1.702 1.00 87.31 337 ALA A CA 1
ATOM 2472 C C . ALA A 1 337 ? -6.764 4.466 -1.342 1.00 87.31 337 ALA A C 1
ATOM 2474 O O . ALA A 1 337 ? -6.740 5.210 -0.367 1.00 87.31 337 ALA A O 1
ATOM 2475 N N . ARG A 1 338 ? -7.805 4.389 -2.168 1.00 79.44 338 ARG A N 1
ATOM 2476 C CA . ARG A 1 338 ? -9.115 5.033 -2.023 1.00 79.44 338 ARG A CA 1
ATOM 2477 C C . ARG A 1 338 ? -10.200 4.004 -2.285 1.00 79.44 338 ARG A C 1
ATOM 2479 O O . ARG A 1 338 ? -10.856 4.071 -3.320 1.00 79.44 338 ARG A O 1
ATOM 2486 N N . ALA A 1 339 ? -10.335 3.024 -1.399 1.00 75.81 339 ALA A N 1
ATOM 2487 C CA . ALA A 1 339 ? -11.291 1.941 -1.568 1.00 75.81 339 ALA A CA 1
ATOM 2488 C C . ALA A 1 339 ? -12.704 2.496 -1.831 1.00 75.81 339 ALA A C 1
ATOM 2490 O O . ALA A 1 339 ? -13.285 3.179 -0.987 1.00 75.81 339 ALA A O 1
ATOM 2491 N N . ASP A 1 340 ? -13.235 2.208 -3.019 1.00 73.31 340 ASP A N 1
ATOM 2492 C CA . ASP A 1 340 ? -14.590 2.547 -3.426 1.00 73.31 340 A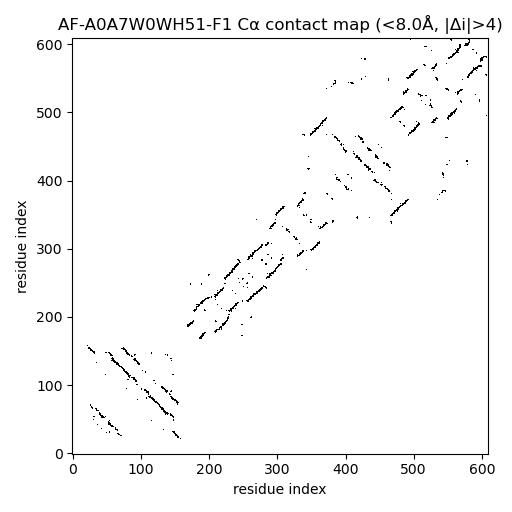SP A CA 1
ATOM 2493 C C . ASP A 1 340 ? -15.503 1.386 -3.063 1.00 73.31 340 ASP A C 1
ATOM 2495 O O . ASP A 1 340 ? -15.563 0.358 -3.744 1.00 73.31 340 ASP A O 1
ATOM 2499 N N . TYR A 1 341 ? -16.265 1.588 -2.001 1.00 70.81 341 TYR A N 1
ATOM 2500 C CA . TYR A 1 341 ? -17.174 0.597 -1.458 1.00 70.81 341 TYR A CA 1
ATOM 2501 C C . TYR A 1 341 ? -18.241 0.128 -2.457 1.00 70.81 341 TYR A C 1
ATOM 2503 O O . TYR A 1 341 ? -18.636 -1.037 -2.452 1.00 70.81 341 TYR A O 1
ATOM 2511 N N . THR A 1 342 ? -18.691 1.007 -3.356 1.00 70.56 342 THR A N 1
ATOM 2512 C CA . THR A 1 342 ? -19.679 0.661 -4.386 1.00 70.56 342 THR A CA 1
ATOM 2513 C C . THR A 1 342 ? -19.101 -0.263 -5.447 1.00 70.56 342 THR A C 1
ATOM 2515 O O . THR A 1 342 ? -19.847 -0.902 -6.191 1.00 70.56 342 THR A O 1
ATOM 2518 N N . THR A 1 343 ? -17.774 -0.337 -5.553 1.00 70.62 343 THR A N 1
ATOM 2519 C CA . THR A 1 343 ? -17.077 -1.196 -6.510 1.00 70.62 343 THR A CA 1
ATOM 2520 C C . THR A 1 343 ? -16.613 -2.526 -5.937 1.00 70.62 343 THR A C 1
ATOM 2522 O O . THR A 1 343 ? -16.290 -3.420 -6.722 1.00 70.62 343 THR A O 1
ATOM 2525 N N . LEU A 1 344 ? -16.633 -2.692 -4.615 1.00 73.94 344 LEU A N 1
ATOM 2526 C CA . LEU A 1 344 ? -16.226 -3.930 -3.961 1.00 73.94 344 LEU A CA 1
ATOM 2527 C C . LEU A 1 344 ? -17.333 -5.002 -4.032 1.00 73.94 344 LEU A C 1
ATOM 2529 O O . LEU A 1 344 ? -18.525 -4.672 -4.031 1.00 73.94 344 LEU A O 1
ATOM 2533 N N . PRO A 1 345 ? -16.976 -6.298 -4.115 1.00 76.00 345 PRO A N 1
ATOM 2534 C CA . PRO A 1 345 ? -17.953 -7.384 -4.100 1.00 76.00 345 PRO A CA 1
ATOM 2535 C C . PRO A 1 345 ? -18.823 -7.357 -2.839 1.00 76.00 345 PRO A C 1
ATOM 2537 O O . PRO A 1 345 ? -18.320 -7.202 -1.736 1.00 76.00 345 PRO A O 1
ATOM 2540 N N . VAL A 1 346 ? -20.132 -7.602 -2.964 1.00 78.06 346 VAL A N 1
ATOM 2541 C CA . VAL A 1 346 ? -21.032 -7.626 -1.789 1.00 78.06 346 VAL A CA 1
ATOM 2542 C C . VAL A 1 346 ? -20.655 -8.711 -0.781 1.00 78.06 346 VAL A C 1
ATOM 2544 O O . VAL A 1 346 ? -20.879 -8.532 0.404 1.00 78.06 346 VAL A O 1
ATOM 2547 N N . ALA A 1 347 ? -20.062 -9.817 -1.233 1.00 75.38 347 ALA A N 1
ATOM 2548 C CA . ALA A 1 347 ? -19.604 -10.879 -0.340 1.00 75.38 347 ALA A CA 1
ATOM 2549 C C . ALA A 1 347 ? -18.432 -10.447 0.566 1.00 75.38 347 ALA A C 1
ATOM 2551 O O . ALA A 1 347 ? -18.234 -11.049 1.617 1.00 75.38 347 ALA A O 1
ATOM 2552 N N . ASP A 1 348 ? -17.668 -9.426 0.165 1.00 75.25 348 ASP A N 1
ATOM 2553 C CA . ASP A 1 348 ? -16.559 -8.870 0.938 1.00 75.25 348 ASP A CA 1
ATOM 2554 C C . ASP A 1 348 ? -16.302 -7.422 0.505 1.00 75.25 348 ASP A C 1
ATOM 2556 O O . ASP A 1 348 ? -15.647 -7.151 -0.507 1.00 75.25 348 ASP A O 1
ATOM 2560 N N . ARG A 1 349 ? -16.856 -6.475 1.267 1.00 78.25 349 ARG A N 1
ATOM 2561 C CA . ARG A 1 349 ? -16.723 -5.046 0.988 1.00 78.25 349 ARG A CA 1
ATOM 2562 C C . ARG A 1 349 ? -15.551 -4.463 1.767 1.00 78.25 349 ARG A C 1
ATOM 2564 O O . ARG A 1 349 ? -15.735 -3.589 2.607 1.00 78.25 349 ARG A O 1
ATOM 2571 N N . SER A 1 350 ? -14.347 -4.966 1.500 1.00 79.56 350 SER A N 1
ATOM 2572 C CA . SER A 1 350 ? -13.101 -4.418 2.041 1.00 79.56 350 SER A CA 1
ATOM 2573 C C . SER A 1 350 ? -11.947 -4.491 1.029 1.00 79.56 350 SER A C 1
ATOM 2575 O O . SER A 1 350 ? -11.935 -5.348 0.150 1.00 79.56 350 SER A O 1
ATOM 2577 N N . PHE A 1 351 ? -10.978 -3.578 1.133 1.00 84.31 351 PHE A N 1
ATOM 2578 C CA . PHE A 1 351 ? -9.651 -3.697 0.526 1.00 84.31 351 PHE A CA 1
ATOM 2579 C C . PHE A 1 351 ? -8.715 -4.346 1.542 1.00 84.31 351 PHE A C 1
ATOM 2581 O O . PHE A 1 351 ? -8.631 -3.882 2.683 1.00 84.31 351 PHE A O 1
ATOM 2588 N N . HIS A 1 352 ? -8.032 -5.429 1.177 1.00 86.56 352 HIS A N 1
ATOM 2589 C CA . HIS A 1 352 ? -7.306 -6.201 2.183 1.00 86.56 352 HIS A CA 1
ATOM 2590 C C . HIS A 1 352 ? -6.181 -7.090 1.680 1.00 86.56 352 HIS A C 1
ATOM 2592 O O . HIS A 1 352 ? -6.038 -7.329 0.488 1.00 86.56 352 HIS A O 1
ATOM 2598 N N . ASP A 1 353 ? -5.394 -7.605 2.627 1.00 86.12 353 ASP A N 1
ATOM 2599 C CA . ASP A 1 353 ? -4.298 -8.547 2.372 1.00 86.12 353 ASP A CA 1
ATOM 2600 C C . ASP A 1 353 ? -3.283 -7.976 1.370 1.00 86.12 353 ASP A C 1
ATOM 2602 O O . ASP A 1 353 ? -2.804 -8.646 0.460 1.00 86.12 353 ASP A O 1
ATOM 2606 N N . CYS A 1 354 ? -2.988 -6.688 1.522 1.00 88.94 354 CYS A N 1
ATOM 2607 C CA . CYS A 1 354 ? -2.118 -5.944 0.625 1.00 88.94 354 CYS A CA 1
ATOM 2608 C C . CYS A 1 354 ? -0.797 -5.589 1.302 1.00 88.94 354 CYS A C 1
ATOM 2610 O O . CYS A 1 354 ? -0.769 -5.207 2.470 1.00 88.94 354 CYS A O 1
ATOM 2612 N N . VAL A 1 355 ? 0.295 -5.661 0.548 1.00 93.12 355 VAL A N 1
ATOM 2613 C CA . VAL A 1 355 ? 1.651 -5.343 0.994 1.00 93.12 355 VAL A CA 1
ATOM 2614 C C . VAL A 1 355 ? 2.218 -4.220 0.128 1.00 93.12 355 VAL A C 1
ATOM 2616 O O . VAL A 1 355 ? 2.359 -4.370 -1.083 1.00 93.12 355 VAL A O 1
ATOM 2619 N N . ILE A 1 356 ? 2.570 -3.101 0.754 1.00 95.94 356 ILE A N 1
ATOM 2620 C CA . ILE A 1 356 ? 3.240 -1.953 0.140 1.00 95.94 356 ILE A CA 1
ATOM 2621 C C . ILE A 1 356 ? 4.619 -1.846 0.783 1.00 95.94 356 ILE A C 1
ATOM 2623 O O . ILE A 1 356 ? 4.735 -1.405 1.929 1.00 95.94 356 ILE A O 1
ATOM 2627 N N . ARG A 1 357 ? 5.669 -2.289 0.089 1.00 94.50 357 ARG A N 1
ATOM 2628 C CA . ARG A 1 357 ? 6.995 -2.378 0.706 1.00 94.50 357 ARG A CA 1
ATOM 2629 C C . ARG A 1 357 ? 8.152 -1.947 -0.168 1.00 94.50 357 ARG A C 1
ATOM 2631 O O . ARG A 1 357 ? 8.080 -2.110 -1.375 1.00 94.50 357 ARG A O 1
ATOM 2638 N N . SER A 1 358 ? 9.247 -1.518 0.451 1.00 92.81 358 SER A N 1
ATOM 2639 C CA . SER A 1 358 ? 10.517 -1.314 -0.260 1.00 92.81 358 SER A CA 1
ATOM 2640 C C . SER A 1 358 ? 10.387 -0.334 -1.440 1.00 92.81 358 SER A C 1
ATOM 2642 O O . SER A 1 358 ? 10.970 -0.556 -2.495 1.00 92.81 358 SER A O 1
ATOM 2644 N N . ASN A 1 359 ? 9.564 0.709 -1.293 1.00 92.88 359 ASN A N 1
ATOM 2645 C CA . ASN A 1 359 ? 9.397 1.758 -2.300 1.00 92.88 359 ASN A CA 1
ATOM 2646 C C . ASN A 1 359 ? 10.177 3.011 -1.885 1.00 92.88 359 ASN A C 1
ATOM 2648 O O . ASN A 1 359 ? 10.164 3.359 -0.702 1.00 92.88 359 ASN A O 1
ATOM 2652 N N . ASP A 1 360 ? 10.794 3.695 -2.848 1.00 92.25 360 ASP A N 1
ATOM 2653 C CA . ASP A 1 360 ? 11.303 5.060 -2.687 1.00 92.25 360 ASP A CA 1
ATOM 2654 C C . ASP A 1 360 ? 10.236 6.043 -3.188 1.00 92.25 360 ASP A C 1
ATOM 2656 O O . ASP A 1 360 ? 9.723 5.908 -4.301 1.00 92.25 360 ASP A O 1
ATOM 2660 N N . VAL A 1 361 ? 9.816 6.980 -2.339 1.00 93.88 361 VAL A N 1
ATOM 2661 C CA . VAL A 1 361 ? 8.713 7.903 -2.621 1.00 93.88 361 VAL A CA 1
ATOM 2662 C C . VAL A 1 361 ? 9.118 9.328 -2.270 1.00 93.88 361 VAL A C 1
ATOM 2664 O O . VAL A 1 361 ? 9.303 9.670 -1.103 1.00 93.88 361 VAL A O 1
ATOM 2667 N N . ALA A 1 362 ? 9.172 10.197 -3.274 1.00 89.81 362 ALA A N 1
ATOM 2668 C CA . ALA A 1 362 ? 9.560 11.593 -3.138 1.00 89.81 362 ALA A CA 1
ATOM 2669 C C . ALA A 1 362 ? 8.739 12.519 -4.051 1.00 89.81 362 ALA A C 1
ATOM 2671 O O . ALA A 1 362 ? 8.066 12.095 -4.993 1.00 89.81 362 ALA A O 1
ATOM 2672 N N . GLY A 1 363 ? 8.792 13.824 -3.763 1.00 83.06 363 GLY A N 1
ATOM 2673 C CA . GLY A 1 363 ? 8.223 14.849 -4.640 1.00 83.06 363 GLY A CA 1
ATOM 2674 C C . GLY A 1 363 ? 6.689 14.866 -4.667 1.00 83.06 363 GLY A C 1
ATOM 2675 O O . GLY A 1 363 ? 6.077 14.866 -5.730 1.00 83.06 363 GLY A O 1
ATOM 2676 N N . PHE A 1 364 ? 6.033 14.928 -3.511 1.00 85.81 364 PHE A N 1
ATOM 2677 C CA . PHE A 1 364 ? 4.568 15.013 -3.428 1.00 85.81 364 PHE A CA 1
ATOM 2678 C C . PHE A 1 364 ? 4.086 16.198 -2.574 1.00 85.81 364 PHE A C 1
ATOM 2680 O O . PHE A 1 364 ? 4.846 16.766 -1.791 1.00 85.81 364 PHE A O 1
ATOM 2687 N N . GLU A 1 365 ? 2.832 16.608 -2.776 1.00 83.81 365 GLU A N 1
ATOM 2688 C CA . GLU A 1 365 ? 2.196 17.763 -2.124 1.00 83.81 365 GLU A CA 1
ATOM 2689 C C . GLU A 1 365 ? 1.335 17.366 -0.923 1.00 83.81 365 GLU A C 1
ATOM 2691 O O . GLU A 1 365 ? 1.360 18.054 0.095 1.00 83.81 365 GLU A O 1
ATOM 2696 N N . GLU A 1 366 ? 0.554 16.285 -1.028 1.00 84.62 366 GLU A N 1
ATOM 2697 C CA . GLU A 1 366 ? -0.335 15.828 0.044 1.00 84.62 366 GLU A CA 1
ATOM 2698 C C . GLU A 1 366 ? 0.318 14.717 0.863 1.00 84.62 366 GLU A C 1
ATOM 2700 O O . GLU A 1 366 ? 0.862 15.001 1.929 1.00 84.62 366 GLU A O 1
ATOM 2705 N N . GLU A 1 367 ? 0.303 13.481 0.366 1.00 89.31 367 GLU A N 1
ATOM 2706 C CA . GLU A 1 367 ? 0.790 12.311 1.104 1.00 89.31 367 GLU A CA 1
ATOM 2707 C C . GLU A 1 367 ? 1.790 11.488 0.282 1.00 89.31 367 GLU A C 1
ATOM 2709 O O . GLU A 1 367 ? 1.685 11.411 -0.941 1.00 89.31 367 GLU A O 1
ATOM 2714 N N . GLY A 1 368 ? 2.746 10.829 0.932 1.00 92.62 368 GLY A N 1
ATOM 2715 C CA . GLY A 1 368 ? 3.638 9.885 0.255 1.00 92.62 368 GLY A CA 1
ATOM 2716 C C . GLY A 1 368 ? 2.912 8.576 -0.023 1.00 92.62 368 GLY A C 1
ATOM 2717 O O . GLY A 1 368 ? 2.678 8.210 -1.176 1.00 92.62 368 GLY A O 1
ATOM 2718 N N . ILE A 1 369 ? 2.488 7.905 1.050 1.00 95.25 369 ILE A N 1
ATOM 2719 C CA . ILE A 1 369 ? 1.658 6.697 1.005 1.00 95.25 369 ILE A CA 1
ATOM 2720 C C . ILE A 1 369 ? 0.411 6.935 1.853 1.00 95.25 369 ILE A C 1
ATOM 2722 O O . ILE A 1 369 ? 0.511 7.332 3.009 1.00 95.25 369 ILE A O 1
ATOM 2726 N N . SER A 1 370 ? -0.772 6.696 1.298 1.00 90.19 370 SER A N 1
ATOM 2727 C CA . SER A 1 370 ? -2.030 6.999 1.979 1.00 90.19 370 SER A CA 1
ATOM 2728 C C . SER A 1 370 ? -3.056 5.889 1.792 1.00 90.19 370 SER A C 1
ATOM 2730 O O . SER A 1 370 ? -3.348 5.488 0.661 1.00 90.19 370 SER A O 1
ATOM 2732 N N . LEU A 1 371 ? -3.618 5.420 2.906 1.00 86.62 371 LEU A N 1
ATOM 2733 C CA . LEU A 1 371 ? -4.899 4.722 2.927 1.00 86.62 371 LEU A CA 1
ATOM 2734 C C . LEU A 1 371 ? -5.957 5.763 3.274 1.00 86.62 371 LEU A C 1
ATOM 2736 O O . LEU A 1 371 ? -6.037 6.187 4.421 1.00 86.62 371 LEU A O 1
ATOM 2740 N N . ASP A 1 372 ? -6.727 6.198 2.280 1.00 76.75 372 ASP A N 1
ATOM 2741 C CA . ASP A 1 372 ? -7.637 7.332 2.403 1.00 76.75 372 ASP A CA 1
ATOM 2742 C C . ASP A 1 372 ? -9.068 6.918 2.097 1.00 76.75 372 ASP A C 1
ATOM 2744 O O . ASP A 1 372 ? -9.427 6.644 0.953 1.00 76.75 372 ASP A O 1
ATOM 2748 N N . ALA A 1 373 ? -9.913 6.873 3.118 1.00 61.12 373 ALA A N 1
ATOM 2749 C CA . ALA A 1 373 ? -11.339 6.638 2.924 1.00 61.12 373 ALA A CA 1
ATOM 2750 C C . ALA A 1 373 ? -12.097 7.877 2.393 1.00 61.12 373 ALA A C 1
ATOM 2752 O O . ALA A 1 373 ? -13.273 7.764 2.048 1.00 61.12 373 ALA A O 1
ATOM 2753 N N . ASN A 1 374 ? -11.453 9.050 2.313 1.00 55.97 374 ASN A N 1
ATOM 2754 C CA . ASN A 1 374 ? -12.059 10.303 1.875 1.00 55.97 374 ASN A CA 1
ATOM 2755 C C . ASN A 1 374 ? -11.906 10.502 0.354 1.00 55.97 374 ASN A C 1
ATOM 2757 O O . ASN A 1 374 ? -10.876 10.922 -0.182 1.00 55.97 374 ASN A O 1
ATOM 2761 N N . GLY A 1 375 ? -12.975 10.219 -0.384 1.00 45.47 375 GLY A N 1
ATOM 2762 C CA . GLY A 1 375 ? -13.072 10.588 -1.792 1.00 45.47 375 GLY A CA 1
ATOM 2763 C C . GLY A 1 375 ? -13.343 12.084 -1.932 1.00 45.47 375 GLY A C 1
ATOM 2764 O O . GLY A 1 375 ? -14.497 12.481 -1.971 1.00 45.47 375 GLY A O 1
ATOM 2765 N N . GLY A 1 376 ? -12.308 12.926 -2.008 1.00 37.53 376 GLY A N 1
ATOM 2766 C CA . GLY A 1 376 ? -12.501 14.367 -2.224 1.00 37.53 376 GLY A CA 1
ATOM 2767 C C . GLY A 1 376 ? -13.446 14.670 -3.403 1.00 37.53 376 GLY A C 1
ATOM 2768 O O . GLY A 1 376 ? -13.138 14.318 -4.541 1.00 37.53 376 GLY A O 1
ATOM 2769 N N . GLY A 1 377 ? -14.574 15.329 -3.119 1.00 42.50 377 GLY A N 1
ATOM 2770 C CA . GLY A 1 377 ? -15.670 15.612 -4.055 1.00 42.50 377 GLY A CA 1
ATOM 2771 C C . GLY A 1 377 ? -17.041 15.531 -3.364 1.00 42.50 377 GLY A C 1
ATOM 2772 O O . GLY A 1 377 ? -17.122 15.144 -2.204 1.00 42.50 377 GLY A O 1
ATOM 2773 N N . SER A 1 378 ? -18.123 15.911 -4.056 1.00 33.22 378 SER A N 1
ATOM 2774 C CA . SER A 1 378 ? -19.510 15.750 -3.567 1.00 33.22 378 SER A CA 1
ATOM 2775 C C . SER A 1 378 ? -19.959 14.289 -3.459 1.00 33.22 378 SER A C 1
ATOM 2777 O O . SER A 1 378 ? -20.989 14.018 -2.851 1.00 33.22 378 SER A O 1
ATOM 2779 N N . ASP A 1 379 ? -19.178 13.367 -4.022 1.00 37.59 379 ASP A N 1
ATOM 2780 C CA . ASP A 1 379 ? -19.480 11.945 -4.095 1.00 37.59 379 ASP A CA 1
ATOM 2781 C C . ASP A 1 379 ? -18.493 11.205 -3.182 1.00 37.59 379 ASP A C 1
ATOM 2783 O O . ASP A 1 379 ? -17.491 10.648 -3.629 1.00 37.59 379 ASP A O 1
ATOM 2787 N N . ALA A 1 380 ? -18.737 11.269 -1.873 1.00 41.66 380 ALA A N 1
ATOM 2788 C CA . ALA A 1 380 ? -18.001 10.474 -0.899 1.00 41.66 380 ALA A CA 1
ATOM 2789 C C . ALA A 1 380 ? -18.257 8.981 -1.172 1.00 41.66 380 ALA A C 1
ATOM 2791 O O . ALA A 1 380 ? -19.395 8.513 -1.185 1.00 41.66 380 ALA A O 1
ATOM 2792 N N . VAL A 1 381 ? -17.185 8.233 -1.427 1.00 48.72 381 VAL A N 1
ATOM 2793 C CA . VAL A 1 381 ? -17.227 6.900 -2.050 1.00 48.72 381 VAL A CA 1
ATOM 2794 C C . VAL A 1 381 ? -17.392 5.753 -1.024 1.00 48.72 381 VAL A C 1
ATOM 2796 O O . VAL A 1 381 ? -17.279 4.564 -1.319 1.00 48.72 381 VAL A O 1
ATOM 2799 N N . THR A 1 382 ? -17.732 6.091 0.216 1.00 49.59 382 THR A N 1
ATOM 2800 C CA . THR A 1 382 ? -18.000 5.155 1.315 1.00 49.59 382 THR A CA 1
ATOM 2801 C C . THR A 1 382 ? -19.440 5.356 1.801 1.00 49.59 382 THR A C 1
ATOM 2803 O O . THR A 1 382 ? -19.709 5.906 2.863 1.00 49.59 382 THR A O 1
ATOM 2806 N N . LEU A 1 383 ? -20.404 4.912 0.983 1.00 47.47 383 LEU A N 1
ATOM 2807 C CA . LEU A 1 383 ? -21.851 5.075 1.230 1.00 47.47 383 LEU A CA 1
ATOM 2808 C C . LEU A 1 383 ? -22.361 4.398 2.515 1.00 47.47 383 LEU A C 1
ATOM 2810 O O . LEU A 1 383 ? -23.435 4.745 3.003 1.00 47.47 383 LEU A O 1
ATOM 2814 N N . VAL A 1 384 ? -21.612 3.444 3.071 1.00 52.66 384 VAL A N 1
ATOM 2815 C CA . VAL A 1 384 ? -22.003 2.689 4.265 1.00 52.66 384 VAL A CA 1
ATOM 2816 C C . VAL A 1 384 ? -21.058 3.049 5.404 1.00 52.66 384 VAL A C 1
ATOM 2818 O O . VAL A 1 384 ? -20.107 2.335 5.709 1.00 52.66 384 VAL A O 1
ATOM 2821 N N . GLN A 1 385 ? -21.324 4.210 5.995 1.00 59.19 385 GLN A N 1
ATOM 2822 C CA . GLN A 1 385 ? -20.748 4.638 7.260 1.00 59.19 385 GLN A CA 1
ATOM 2823 C C . GLN A 1 385 ? -21.856 5.235 8.109 1.00 59.19 385 GLN A C 1
ATOM 2825 O O . GLN A 1 385 ? -22.516 6.181 7.689 1.00 59.19 385 GLN A O 1
ATOM 2830 N N . GLY A 1 386 ? -22.064 4.660 9.281 1.00 63.19 386 GLY A N 1
ATOM 2831 C CA . GLY A 1 386 ? -22.968 5.192 10.286 1.00 63.19 386 GLY A CA 1
ATOM 2832 C C . GLY A 1 386 ? -22.615 4.593 11.632 1.00 63.19 386 GLY A C 1
ATOM 2833 O O . GLY A 1 386 ? -22.003 3.521 11.698 1.00 63.19 386 GLY A O 1
ATOM 2834 N N . SER A 1 387 ? -22.997 5.286 12.692 1.00 71.62 387 SER A N 1
ATOM 2835 C CA . SER A 1 387 ? -22.815 4.801 14.046 1.00 71.62 387 SER A CA 1
ATOM 2836 C C . SER A 1 387 ? -24.097 4.917 14.839 1.00 71.62 387 SER A C 1
ATOM 2838 O O . SER A 1 387 ? -24.931 5.801 14.634 1.00 71.62 387 SER A O 1
ATOM 2840 N N . SER A 1 388 ? -24.277 3.944 15.714 1.00 76.19 388 SER A N 1
ATOM 2841 C CA . SER A 1 388 ? -25.376 3.901 16.659 1.00 76.19 388 SER A CA 1
ATOM 2842 C C . SER A 1 388 ? -24.974 2.991 17.810 1.00 76.19 388 SER A C 1
ATOM 2844 O O . SER A 1 388 ? -24.188 2.067 17.598 1.00 76.19 388 SER A O 1
ATOM 2846 N N . PRO A 1 389 ? -25.502 3.203 19.017 1.00 85.88 389 PRO A N 1
ATOM 2847 C CA . PRO A 1 389 ? -25.465 2.179 20.042 1.00 85.88 389 PRO A CA 1
ATOM 2848 C C . PRO A 1 389 ? -26.182 0.898 19.598 1.00 85.88 389 PRO A C 1
ATOM 2850 O O . PRO A 1 389 ? -27.086 0.916 18.753 1.00 85.88 389 PRO A O 1
ATOM 2853 N N . LEU A 1 390 ? -25.816 -0.225 20.204 1.00 91.62 390 LEU A N 1
ATOM 2854 C CA . LEU A 1 390 ? -26.580 -1.464 20.097 1.00 91.62 390 LEU A CA 1
ATOM 2855 C C . LEU A 1 390 ? -27.878 -1.349 20.904 1.00 91.62 390 LEU A C 1
ATOM 2857 O O . LEU A 1 390 ? -27.862 -0.971 22.068 1.00 91.62 390 LEU A O 1
ATOM 2861 N N . ALA A 1 391 ? -29.015 -1.701 20.313 1.00 95.12 391 ALA A N 1
ATOM 2862 C CA . ALA A 1 391 ? -30.278 -1.845 21.038 1.00 95.12 391 ALA A CA 1
ATOM 2863 C C . ALA A 1 391 ? -30.380 -3.208 21.740 1.00 95.12 391 ALA A C 1
ATOM 2865 O O . ALA A 1 391 ? -30.974 -3.314 22.812 1.00 95.12 391 ALA A O 1
ATOM 2866 N N . ALA A 1 392 ? -29.819 -4.253 21.128 1.00 97.06 392 ALA A N 1
ATOM 2867 C CA . ALA A 1 392 ? -29.800 -5.608 21.664 1.00 97.06 392 ALA A CA 1
ATOM 2868 C C . ALA A 1 392 ? -28.629 -6.413 21.084 1.00 97.06 392 ALA A C 1
ATOM 2870 O O . ALA A 1 392 ? -28.144 -6.120 19.989 1.00 97.06 392 ALA A O 1
ATOM 2871 N N . VAL A 1 393 ? -28.218 -7.447 21.819 1.00 97.44 393 VAL A N 1
ATOM 2872 C CA . VAL A 1 393 ? -27.196 -8.426 21.429 1.00 97.44 393 VAL A CA 1
ATOM 2873 C C . VAL A 1 393 ? -27.734 -9.822 21.738 1.00 97.44 393 VAL A C 1
ATOM 2875 O O . VAL A 1 393 ? -28.184 -10.065 22.858 1.00 97.44 393 VAL A O 1
ATOM 2878 N N . ASP A 1 394 ? -27.671 -10.731 20.768 1.00 97.00 394 ASP A N 1
ATOM 2879 C CA . ASP A 1 394 ? -27.965 -12.158 20.924 1.00 97.00 394 ASP A CA 1
ATOM 2880 C C . ASP A 1 394 ? -26.760 -12.966 20.417 1.00 97.00 394 ASP A C 1
ATOM 2882 O O . ASP A 1 394 ? -26.667 -13.365 19.255 1.00 97.00 394 ASP A O 1
ATOM 2886 N N . ALA A 1 395 ? -25.782 -13.146 21.311 1.00 93.56 395 ALA A N 1
ATOM 2887 C CA . ALA A 1 395 ? -24.538 -13.854 21.012 1.00 93.56 395 ALA A CA 1
ATOM 2888 C C . ALA A 1 395 ? -24.759 -15.316 20.559 1.00 93.56 395 ALA A C 1
ATOM 2890 O O . ALA A 1 395 ? -24.131 -15.718 19.590 1.00 93.56 395 ALA A O 1
ATOM 2891 N N . PRO A 1 396 ? -25.671 -16.119 21.157 1.00 94.31 396 PRO A N 1
ATOM 2892 C CA . PRO A 1 396 ? -25.968 -17.471 20.669 1.00 94.31 396 PRO A CA 1
ATOM 2893 C C . PRO A 1 396 ? -26.377 -17.588 19.194 1.00 94.31 396 PRO A C 1
ATOM 2895 O O . PRO A 1 396 ? -26.253 -18.676 18.625 1.00 94.31 396 PRO A O 1
ATOM 2898 N N . THR A 1 397 ? -26.912 -16.522 18.595 1.00 94.75 397 THR A N 1
ATOM 2899 C CA . THR A 1 397 ? -27.329 -16.487 17.185 1.00 94.75 397 THR A CA 1
ATOM 2900 C C . THR A 1 397 ? -26.464 -15.578 16.318 1.00 94.75 397 THR A C 1
ATOM 2902 O O . THR A 1 397 ? -26.794 -15.373 15.152 1.00 94.75 397 THR A O 1
ATOM 2905 N N . ASP A 1 398 ? -25.372 -15.045 16.865 1.00 97.25 398 ASP A N 1
ATOM 2906 C CA . ASP A 1 398 ? -24.500 -14.057 16.233 1.00 97.25 398 ASP A CA 1
ATOM 2907 C C . ASP A 1 398 ? -25.249 -12.826 15.690 1.00 97.25 398 ASP A C 1
ATOM 2909 O O . ASP A 1 398 ? -24.897 -12.273 14.642 1.00 97.25 398 ASP A O 1
ATOM 2913 N N . THR A 1 399 ? -26.311 -12.390 16.372 1.00 97.81 399 THR A N 1
ATOM 2914 C CA . THR A 1 399 ? -27.121 -11.249 15.930 1.00 97.81 399 THR A CA 1
ATOM 2915 C C . THR A 1 399 ? -27.013 -10.061 16.870 1.00 97.81 399 THR A C 1
ATOM 2917 O O . THR A 1 399 ? -26.867 -10.177 18.088 1.00 97.81 399 THR A O 1
ATOM 2920 N N . VAL A 1 400 ? -27.103 -8.873 16.281 1.00 97.44 400 VAL A N 1
ATOM 2921 C CA . VAL A 1 400 ? -27.244 -7.616 17.012 1.00 97.44 400 VAL A CA 1
ATOM 2922 C C . VAL A 1 400 ? -28.349 -6.783 16.392 1.00 97.44 400 VAL A C 1
ATOM 2924 O O . VAL A 1 400 ? -28.568 -6.824 15.183 1.00 97.44 400 VAL A O 1
ATOM 2927 N N . THR A 1 401 ? -29.015 -5.977 17.206 1.00 96.38 401 THR A N 1
ATOM 2928 C CA . THR A 1 401 ? -29.974 -4.979 16.729 1.00 96.38 401 THR A CA 1
ATOM 2929 C C . THR A 1 401 ? -29.376 -3.601 16.936 1.00 96.38 401 THR A C 1
ATOM 2931 O O . THR A 1 401 ? -28.972 -3.266 18.049 1.00 96.38 401 THR A O 1
ATOM 2934 N N . LEU A 1 402 ? -29.324 -2.781 15.888 1.00 91.75 402 LEU A N 1
ATOM 2935 C CA . LEU A 1 402 ? -28.876 -1.395 16.009 1.00 91.75 402 LEU A CA 1
ATOM 2936 C C . LEU A 1 402 ? -29.990 -0.537 16.614 1.00 91.75 402 LEU A C 1
ATOM 2938 O O . LEU A 1 402 ? -31.162 -0.678 16.261 1.00 91.75 402 LEU A O 1
ATOM 2942 N N . ALA A 1 403 ? -29.637 0.407 17.484 1.00 88.06 403 ALA A N 1
ATOM 2943 C CA . ALA A 1 403 ? -30.573 1.455 17.863 1.00 88.06 403 ALA A CA 1
ATOM 2944 C C . ALA A 1 403 ? -30.821 2.402 16.679 1.00 88.06 403 ALA A C 1
ATOM 2946 O O . ALA A 1 403 ? -29.974 2.561 15.787 1.00 88.06 403 ALA A O 1
ATOM 2947 N N . GLN A 1 404 ? -31.975 3.075 16.688 1.00 81.56 404 GLN A N 1
ATOM 2948 C CA . GLN A 1 404 ? -32.174 4.221 15.808 1.00 81.56 404 GLN A CA 1
ATOM 2949 C C . GLN A 1 404 ? -31.215 5.335 16.240 1.00 81.56 404 GLN A C 1
ATOM 2951 O O . GLN A 1 404 ? -31.185 5.698 17.419 1.00 81.56 404 GLN A O 1
ATOM 2956 N N . PRO A 1 405 ? -30.425 5.871 15.314 1.00 69.25 405 PRO A N 1
ATOM 2957 C CA . PRO A 1 405 ? -29.353 6.772 15.669 1.00 69.25 405 PRO A CA 1
ATOM 2958 C C . PRO A 1 405 ? -29.876 8.188 15.963 1.00 69.25 405 PRO A C 1
ATOM 2960 O O . PRO A 1 405 ? -30.904 8.632 15.440 1.00 69.25 405 PRO A O 1
ATOM 2963 N N . GLN A 1 406 ? -29.191 8.920 16.842 1.00 61.25 406 GLN A N 1
ATOM 2964 C CA . GLN A 1 406 ? -29.700 10.193 17.352 1.00 61.25 406 GLN A CA 1
ATOM 2965 C C . GLN A 1 406 ? -29.747 11.255 16.235 1.00 61.25 406 GLN A C 1
ATOM 2967 O O . GLN A 1 406 ? -28.736 11.589 15.624 1.00 61.25 406 GLN A O 1
ATOM 2972 N N . GLY A 1 407 ? -30.937 11.795 15.951 1.00 60.84 407 GLY A N 1
ATOM 2973 C CA . GLY A 1 407 ? -31.123 12.816 14.911 1.00 60.84 407 GLY A CA 1
ATOM 2974 C C . GLY A 1 407 ? -31.363 12.282 13.493 1.00 60.84 407 GLY A C 1
ATOM 2975 O O . GLY A 1 407 ? -31.360 13.079 12.554 1.00 60.84 407 GLY A O 1
ATOM 2976 N N . GLY A 1 408 ? -31.615 10.979 13.313 1.00 66.38 408 GLY A N 1
ATOM 2977 C CA . GLY A 1 408 ? -31.941 10.412 12.003 1.00 66.38 408 GLY A CA 1
ATOM 2978 C C . GLY A 1 408 ? -32.507 8.993 12.048 1.00 66.38 408 GLY A C 1
ATOM 2979 O O . GLY A 1 408 ? -32.815 8.459 13.107 1.00 66.38 408 GLY A O 1
ATOM 2980 N N . GLN A 1 409 ? -32.663 8.400 10.867 1.00 69.31 409 GLN A N 1
ATOM 2981 C CA . GLN A 1 409 ? -32.906 6.970 10.691 1.00 69.31 409 GLN A CA 1
ATOM 2982 C C . GLN A 1 409 ? -31.789 6.391 9.835 1.00 69.31 409 GLN A C 1
ATOM 2984 O O . GLN A 1 409 ? -31.294 7.077 8.932 1.00 69.31 409 GLN A O 1
ATOM 2989 N N . TRP A 1 410 ? -31.455 5.123 10.070 1.00 72.19 410 TRP A N 1
ATOM 2990 C CA . TRP A 1 410 ? -30.650 4.362 9.123 1.00 72.19 410 TRP A CA 1
ATOM 2991 C C . TRP A 1 410 ? -31.330 4.380 7.752 1.00 72.19 410 TRP A C 1
ATOM 2993 O O . TRP A 1 410 ? -32.505 4.038 7.619 1.00 72.19 410 TRP A O 1
ATOM 3003 N N . THR A 1 411 ? -30.591 4.786 6.727 1.00 71.62 411 THR A N 1
ATOM 3004 C CA . THR A 1 411 ? -31.030 4.743 5.331 1.00 71.62 411 THR A CA 1
ATOM 3005 C C . THR A 1 411 ? -30.125 3.790 4.571 1.00 71.62 411 THR A C 1
ATOM 3007 O O . THR A 1 411 ? -28.917 3.800 4.771 1.00 71.62 411 THR A O 1
ATOM 3010 N N . ASN A 1 412 ? -30.702 2.960 3.703 1.00 74.88 412 ASN A N 1
ATOM 3011 C CA . ASN A 1 412 ? -29.975 1.974 2.904 1.00 74.88 412 ASN A CA 1
ATOM 3012 C C . ASN A 1 412 ? -29.138 0.961 3.722 1.00 74.88 412 ASN A C 1
ATOM 3014 O O . ASN A 1 412 ? -28.083 0.523 3.253 1.00 74.88 412 ASN A O 1
ATOM 3018 N N . LEU A 1 413 ? -29.568 0.599 4.941 1.00 80.94 413 LEU A N 1
ATOM 3019 C CA . LEU A 1 413 ? -28.840 -0.344 5.804 1.00 80.94 413 LEU A CA 1
ATOM 3020 C C . LEU A 1 413 ? -28.652 -1.707 5.130 1.00 80.94 413 LEU A C 1
ATOM 3022 O O . LEU A 1 413 ? -27.644 -2.362 5.364 1.00 80.94 413 LEU A O 1
ATOM 3026 N N . GLU A 1 414 ? -29.557 -2.108 4.236 1.00 83.12 414 GLU A N 1
ATOM 3027 C CA . GLU A 1 414 ? -29.431 -3.313 3.412 1.00 83.12 414 GLU A CA 1
ATOM 3028 C C . GLU A 1 414 ? -28.112 -3.372 2.626 1.00 83.12 414 GLU A C 1
ATOM 3030 O O . GLU A 1 414 ? -27.614 -4.456 2.324 1.00 83.12 414 GLU A O 1
ATOM 3035 N N . ASN A 1 415 ? -27.495 -2.221 2.340 1.00 80.31 415 ASN A N 1
ATOM 3036 C CA . ASN A 1 415 ? -26.191 -2.180 1.701 1.00 80.31 415 ASN A CA 1
ATOM 3037 C C . ASN A 1 415 ? -25.060 -2.610 2.633 1.00 80.31 415 ASN A C 1
ATOM 3039 O O . ASN A 1 415 ? -24.018 -2.966 2.111 1.00 80.31 415 ASN A O 1
ATOM 3043 N N . ALA A 1 416 ? -25.231 -2.637 3.955 1.00 82.31 416 ALA A N 1
ATOM 3044 C CA . ALA A 1 416 ? -24.184 -3.004 4.908 1.00 82.31 416 ALA A CA 1
ATOM 3045 C C . ALA A 1 416 ? -23.720 -4.464 4.820 1.00 82.31 416 ALA A C 1
ATOM 3047 O O . ALA A 1 416 ? -22.682 -4.802 5.388 1.00 82.31 416 ALA A O 1
ATOM 3048 N N . GLN A 1 417 ? -24.436 -5.328 4.096 1.00 86.69 417 GLN A N 1
ATOM 3049 C CA . GLN A 1 417 ? -24.004 -6.704 3.880 1.00 86.69 417 GLN A CA 1
ATOM 3050 C C . GLN A 1 417 ? -22.595 -6.759 3.258 1.00 86.69 417 GLN A C 1
ATOM 3052 O O . GLN A 1 417 ? -22.300 -6.076 2.272 1.00 86.69 417 GLN A O 1
ATOM 3057 N N . GLY A 1 418 ? -21.725 -7.569 3.862 1.00 84.81 418 GLY A N 1
ATOM 3058 C CA . GLY A 1 418 ? -20.313 -7.713 3.508 1.00 84.81 418 GLY A CA 1
ATOM 3059 C C . GLY A 1 418 ? -19.395 -6.613 4.035 1.00 84.81 418 GLY A C 1
ATOM 3060 O O . GLY A 1 418 ? -18.180 -6.742 3.886 1.00 84.81 418 GLY A O 1
ATOM 3061 N N . ALA A 1 419 ? -19.942 -5.551 4.637 1.00 84.88 419 ALA A N 1
ATOM 3062 C CA . ALA A 1 419 ? -19.173 -4.590 5.423 1.00 84.88 419 ALA A CA 1
ATOM 3063 C C . ALA A 1 419 ? -18.889 -5.153 6.824 1.00 84.88 419 ALA A C 1
ATOM 3065 O O . ALA A 1 419 ? -19.137 -6.329 7.105 1.00 84.88 419 ALA A O 1
ATOM 3066 N N . TRP A 1 420 ? -18.359 -4.313 7.710 1.00 86.12 420 TRP A N 1
ATOM 3067 C CA . TRP A 1 420 ? -17.959 -4.723 9.045 1.00 86.12 420 TRP A CA 1
ATOM 3068 C C . TRP A 1 420 ? -18.636 -3.863 10.108 1.00 86.12 420 TRP A C 1
ATOM 3070 O O . TRP A 1 420 ? -18.787 -2.651 9.958 1.00 86.12 420 TRP A O 1
ATOM 3080 N N . LEU A 1 421 ? -19.039 -4.507 11.197 1.00 88.50 421 LEU A N 1
ATOM 3081 C CA . LEU A 1 421 ? -19.460 -3.848 12.422 1.00 88.50 421 LEU A CA 1
ATOM 3082 C C . LEU A 1 421 ? -18.242 -3.709 13.331 1.00 88.50 421 LEU A C 1
ATOM 3084 O O . LEU A 1 421 ? -17.593 -4.704 13.633 1.00 88.50 421 LEU A O 1
ATOM 3088 N N . SER A 1 422 ? -17.925 -2.493 13.754 1.00 85.38 422 SER A N 1
ATOM 3089 C CA . SER A 1 422 ? -16.793 -2.168 14.625 1.00 85.38 422 SER A CA 1
ATOM 3090 C C . SER A 1 422 ? -17.298 -1.730 15.986 1.00 85.38 422 SER A C 1
ATOM 3092 O O . SER A 1 422 ? -18.200 -0.900 16.064 1.00 85.38 422 SER A O 1
ATOM 3094 N N . PHE A 1 423 ? -16.707 -2.267 17.046 1.00 84.81 423 PHE A N 1
ATOM 3095 C CA . PHE A 1 423 ? -17.032 -1.907 18.420 1.00 84.81 423 PHE A CA 1
ATOM 3096 C C . PHE A 1 423 ? -16.143 -0.756 18.863 1.00 84.81 423 PHE A C 1
ATOM 3098 O O . PHE A 1 423 ? -14.920 -0.893 18.964 1.00 84.81 423 PHE A O 1
ATOM 3105 N N . ASN A 1 424 ? -16.762 0.389 19.114 1.00 79.31 424 ASN A N 1
ATOM 3106 C CA . ASN A 1 424 ? -16.039 1.628 19.362 1.00 79.31 424 ASN A CA 1
ATOM 3107 C C . ASN A 1 424 ? -15.747 1.846 20.849 1.00 79.31 424 ASN A C 1
ATOM 3109 O O . ASN A 1 424 ? -14.771 2.511 21.186 1.00 79.31 424 ASN A O 1
ATOM 3113 N N . GLN A 1 425 ? -16.581 1.286 21.731 1.00 81.06 425 GLN A N 1
ATOM 3114 C CA . GLN A 1 425 ? -16.391 1.213 23.186 1.00 81.06 425 GLN A CA 1
ATOM 3115 C C . GLN A 1 425 ? -16.990 -0.104 23.717 1.00 81.06 425 GLN A C 1
ATOM 3117 O O . GLN A 1 425 ? -17.352 -0.984 22.936 1.00 81.06 425 GLN A O 1
ATOM 3122 N N . GLY A 1 426 ? -17.065 -0.246 25.042 1.00 86.56 426 GLY A N 1
ATOM 3123 C CA . GLY A 1 426 ? -17.620 -1.428 25.701 1.00 86.56 426 GLY A CA 1
ATOM 3124 C C . GLY A 1 426 ? -16.606 -2.558 25.878 1.00 86.56 426 GLY A C 1
ATOM 3125 O O . GLY A 1 426 ? -15.400 -2.383 25.677 1.00 86.56 426 GLY A O 1
ATOM 3126 N N . GLY A 1 427 ? -17.093 -3.735 26.277 1.00 88.06 427 GLY A N 1
ATOM 3127 C CA . GLY A 1 427 ? -16.246 -4.913 26.514 1.00 88.06 427 GLY A CA 1
ATOM 3128 C C . GLY A 1 427 ? -15.602 -5.467 25.239 1.00 88.06 427 GLY A C 1
ATOM 3129 O O . GLY A 1 427 ? -14.530 -6.071 25.296 1.00 88.06 427 GLY A O 1
ATOM 3130 N N . ALA A 1 428 ? -16.223 -5.209 24.086 1.00 88.50 428 ALA A N 1
ATOM 3131 C CA . ALA A 1 428 ? -15.751 -5.622 22.769 1.00 88.50 428 ALA A CA 1
ATOM 3132 C C . ALA A 1 428 ? -14.916 -4.547 22.037 1.00 88.50 428 ALA A C 1
ATOM 3134 O O . ALA A 1 428 ? -14.616 -4.725 20.859 1.00 88.50 428 ALA A O 1
ATOM 3135 N N . VAL A 1 429 ? -14.524 -3.442 22.689 1.00 85.06 429 VAL A N 1
ATOM 3136 C CA . VAL A 1 429 ? -13.824 -2.315 22.039 1.00 85.06 429 VAL A CA 1
ATOM 3137 C C . VAL A 1 429 ? -12.642 -2.743 21.155 1.00 85.06 429 VAL A C 1
ATOM 3139 O O . VAL A 1 429 ? -11.820 -3.589 21.514 1.00 85.06 429 VAL A O 1
ATOM 3142 N N . GLY A 1 430 ? -12.566 -2.150 19.963 1.00 78.38 430 GLY A N 1
ATOM 3143 C CA . GLY A 1 430 ? -11.555 -2.432 18.948 1.00 78.38 430 GLY A CA 1
ATOM 3144 C C . GLY A 1 430 ? -11.829 -3.685 18.116 1.00 78.38 430 GLY A C 1
ATOM 3145 O O . GLY A 1 430 ? -11.196 -3.858 17.072 1.00 78.38 430 GLY A O 1
ATOM 3146 N N . ARG A 1 431 ? -12.741 -4.572 18.543 1.00 86.12 431 ARG A N 1
ATOM 3147 C CA . ARG A 1 431 ? -13.157 -5.731 17.743 1.00 86.12 431 ARG A CA 1
ATOM 3148 C C . ARG A 1 431 ? -13.986 -5.275 16.552 1.00 86.12 431 ARG A C 1
ATOM 3150 O O . ARG A 1 431 ? -14.590 -4.204 16.552 1.00 86.12 431 ARG A O 1
ATOM 3157 N N . TYR A 1 432 ? -13.998 -6.112 15.527 1.00 87.38 432 TYR A N 1
ATOM 3158 C CA . TYR A 1 432 ? -14.794 -5.897 14.336 1.00 87.38 432 TYR A CA 1
ATOM 3159 C C . TYR A 1 432 ? -15.241 -7.248 13.778 1.00 87.38 432 TYR A C 1
ATOM 3161 O O . TYR A 1 432 ? -14.484 -8.219 13.812 1.00 87.38 432 TYR A O 1
ATOM 3169 N N . LEU A 1 433 ? -16.481 -7.312 13.305 1.00 89.69 433 LEU A N 1
ATOM 3170 C CA . LEU A 1 433 ? -17.139 -8.532 12.843 1.00 89.69 433 LEU A CA 1
ATOM 3171 C C . LEU A 1 433 ? -17.759 -8.298 11.468 1.00 89.69 433 LEU A C 1
ATOM 3173 O O . LEU A 1 433 ? -18.331 -7.238 11.214 1.00 89.69 433 LEU A O 1
ATOM 3177 N N . GLN A 1 434 ? -17.634 -9.272 10.568 1.00 90.06 434 GLN A N 1
ATOM 3178 C CA . GLN A 1 434 ? -18.192 -9.151 9.223 1.00 90.06 434 GLN A CA 1
ATOM 3179 C C . GLN A 1 434 ? -19.714 -9.275 9.290 1.00 90.06 434 GLN A C 1
ATOM 3181 O O . GLN A 1 434 ? -20.229 -10.186 9.933 1.00 90.06 434 GLN A O 1
ATOM 3186 N N . ILE A 1 435 ? -20.429 -8.395 8.596 1.00 92.06 435 ILE A N 1
ATOM 3187 C CA . ILE A 1 435 ? -21.888 -8.430 8.493 1.00 92.06 435 ILE A CA 1
ATOM 3188 C C . ILE A 1 435 ? -22.264 -9.405 7.377 1.00 92.06 435 ILE A C 1
ATOM 3190 O O . ILE A 1 435 ? -22.063 -9.118 6.196 1.00 92.06 435 ILE A O 1
ATOM 3194 N N . VAL A 1 436 ? -22.808 -10.567 7.734 1.00 93.75 436 VAL A N 1
ATOM 3195 C CA . VAL A 1 436 ? -23.149 -11.628 6.771 1.00 93.75 436 VAL A CA 1
ATOM 3196 C C . VAL A 1 436 ? -24.574 -11.503 6.235 1.00 93.75 436 VAL A C 1
ATOM 3198 O O . VAL A 1 436 ? -24.834 -11.863 5.083 1.00 93.75 436 VAL A O 1
ATOM 3201 N N . ALA A 1 437 ? -25.485 -10.947 7.034 1.00 93.88 437 ALA A N 1
ATOM 3202 C CA . ALA A 1 437 ? -26.862 -10.672 6.641 1.00 93.88 437 ALA A CA 1
ATOM 3203 C C . ALA A 1 437 ? -27.392 -9.410 7.330 1.00 93.88 437 ALA A C 1
ATOM 3205 O O . ALA A 1 437 ? -26.901 -9.006 8.384 1.00 93.88 437 ALA A O 1
ATOM 3206 N N . VAL A 1 438 ? -28.395 -8.796 6.703 1.00 92.75 438 VAL A N 1
ATOM 3207 C CA . VAL A 1 438 ? -29.046 -7.577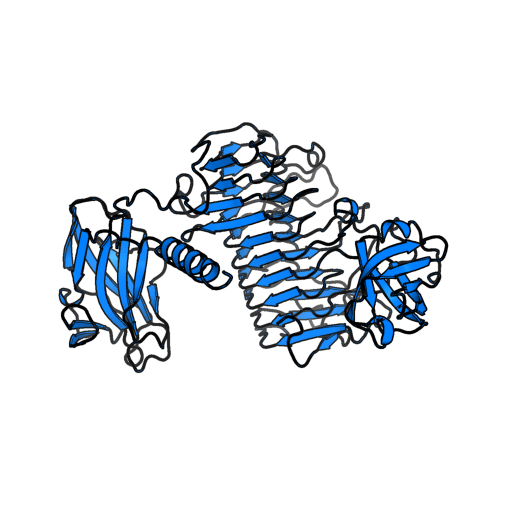 7.180 1.00 92.75 438 VAL A CA 1
ATOM 3208 C C . VAL A 1 438 ? -30.555 -7.737 7.051 1.00 92.75 438 VAL A C 1
ATOM 3210 O O . VAL A 1 438 ? -31.054 -7.976 5.950 1.00 92.75 438 VAL A O 1
ATOM 3213 N N . ASP A 1 439 ? -31.279 -7.533 8.147 1.00 95.38 439 ASP A N 1
ATOM 3214 C CA . ASP A 1 439 ? -32.704 -7.213 8.129 1.00 95.38 439 ASP A CA 1
ATOM 3215 C C . ASP A 1 439 ? -32.884 -5.725 8.449 1.00 95.38 439 ASP A C 1
ATOM 3217 O O . ASP A 1 439 ? -32.945 -5.283 9.597 1.00 95.38 439 ASP A O 1
ATOM 3221 N N . ALA A 1 440 ? -32.971 -4.921 7.389 1.00 89.12 440 ALA A N 1
ATOM 3222 C CA . ALA A 1 440 ? -33.071 -3.474 7.511 1.00 89.12 440 ALA A CA 1
ATOM 3223 C C . ALA A 1 440 ? -34.383 -3.012 8.173 1.00 89.12 440 ALA A C 1
ATOM 3225 O O . ALA A 1 440 ? -34.425 -1.911 8.719 1.00 89.12 440 ALA A O 1
ATOM 3226 N N . ALA A 1 441 ? -35.450 -3.823 8.147 1.00 90.00 441 ALA A N 1
ATOM 3227 C CA . ALA A 1 441 ? -36.737 -3.441 8.729 1.00 90.00 441 ALA A CA 1
ATOM 3228 C C . ALA A 1 441 ? -36.712 -3.500 10.262 1.00 90.00 441 ALA A C 1
ATOM 3230 O O . ALA A 1 441 ? -37.332 -2.666 10.925 1.00 90.00 441 ALA A O 1
ATOM 3231 N N . SER A 1 442 ? -35.988 -4.475 10.812 1.00 92.75 442 SER A N 1
ATOM 3232 C CA . SER A 1 442 ? -35.779 -4.646 12.252 1.00 92.75 442 SER A CA 1
ATOM 3233 C C . SER A 1 442 ? -34.479 -4.013 12.760 1.00 92.75 442 SER A C 1
ATOM 3235 O O . SER A 1 442 ? -34.286 -3.945 13.970 1.00 92.75 442 SER A O 1
ATOM 3237 N N . LEU A 1 443 ? -33.626 -3.501 11.859 1.00 92.44 443 LEU A N 1
ATOM 3238 C CA . LEU A 1 443 ? -32.253 -3.059 12.139 1.00 92.44 443 LEU A CA 1
ATOM 3239 C C . LEU A 1 443 ? -31.353 -4.176 12.687 1.00 92.44 443 LEU A C 1
ATOM 3241 O O . LEU A 1 443 ? -30.391 -3.908 13.411 1.00 92.44 443 LEU A O 1
ATOM 3245 N N . GLU A 1 444 ? -31.676 -5.424 12.366 1.00 95.94 444 GLU A N 1
ATOM 3246 C CA . GLU A 1 444 ? -30.909 -6.580 12.799 1.00 95.94 444 GLU A CA 1
ATOM 3247 C C . GLU A 1 444 ? -29.772 -6.868 11.814 1.00 95.94 444 GLU A C 1
ATOM 3249 O O . GLU A 1 444 ? -29.949 -6.881 10.592 1.00 95.94 444 GLU A O 1
ATOM 3254 N N . LEU A 1 445 ? -28.585 -7.104 12.363 1.00 95.88 445 LEU A N 1
ATOM 3255 C CA . LEU A 1 445 ? -27.416 -7.575 11.640 1.00 95.88 445 LEU A CA 1
ATOM 3256 C C . LEU A 1 445 ? -27.076 -8.975 12.137 1.00 95.88 445 LEU A C 1
ATOM 3258 O O . LEU A 1 445 ? -26.957 -9.191 13.342 1.00 95.88 445 LEU A O 1
ATOM 3262 N N . THR A 1 446 ? -26.847 -9.900 11.212 1.00 97.19 446 THR A N 1
ATOM 3263 C CA . THR A 1 446 ? -26.179 -11.169 11.518 1.00 97.19 446 THR A CA 1
ATOM 3264 C C . THR A 1 446 ? -24.695 -11.008 11.230 1.00 97.19 446 THR A C 1
ATOM 3266 O O . THR A 1 446 ? -24.314 -10.527 10.156 1.00 97.19 446 THR A O 1
ATOM 3269 N N . LEU A 1 447 ? -23.857 -11.414 12.175 1.00 95.69 447 LEU A N 1
ATOM 3270 C CA . LEU A 1 447 ? -22.414 -11.240 12.138 1.00 95.69 447 LEU A CA 1
ATOM 3271 C C . LEU A 1 447 ? -21.705 -12.592 12.000 1.00 95.69 447 LEU A C 1
ATOM 3273 O O . LEU A 1 447 ? -22.217 -13.627 12.400 1.00 95.69 447 LEU A O 1
ATOM 3277 N N . SER A 1 448 ? -20.507 -12.593 11.422 1.00 93.88 448 SER A N 1
ATOM 3278 C CA . SER A 1 448 ? -19.600 -13.741 11.490 1.00 93.88 448 SER A CA 1
ATOM 3279 C C . SER A 1 448 ? -18.730 -13.609 12.737 1.00 93.88 448 SER A C 1
ATOM 3281 O O . SER A 1 448 ? -17.696 -12.938 12.671 1.00 93.88 448 SER A O 1
ATOM 3283 N N . ASP A 1 449 ? -19.109 -14.267 13.836 1.00 91.00 449 ASP A N 1
ATOM 3284 C CA . ASP A 1 449 ? -18.397 -14.209 15.121 1.00 91.00 449 ASP A CA 1
ATOM 3285 C C . ASP A 1 449 ? -17.755 -15.549 15.540 1.00 91.00 449 ASP A C 1
ATOM 3287 O O . ASP A 1 449 ? -18.139 -16.179 16.525 1.00 91.00 449 ASP A O 1
ATOM 3291 N N . PRO A 1 450 ? -16.709 -16.015 14.832 1.00 88.19 450 PRO A N 1
ATOM 3292 C CA . PRO A 1 450 ? -16.064 -17.289 15.151 1.00 88.19 450 PRO A CA 1
ATOM 3293 C C . PRO A 1 450 ? -15.334 -17.296 16.505 1.00 88.19 450 PRO A C 1
ATOM 3295 O O . PRO A 1 450 ? -14.858 -18.352 16.923 1.00 88.19 450 PRO A O 1
ATOM 3298 N N . ASN A 1 451 ? -15.187 -16.137 17.156 1.00 88.38 451 ASN A N 1
ATOM 3299 C CA . ASN A 1 451 ? -14.410 -15.967 18.383 1.00 88.38 451 ASN A CA 1
ATOM 3300 C C . ASN A 1 451 ? -15.264 -15.537 19.586 1.00 88.38 451 ASN A C 1
ATOM 3302 O O . ASN A 1 451 ? -14.680 -15.197 20.616 1.00 88.38 451 ASN A O 1
ATOM 3306 N N . ASP A 1 452 ? -16.596 -15.562 19.467 1.00 91.44 452 ASP A N 1
ATOM 3307 C CA . ASP A 1 452 ? -17.540 -15.214 20.538 1.00 91.44 452 ASP A CA 1
ATOM 3308 C C . ASP A 1 452 ? -17.277 -13.817 21.141 1.00 91.44 452 ASP A C 1
ATOM 3310 O O . ASP A 1 452 ? -17.323 -13.606 22.356 1.00 91.44 452 ASP A O 1
ATOM 3314 N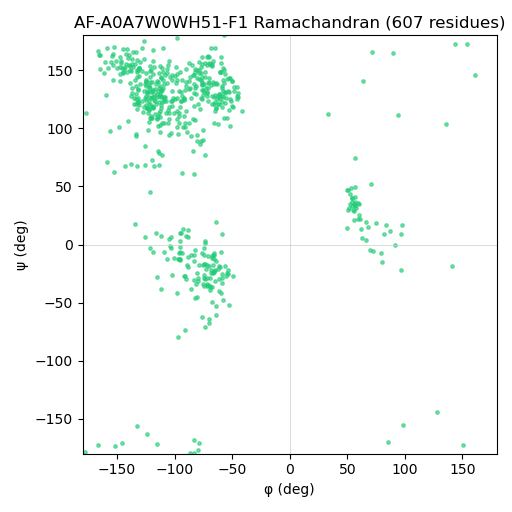 N . TYR A 1 453 ? -16.941 -12.835 20.299 1.00 90.12 453 TYR A N 1
ATOM 3315 C CA . TYR A 1 453 ? -16.766 -11.445 20.723 1.00 90.12 453 TYR A CA 1
ATOM 3316 C C . TYR A 1 453 ? -18.081 -10.787 21.145 1.00 90.12 453 TYR A C 1
ATOM 3318 O O . TYR A 1 453 ? -18.054 -9.870 21.968 1.00 90.12 453 TYR A O 1
ATOM 3326 N N . LEU A 1 454 ? -19.223 -11.261 20.651 1.00 95.31 454 LEU A N 1
ATOM 3327 C CA . LEU A 1 454 ? -20.539 -10.787 21.060 1.00 95.31 454 LEU A CA 1
ATOM 3328 C C . LEU A 1 454 ? -20.867 -11.118 22.515 1.00 95.31 454 LEU A C 1
ATOM 3330 O O . LEU A 1 454 ? -21.623 -10.370 23.129 1.00 95.31 454 LEU A O 1
ATOM 3334 N N . SER A 1 455 ? -20.244 -12.137 23.117 1.00 95.62 455 SER A N 1
ATOM 3335 C CA . SER A 1 455 ? -20.350 -12.370 24.568 1.00 95.62 455 SER A CA 1
ATOM 3336 C C . SER A 1 455 ? -19.816 -11.210 25.422 1.00 95.62 455 SER A C 1
ATOM 3338 O O . SER A 1 455 ? -20.149 -11.108 26.605 1.00 95.62 455 SER A O 1
ATOM 3340 N N . LEU A 1 456 ? -18.984 -10.338 24.838 1.00 94.69 456 LEU A N 1
ATOM 3341 C CA . LEU A 1 456 ? -18.398 -9.163 25.487 1.00 94.69 456 LEU A CA 1
ATOM 3342 C C . LEU A 1 456 ? -19.185 -7.875 25.218 1.00 94.69 456 LEU A C 1
ATOM 3344 O O . LEU A 1 456 ? -18.896 -6.855 25.846 1.00 94.69 456 LEU A O 1
ATOM 3348 N N . ALA A 1 457 ? -20.115 -7.909 24.264 1.00 94.81 457 ALA A N 1
ATOM 3349 C CA . ALA A 1 457 ? -20.916 -6.765 23.864 1.00 94.81 457 ALA A CA 1
ATOM 3350 C C . ALA A 1 457 ? -22.213 -6.687 24.678 1.00 94.81 457 ALA A C 1
ATOM 3352 O O . ALA A 1 457 ? -22.769 -7.698 25.112 1.00 94.81 457 ALA A O 1
ATOM 3353 N N . ALA A 1 458 ? -22.719 -5.475 24.863 1.00 95.56 458 ALA A N 1
ATOM 3354 C CA . ALA A 1 458 ? -23.970 -5.205 25.552 1.00 95.56 458 ALA A CA 1
ATOM 3355 C C . ALA A 1 458 ? -24.843 -4.218 24.768 1.00 95.56 458 ALA A C 1
ATOM 3357 O O . ALA A 1 458 ? -24.388 -3.530 23.854 1.00 95.56 458 ALA A O 1
ATOM 3358 N N . ALA A 1 459 ? -26.119 -4.129 25.151 1.00 94.69 459 ALA A N 1
ATOM 3359 C CA . ALA A 1 459 ? -26.939 -2.992 24.749 1.00 94.69 459 ALA A CA 1
ATOM 3360 C C . ALA A 1 459 ? -26.276 -1.679 25.208 1.00 94.69 459 ALA A C 1
ATOM 3362 O O . ALA A 1 459 ? -25.573 -1.651 26.217 1.00 94.69 459 ALA A O 1
ATOM 3363 N N . ASP A 1 460 ? -26.513 -0.617 24.448 1.00 90.06 460 ASP A N 1
ATOM 3364 C CA . ASP A 1 460 ? -25.903 0.709 24.550 1.00 90.06 460 ASP A CA 1
ATOM 3365 C C . ASP A 1 460 ? -24.414 0.795 24.159 1.00 90.06 460 ASP A C 1
ATOM 3367 O O . ASP A 1 460 ? -23.890 1.907 24.059 1.00 90.06 460 ASP A O 1
ATOM 3371 N N . ASP A 1 461 ? -23.740 -0.323 23.849 1.00 88.50 461 ASP A N 1
ATOM 3372 C CA . ASP A 1 461 ? -22.371 -0.273 23.325 1.00 88.50 461 ASP A CA 1
ATOM 3373 C C . ASP A 1 461 ? -22.352 0.460 21.972 1.00 88.50 461 ASP A C 1
ATOM 3375 O O . ASP A 1 461 ? -23.071 0.069 21.045 1.00 88.50 461 ASP A O 1
ATOM 3379 N N . PRO A 1 462 ? -21.537 1.514 21.810 1.00 82.75 462 PRO A N 1
ATOM 3380 C CA . PRO A 1 462 ? -21.442 2.223 20.547 1.00 82.75 462 PRO A CA 1
ATOM 3381 C C . PRO A 1 462 ? -20.709 1.408 19.486 1.00 82.75 462 PRO A C 1
ATOM 3383 O O . PRO A 1 462 ? -19.578 0.950 19.691 1.00 82.75 462 PRO A O 1
ATOM 3386 N N . VAL A 1 463 ? -21.326 1.309 18.312 1.00 83.69 463 VAL A N 1
ATOM 3387 C CA . VAL A 1 463 ? -20.775 0.597 17.161 1.00 83.69 463 VAL A CA 1
ATOM 3388 C C . VAL A 1 463 ? -20.820 1.446 15.900 1.00 83.69 463 VAL A C 1
ATOM 3390 O O . VAL A 1 463 ? -21.635 2.361 15.768 1.00 83.69 463 VAL A O 1
ATOM 3393 N N . SER A 1 464 ? -19.947 1.110 14.955 1.00 81.12 464 SER A N 1
ATOM 3394 C CA . SER A 1 464 ? -19.918 1.699 13.619 1.00 81.12 464 SER A CA 1
ATOM 3395 C C . SER A 1 464 ? -19.999 0.619 12.558 1.00 81.12 464 SER A C 1
ATOM 3397 O O . SER A 1 464 ? -19.307 -0.393 12.630 1.00 81.12 464 SER A O 1
ATOM 3399 N N . VAL A 1 465 ? -20.807 0.856 11.533 1.00 81.81 465 VAL A N 1
ATOM 3400 C CA . VAL A 1 465 ? -20.825 0.035 10.322 1.00 81.81 465 VAL A CA 1
ATOM 3401 C C . VAL A 1 465 ? -19.917 0.701 9.299 1.00 81.81 465 VAL A C 1
ATOM 3403 O O . VAL A 1 465 ? -20.180 1.837 8.919 1.00 81.81 465 VAL A O 1
ATOM 3406 N N . THR A 1 466 ? -18.849 0.033 8.864 1.00 77.00 466 THR A N 1
ATOM 3407 C CA . THR A 1 466 ? -17.909 0.559 7.860 1.00 77.00 466 THR A CA 1
ATOM 3408 C C . THR A 1 466 ? -17.006 -0.550 7.314 1.00 77.00 466 THR A C 1
ATOM 3410 O O . THR A 1 466 ? -16.928 -1.611 7.920 1.00 77.00 466 THR A O 1
ATOM 3413 N N . ALA A 1 467 ? -16.342 -0.337 6.171 1.00 68.56 467 ALA A N 1
ATOM 3414 C CA . ALA A 1 467 ? -15.116 -1.057 5.795 1.00 68.56 467 ALA A CA 1
ATOM 3415 C C . ALA A 1 467 ? -14.516 -0.574 4.464 1.00 68.56 467 ALA A C 1
ATOM 3417 O O . ALA A 1 467 ? -15.081 -0.802 3.399 1.00 68.56 467 ALA A O 1
ATOM 3418 N N . PRO A 1 468 ? -13.333 0.046 4.513 1.00 68.38 468 PRO A N 1
ATOM 3419 C CA . PRO A 1 468 ? -12.469 0.196 3.366 1.00 68.38 468 PRO A CA 1
ATOM 3420 C C . PRO A 1 468 ? -11.176 -0.613 3.483 1.00 68.38 468 PRO A C 1
ATOM 3422 O O . PRO A 1 468 ? -10.826 -1.175 2.463 1.00 68.38 468 PRO A O 1
ATOM 3425 N N . TYR A 1 469 ? -10.489 -0.760 4.632 1.00 83.69 469 TYR A N 1
ATOM 3426 C CA . TYR A 1 469 ? -9.141 -1.376 4.655 1.00 83.69 469 TYR A CA 1
ATOM 3427 C C . TYR A 1 469 ? -8.901 -2.370 5.803 1.00 83.69 469 TYR A C 1
ATOM 3429 O O . TYR A 1 469 ? -9.086 -2.006 6.958 1.00 83.69 469 TYR A O 1
ATOM 3437 N N . ARG A 1 470 ? -8.390 -3.584 5.548 1.00 84.94 470 ARG A N 1
ATOM 3438 C CA . ARG A 1 470 ? -7.954 -4.519 6.614 1.00 84.94 470 ARG A CA 1
ATOM 3439 C C . ARG A 1 470 ? -6.714 -5.335 6.238 1.00 84.94 470 ARG A C 1
ATOM 3441 O O . ARG A 1 470 ? -6.525 -5.653 5.074 1.00 84.94 470 ARG A O 1
ATOM 3448 N N . ASN A 1 471 ? -5.897 -5.732 7.213 1.00 86.75 471 ASN A N 1
ATOM 3449 C CA . ASN A 1 471 ? -4.705 -6.567 6.991 1.00 86.75 471 ASN A CA 1
ATOM 3450 C C . ASN A 1 471 ? -3.757 -6.012 5.906 1.00 86.75 471 ASN A C 1
ATOM 3452 O O . ASN A 1 471 ? -3.286 -6.739 5.031 1.00 86.75 471 ASN A O 1
ATOM 3456 N N . VAL A 1 472 ? -3.516 -4.699 5.933 1.00 90.19 472 VAL A N 1
ATOM 3457 C CA . VAL A 1 472 ? -2.583 -4.032 5.018 1.00 90.19 472 VAL A CA 1
ATOM 3458 C C . VAL A 1 472 ? -1.232 -3.879 5.710 1.00 90.19 472 VAL A C 1
ATOM 3460 O O . VAL A 1 472 ? -1.160 -3.420 6.846 1.00 90.19 472 VAL A O 1
ATOM 3463 N N . THR A 1 473 ? -0.146 -4.246 5.038 1.00 93.12 473 THR A N 1
ATOM 3464 C CA . THR A 1 473 ? 1.224 -4.043 5.525 1.00 93.12 473 THR A CA 1
ATOM 3465 C C . THR A 1 473 ? 1.910 -2.963 4.700 1.00 93.12 473 THR A C 1
ATOM 3467 O O . THR A 1 473 ? 2.011 -3.092 3.484 1.00 93.12 473 THR A O 1
ATOM 3470 N N . ILE A 1 474 ? 2.405 -1.915 5.354 1.00 95.69 474 ILE A N 1
ATOM 3471 C CA . ILE A 1 474 ? 3.249 -0.871 4.772 1.00 95.69 474 ILE A CA 1
ATOM 3472 C C . ILE A 1 474 ? 4.621 -0.950 5.433 1.00 95.69 474 ILE A C 1
ATOM 3474 O O . ILE A 1 474 ? 4.759 -0.609 6.610 1.00 95.69 474 ILE A O 1
ATOM 3478 N N . SER A 1 475 ? 5.639 -1.414 4.712 1.00 94.62 475 SER A N 1
ATOM 3479 C CA . SER A 1 475 ? 6.926 -1.711 5.342 1.00 94.62 475 SER A CA 1
ATOM 3480 C C . SER A 1 475 ? 8.159 -1.350 4.535 1.00 94.62 475 SER A C 1
ATOM 3482 O O . SER A 1 475 ? 8.167 -1.507 3.325 1.00 94.62 475 SER A O 1
ATOM 3484 N N . GLU A 1 476 ? 9.252 -0.976 5.198 1.00 93.44 476 GLU A N 1
ATOM 3485 C CA . GLU A 1 476 ? 10.559 -0.789 4.540 1.00 93.44 476 GLU A CA 1
ATOM 3486 C C . GLU A 1 476 ? 10.542 0.264 3.416 1.00 93.44 476 GLU A C 1
ATOM 3488 O O . GLU A 1 476 ? 11.374 0.222 2.514 1.00 93.44 476 GLU A O 1
ATOM 3493 N N . ASN A 1 477 ? 9.578 1.189 3.425 1.00 95.25 477 ASN A N 1
ATOM 3494 C CA . ASN A 1 477 ? 9.524 2.268 2.444 1.00 95.25 477 ASN A CA 1
ATOM 3495 C C . ASN A 1 477 ? 10.440 3.413 2.875 1.00 95.25 477 ASN A C 1
ATOM 3497 O O . ASN A 1 477 ? 10.543 3.717 4.066 1.00 95.25 477 ASN A O 1
ATOM 3501 N N . VAL A 1 478 ? 11.047 4.078 1.899 1.00 96.56 478 VAL A N 1
ATOM 3502 C CA . VAL A 1 478 ? 11.773 5.333 2.078 1.00 96.56 478 VAL A CA 1
ATOM 3503 C C . VAL A 1 478 ? 10.897 6.444 1.519 1.00 96.56 478 VAL A C 1
ATOM 3505 O O . VAL A 1 478 ? 10.537 6.433 0.349 1.00 96.56 478 VAL A O 1
ATOM 3508 N N . VAL A 1 479 ? 10.500 7.385 2.369 1.00 96.19 479 VAL A N 1
ATOM 3509 C CA . VAL A 1 479 ? 9.589 8.469 2.002 1.00 96.19 479 VAL A CA 1
ATOM 3510 C C . VAL A 1 479 ? 10.252 9.805 2.303 1.00 96.19 479 VAL A C 1
ATOM 3512 O O . VAL A 1 479 ? 10.521 10.132 3.457 1.00 96.19 479 VAL A O 1
ATOM 3515 N N . ASN A 1 480 ? 10.487 10.612 1.274 1.00 93.12 480 ASN A N 1
ATOM 3516 C CA . ASN A 1 480 ? 10.885 12.004 1.428 1.00 93.12 480 ASN A CA 1
ATOM 3517 C C . ASN A 1 480 ? 9.640 12.900 1.406 1.00 93.12 480 ASN A C 1
ATOM 3519 O O . ASN A 1 480 ? 9.086 13.209 0.350 1.00 93.12 480 ASN A O 1
ATOM 3523 N N . ALA A 1 481 ? 9.221 13.322 2.593 1.00 92.00 481 ALA A N 1
ATOM 3524 C CA . ALA A 1 481 ? 8.031 14.118 2.851 1.00 92.00 481 ALA A CA 1
ATOM 3525 C C . ALA A 1 481 ? 8.291 15.636 2.870 1.00 92.00 481 ALA A C 1
ATOM 3527 O O . ALA A 1 481 ? 7.419 16.399 3.297 1.00 92.00 481 ALA A O 1
ATOM 3528 N N . GLU A 1 482 ? 9.453 16.095 2.399 1.00 88.12 482 GLU A N 1
ATOM 3529 C CA . GLU A 1 482 ? 9.797 17.517 2.326 1.00 88.12 482 GLU A CA 1
ATOM 3530 C C . GLU A 1 482 ? 8.712 18.323 1.601 1.00 88.12 482 GLU A C 1
ATOM 3532 O O . GLU A 1 482 ? 8.359 18.029 0.460 1.00 88.12 482 GLU A O 1
ATOM 3537 N N . GLY A 1 483 ? 8.188 19.369 2.237 1.00 84.19 483 GLY A N 1
ATOM 3538 C CA . GLY A 1 483 ? 7.164 20.256 1.686 1.00 84.19 483 GLY A CA 1
ATOM 3539 C C . GLY A 1 483 ? 5.751 19.666 1.588 1.00 84.19 483 GLY A C 1
ATOM 3540 O O . GLY A 1 483 ? 4.833 20.417 1.264 1.00 84.19 483 GLY A O 1
ATOM 3541 N N . SER A 1 484 ? 5.552 18.381 1.892 1.00 87.00 484 SER A N 1
ATOM 3542 C CA . SER A 1 484 ? 4.247 17.702 1.819 1.00 87.00 484 SER A CA 1
ATOM 3543 C C . SER A 1 484 ? 3.340 17.993 3.029 1.00 87.00 484 SER A C 1
ATOM 3545 O O . SER A 1 484 ? 3.713 18.774 3.914 1.00 87.00 484 SER A O 1
ATOM 3547 N N . ARG A 1 485 ? 2.150 17.365 3.096 1.00 88.50 485 ARG A N 1
ATOM 3548 C CA . ARG A 1 485 ? 1.306 17.376 4.306 1.00 88.50 485 ARG A CA 1
ATOM 3549 C C . ARG A 1 485 ? 1.672 16.290 5.308 1.00 88.50 485 ARG A C 1
ATOM 3551 O O . ARG A 1 485 ? 1.550 16.522 6.510 1.00 88.50 485 ARG A O 1
ATOM 3558 N N . VAL A 1 486 ? 2.022 15.100 4.830 1.00 92.25 486 VAL A N 1
ATOM 3559 C CA . VAL A 1 486 ? 2.362 13.937 5.659 1.00 92.25 486 VAL A CA 1
ATOM 3560 C C . VAL A 1 486 ? 3.134 12.909 4.835 1.00 92.25 486 VAL A C 1
ATOM 3562 O O . VAL A 1 486 ? 2.902 12.766 3.638 1.00 92.25 486 VAL A O 1
ATOM 3565 N N . GLY A 1 487 ? 4.055 12.174 5.460 1.00 95.25 487 GLY A N 1
ATOM 3566 C CA . GLY A 1 487 ? 4.750 11.070 4.794 1.00 95.25 487 GLY A CA 1
ATOM 3567 C C . GLY A 1 487 ? 3.826 9.878 4.547 1.00 95.25 487 GLY A C 1
ATOM 3568 O O . GLY A 1 487 ? 3.540 9.540 3.399 1.00 95.25 487 GLY A O 1
ATOM 3569 N N . ILE A 1 488 ? 3.336 9.259 5.624 1.00 95.31 488 ILE A N 1
ATOM 3570 C CA . ILE A 1 488 ? 2.395 8.132 5.559 1.00 95.31 488 ILE A CA 1
ATOM 3571 C C . ILE A 1 488 ? 1.122 8.456 6.339 1.00 95.31 488 ILE A C 1
ATOM 3573 O O . ILE A 1 488 ? 1.186 8.878 7.492 1.00 95.31 488 ILE A O 1
ATOM 3577 N N . ASP A 1 489 ? -0.034 8.228 5.722 1.00 88.94 489 ASP A N 1
ATOM 3578 C CA . ASP A 1 489 ? -1.339 8.534 6.306 1.00 88.94 489 ASP A CA 1
ATOM 3579 C C . ASP A 1 489 ? -2.242 7.298 6.359 1.00 88.94 489 ASP A C 1
ATOM 3581 O O . ASP A 1 489 ? -2.610 6.715 5.335 1.00 88.94 489 ASP A O 1
ATOM 3585 N N . PHE A 1 490 ? -2.600 6.904 7.576 1.00 85.12 490 PHE A N 1
ATOM 3586 C CA . PHE A 1 490 ? -3.653 5.947 7.885 1.00 85.12 490 PHE A CA 1
ATOM 3587 C C . PHE A 1 490 ? -4.911 6.731 8.223 1.00 85.12 490 PHE A C 1
ATOM 3589 O O . PHE A 1 490 ? -5.100 7.171 9.358 1.00 85.12 490 PHE A O 1
ATOM 3596 N N . HIS A 1 491 ? -5.752 6.917 7.210 1.00 77.50 491 HIS A N 1
ATOM 3597 C CA . HIS A 1 491 ? -6.878 7.825 7.261 1.00 77.50 491 HIS A CA 1
ATOM 3598 C C . HIS A 1 491 ? -8.211 7.106 7.037 1.00 77.50 491 HIS A C 1
ATOM 3600 O O . HIS A 1 491 ? -8.566 6.697 5.927 1.00 77.50 491 HIS A O 1
ATOM 3606 N N . GLY A 1 492 ? -8.991 7.002 8.114 1.00 73.00 492 GLY A N 1
ATOM 3607 C CA . GLY A 1 492 ? -10.310 6.374 8.092 1.00 73.00 492 GLY A CA 1
ATOM 3608 C C . GLY A 1 492 ? -10.286 4.925 8.596 1.00 73.00 492 GLY A C 1
ATOM 3609 O O . GLY A 1 492 ? -9.419 4.587 9.395 1.00 73.00 492 GLY A O 1
ATOM 3610 N N . PRO A 1 493 ? -11.250 4.076 8.192 1.00 74.94 493 PRO A N 1
ATOM 3611 C CA . PRO A 1 493 ? -11.425 2.735 8.744 1.00 74.94 493 PRO A CA 1
ATOM 3612 C C . PRO A 1 493 ? -10.376 1.731 8.222 1.00 74.94 493 PRO A C 1
ATOM 3614 O O . PRO A 1 493 ? -10.478 1.184 7.127 1.00 74.94 493 PRO A O 1
ATOM 3617 N N . VAL A 1 494 ? -9.340 1.509 9.020 1.00 81.06 494 VAL A N 1
ATOM 3618 C CA . VAL A 1 494 ? -8.221 0.595 8.820 1.00 81.06 494 VAL A CA 1
ATOM 3619 C C . VAL A 1 494 ? -8.155 -0.398 9.982 1.00 81.06 494 VAL A C 1
ATOM 3621 O O . VAL A 1 494 ? -8.066 -0.008 11.143 1.00 81.06 494 VAL A O 1
ATOM 3624 N N . TYR A 1 495 ? -8.129 -1.693 9.689 1.00 81.94 495 TYR A N 1
ATOM 3625 C CA . TYR A 1 495 ? -8.109 -2.736 10.718 1.00 81.94 495 TYR A CA 1
ATOM 3626 C C . TYR A 1 495 ? -6.892 -3.635 10.599 1.00 81.94 495 TYR A C 1
ATOM 3628 O O . TYR A 1 495 ? -6.581 -4.092 9.497 1.00 81.94 495 TYR A O 1
ATOM 3636 N N . ARG A 1 496 ? -6.290 -4.011 11.735 1.00 84.75 496 ARG A N 1
ATOM 3637 C CA . ARG A 1 496 ? -5.317 -5.118 11.788 1.00 84.75 496 ARG A CA 1
ATOM 3638 C C . ARG A 1 496 ? -4.169 -4.949 10.777 1.00 84.75 496 ARG A C 1
ATOM 3640 O O . ARG A 1 496 ? -3.742 -5.902 10.134 1.00 84.75 496 ARG A O 1
ATOM 3647 N N . SER A 1 497 ? -3.732 -3.714 10.571 1.00 88.81 497 SER A N 1
ATOM 3648 C CA . SER A 1 497 ? -2.726 -3.336 9.578 1.00 88.81 497 SER A CA 1
ATOM 3649 C C . SER A 1 497 ? -1.394 -3.012 10.252 1.00 88.81 497 SER A C 1
ATOM 3651 O O . SER A 1 497 ? -1.359 -2.629 11.420 1.00 88.81 497 SER A O 1
ATOM 3653 N N . ARG A 1 498 ? -0.284 -3.154 9.524 1.00 91.62 498 ARG A N 1
ATOM 3654 C CA . ARG A 1 498 ? 1.073 -2.920 10.041 1.00 91.62 498 ARG A CA 1
ATOM 3655 C C . ARG A 1 498 ? 1.762 -1.787 9.280 1.00 91.62 498 ARG A C 1
ATOM 3657 O O . ARG A 1 498 ? 1.831 -1.848 8.059 1.00 91.62 498 ARG A O 1
ATOM 3664 N N . LEU A 1 499 ? 2.323 -0.806 9.985 1.00 93.44 499 LEU A N 1
ATOM 3665 C CA . LEU A 1 499 ? 3.369 0.091 9.484 1.00 93.44 499 LEU A CA 1
ATOM 3666 C C . LEU A 1 499 ? 4.670 -0.304 10.150 1.00 93.44 499 LEU A C 1
ATOM 3668 O O . LEU A 1 499 ? 4.804 -0.119 11.359 1.00 93.44 499 LEU A O 1
ATOM 3672 N N . MET A 1 500 ? 5.633 -0.814 9.391 1.00 92.25 500 MET A N 1
ATOM 3673 C CA . MET A 1 500 ? 6.873 -1.260 10.010 1.00 92.25 500 MET A CA 1
ATOM 3674 C C . MET A 1 500 ? 8.141 -0.912 9.255 1.00 92.25 500 MET A C 1
ATOM 3676 O O . MET A 1 500 ? 8.222 -1.072 8.043 1.00 92.25 500 MET A O 1
ATOM 3680 N N . ASN A 1 501 ? 9.171 -0.507 9.992 1.00 93.94 501 ASN A N 1
ATOM 3681 C CA . ASN A 1 501 ? 10.509 -0.269 9.451 1.00 93.94 501 ASN A CA 1
ATOM 3682 C C . ASN A 1 501 ? 10.539 0.734 8.282 1.00 93.94 501 ASN A C 1
ATOM 3684 O O . ASN A 1 501 ? 11.382 0.613 7.398 1.00 93.94 501 ASN A O 1
ATOM 3688 N N . ASN A 1 502 ? 9.610 1.693 8.230 1.00 95.19 502 ASN A N 1
ATOM 3689 C CA . ASN A 1 502 ? 9.649 2.749 7.221 1.00 95.19 502 ASN A CA 1
ATOM 3690 C C . ASN A 1 502 ? 10.615 3.855 7.657 1.00 95.19 502 ASN A C 1
ATOM 3692 O O . ASN A 1 502 ? 10.743 4.141 8.850 1.00 95.19 502 ASN A O 1
ATOM 3696 N N . THR A 1 503 ? 11.245 4.507 6.688 1.00 97.38 503 THR A N 1
ATOM 3697 C CA . THR A 1 503 ? 12.074 5.693 6.895 1.00 97.38 503 THR A CA 1
ATOM 3698 C C . THR A 1 503 ? 11.382 6.894 6.267 1.00 97.38 503 THR A C 1
ATOM 3700 O O . THR A 1 503 ? 11.188 6.923 5.055 1.00 97.38 503 THR A O 1
ATOM 3703 N N . ILE A 1 504 ? 11.011 7.889 7.073 1.00 97.25 504 ILE A N 1
ATOM 3704 C CA . ILE A 1 504 ? 10.359 9.115 6.604 1.00 97.25 504 ILE A CA 1
ATOM 3705 C C . ILE A 1 504 ? 11.239 10.313 6.939 1.00 97.25 504 ILE A C 1
ATOM 3707 O O . ILE A 1 504 ? 11.497 10.594 8.106 1.00 97.25 504 ILE A O 1
ATOM 3711 N N . THR A 1 505 ? 11.677 11.029 5.910 1.00 94.19 505 THR A N 1
ATOM 3712 C CA . THR A 1 505 ? 12.562 12.193 6.033 1.00 94.19 505 THR A CA 1
ATOM 3713 C C . THR A 1 505 ? 11.908 13.462 5.492 1.00 94.19 505 THR A C 1
ATOM 3715 O O . THR A 1 505 ? 10.889 13.398 4.803 1.00 94.19 505 THR A O 1
ATOM 3718 N N . GLY A 1 506 ? 12.503 14.616 5.780 1.00 90.12 506 GLY A N 1
ATOM 3719 C CA . GLY A 1 506 ? 12.060 15.918 5.290 1.00 90.12 506 GLY A CA 1
ATOM 3720 C C . GLY A 1 506 ? 11.041 16.599 6.203 1.00 90.12 506 GLY A C 1
ATOM 3721 O O . GLY A 1 506 ? 10.446 15.993 7.095 1.00 90.12 506 GLY A O 1
ATOM 3722 N N . THR A 1 507 ? 10.847 17.898 5.984 1.00 89.38 507 THR A N 1
ATOM 3723 C CA . THR A 1 507 ? 9.958 18.746 6.785 1.00 89.38 507 THR A CA 1
ATOM 3724 C C . THR A 1 507 ? 8.645 19.003 6.061 1.00 89.38 507 THR A C 1
ATOM 3726 O O . THR A 1 507 ? 8.620 19.608 4.989 1.00 89.38 507 THR A O 1
ATOM 3729 N N . GLN A 1 508 ? 7.531 18.575 6.655 1.00 89.44 508 GLN A N 1
ATOM 3730 C CA . GLN A 1 508 ? 6.194 18.854 6.133 1.00 89.44 508 GLN A CA 1
ATOM 3731 C C . GLN A 1 508 ? 5.857 20.338 6.320 1.00 89.44 508 GLN A C 1
ATOM 3733 O O . GLN A 1 508 ? 6.154 20.929 7.357 1.00 89.44 508 GLN A O 1
ATOM 3738 N N . SER A 1 509 ? 5.229 20.952 5.316 1.00 84.56 509 SER A N 1
ATOM 3739 C CA . SER A 1 509 ? 4.930 22.396 5.321 1.00 84.56 509 SER A CA 1
ATOM 3740 C C . SER A 1 509 ? 3.480 22.723 5.691 1.00 84.56 509 SER A C 1
ATOM 3742 O O . SER A 1 509 ? 3.137 23.879 5.940 1.00 84.56 509 SER A O 1
ATOM 3744 N N . TYR A 1 510 ? 2.614 21.709 5.720 1.00 84.50 510 TYR A N 1
ATOM 3745 C CA . TYR A 1 510 ? 1.193 21.884 5.982 1.00 84.50 510 TYR A CA 1
ATOM 3746 C C . TYR A 1 510 ? 0.890 21.968 7.474 1.00 84.50 510 TYR A C 1
ATOM 3748 O O . TYR A 1 510 ? 1.263 21.090 8.249 1.00 84.50 510 TYR A O 1
ATOM 3756 N N . GLN A 1 511 ? 0.126 22.988 7.854 1.00 83.44 511 GLN A N 1
ATOM 3757 C CA . GLN A 1 511 ? -0.434 23.104 9.193 1.00 83.44 511 GLN A CA 1
ATOM 3758 C C . GLN A 1 511 ? -1.875 22.595 9.189 1.00 83.44 511 GLN A C 1
ATOM 3760 O O . GLN A 1 511 ? -2.750 23.173 8.542 1.00 83.44 511 GLN A O 1
ATOM 3765 N N . TYR A 1 512 ? -2.112 21.505 9.914 1.00 83.19 512 TYR A N 1
ATOM 3766 C CA . TYR A 1 512 ? -3.449 20.955 10.115 1.00 83.19 512 TYR A CA 1
ATOM 3767 C C . TYR A 1 512 ? -4.316 21.871 10.984 1.00 83.19 512 TYR A C 1
ATOM 3769 O O . TYR A 1 512 ? -3.817 22.636 11.811 1.00 83.19 512 TYR A O 1
ATOM 3777 N N . GLY A 1 513 ? -5.634 21.774 10.802 1.00 80.06 513 GLY A N 1
ATOM 3778 C CA . GLY A 1 513 ? -6.608 22.478 11.632 1.00 80.06 513 GLY A CA 1
ATOM 3779 C C . GLY A 1 513 ? -6.634 21.957 13.072 1.00 80.06 513 GLY A C 1
ATOM 3780 O O . GLY A 1 513 ? -6.293 20.803 13.340 1.00 80.06 513 GLY A O 1
ATOM 3781 N N . SER A 1 514 ? -7.078 22.805 14.003 1.00 75.50 514 SER A N 1
ATOM 3782 C CA . SER A 1 514 ? -7.153 22.499 15.444 1.00 75.50 514 SER A CA 1
ATOM 3783 C C . SER A 1 514 ? -8.086 21.337 15.796 1.00 75.50 514 SER A C 1
ATOM 3785 O O . SER A 1 514 ? -7.970 20.741 16.859 1.00 75.50 514 SER A O 1
ATOM 3787 N N . ASP A 1 515 ? -9.016 21.020 14.906 1.00 73.56 515 ASP A N 1
ATOM 3788 C CA . ASP A 1 515 ? -9.950 19.902 14.997 1.00 73.56 515 ASP A CA 1
ATOM 3789 C C . ASP A 1 515 ? -9.287 18.528 14.809 1.00 73.56 515 ASP A C 1
ATOM 3791 O O . ASP A 1 515 ? -9.908 17.511 15.077 1.00 73.56 515 ASP A O 1
ATOM 3795 N N . ASN A 1 516 ? -8.022 18.471 14.387 1.00 76.31 516 ASN A N 1
ATOM 3796 C CA . ASN A 1 516 ? -7.292 17.209 14.247 1.00 76.31 516 ASN A CA 1
ATOM 3797 C C . ASN A 1 516 ? -6.702 16.699 15.572 1.00 76.31 516 ASN A C 1
ATOM 3799 O O . ASN A 1 516 ? -6.109 15.632 15.570 1.00 76.31 516 ASN A O 1
ATOM 3803 N N . HIS A 1 517 ? -6.809 17.444 16.681 1.00 78.69 517 HIS A N 1
ATOM 3804 C CA . HIS A 1 517 ? -6.259 17.049 17.994 1.00 78.69 517 HIS A CA 1
ATOM 3805 C C . HIS A 1 517 ? -4.779 16.615 17.951 1.00 78.69 517 HIS A C 1
ATOM 3807 O O . HIS A 1 517 ? -4.312 15.797 18.738 1.00 78.69 517 HIS A O 1
ATOM 3813 N N . LEU A 1 518 ? -4.029 17.182 17.007 1.00 87.62 518 LEU A N 1
ATOM 3814 C CA . LEU A 1 518 ? -2.603 16.949 16.844 1.00 87.62 518 LEU A CA 1
ATOM 3815 C C . LEU A 1 518 ? -1.802 17.703 17.903 1.00 87.62 518 LEU A C 1
ATOM 3817 O O . LEU A 1 518 ? -2.263 18.695 18.477 1.00 87.62 518 LEU A O 1
ATOM 3821 N N . ARG A 1 519 ? -0.556 17.270 18.102 1.00 91.75 519 ARG A N 1
ATOM 3822 C CA . ARG A 1 519 ? 0.360 17.911 19.036 1.00 91.75 519 ARG A CA 1
ATOM 3823 C C . ARG A 1 519 ? 0.587 19.373 18.662 1.00 91.75 519 ARG A C 1
ATOM 3825 O O . ARG A 1 519 ? 1.037 19.694 17.561 1.00 91.75 519 ARG A O 1
ATOM 3832 N N . VAL A 1 520 ? 0.291 20.262 19.606 1.00 90.38 520 VAL A N 1
ATOM 3833 C CA . VAL A 1 520 ? 0.499 21.705 19.460 1.00 90.38 520 VAL A CA 1
ATOM 3834 C C . VAL A 1 520 ? 1.858 22.081 20.044 1.00 90.38 520 VAL A C 1
ATOM 3836 O O . VAL A 1 520 ? 2.167 21.763 21.191 1.00 90.38 520 VAL A O 1
ATOM 3839 N N . THR A 1 521 ? 2.660 22.784 19.256 1.00 88.00 521 THR A N 1
ATOM 3840 C CA . THR A 1 521 ? 3.953 23.366 19.620 1.00 88.00 521 THR A CA 1
ATOM 3841 C C . THR A 1 521 ? 3.837 24.899 19.666 1.00 88.00 521 THR A C 1
ATOM 3843 O O . THR A 1 521 ? 2.834 25.462 19.219 1.00 88.00 521 THR A O 1
ATOM 3846 N N . PRO A 1 522 ? 4.841 25.624 20.197 1.00 87.69 522 PRO A N 1
ATOM 3847 C CA . PRO A 1 522 ? 4.838 27.090 20.175 1.00 87.69 522 PRO A CA 1
ATOM 3848 C C . PRO A 1 522 ? 4.693 27.704 18.772 1.00 87.69 522 PRO A C 1
ATOM 3850 O O . PRO A 1 522 ? 4.164 28.807 18.649 1.00 87.69 522 PRO A O 1
ATOM 3853 N N . ASP A 1 523 ? 5.126 26.983 17.734 1.00 84.25 523 ASP A N 1
ATOM 3854 C CA . ASP A 1 523 ? 5.136 27.436 16.338 1.00 84.25 523 ASP A CA 1
ATOM 3855 C C . ASP A 1 523 ? 3.892 26.985 15.540 1.00 84.25 523 ASP A C 1
ATOM 3857 O O . ASP A 1 523 ? 3.782 27.262 14.343 1.00 84.25 523 ASP A O 1
ATOM 3861 N N . GLY A 1 524 ? 2.936 26.308 16.188 1.00 86.69 524 GLY A N 1
ATOM 3862 C CA . GLY A 1 524 ? 1.692 25.836 15.577 1.00 86.69 524 GLY A CA 1
ATOM 3863 C C . GLY A 1 524 ? 1.444 24.349 15.816 1.00 86.69 524 GLY A C 1
ATOM 3864 O O . GLY A 1 524 ? 1.722 23.822 16.886 1.00 86.69 524 GLY A O 1
ATOM 3865 N N . VAL A 1 525 ? 0.876 23.657 14.831 1.00 89.00 525 VAL A N 1
ATOM 3866 C CA . VAL A 1 525 ? 0.731 22.195 14.883 1.00 89.00 525 VAL A CA 1
ATOM 3867 C C . VAL A 1 525 ? 2.045 21.551 14.448 1.00 89.00 525 VAL A C 1
ATOM 3869 O O . VAL A 1 525 ? 2.638 21.981 13.458 1.00 89.00 525 VAL A O 1
ATOM 3872 N N . ALA A 1 526 ? 2.502 20.534 15.181 1.00 91.81 526 ALA A N 1
ATOM 3873 C CA . ALA A 1 526 ? 3.716 19.803 14.841 1.00 91.81 526 ALA A CA 1
ATOM 3874 C C . ALA A 1 526 ? 3.623 19.188 13.427 1.00 91.81 526 ALA A C 1
ATOM 3876 O O . ALA A 1 526 ? 2.558 18.681 13.053 1.00 91.81 526 ALA A O 1
ATOM 3877 N N . PRO A 1 527 ? 4.712 19.181 12.638 1.00 93.75 527 PRO A N 1
ATOM 3878 C CA . PRO A 1 527 ? 4.761 18.435 11.383 1.00 93.75 527 PRO A CA 1
ATOM 3879 C C . PRO A 1 527 ? 4.533 16.932 11.604 1.00 93.75 527 PRO A C 1
ATOM 3881 O O . PRO A 1 527 ? 4.889 16.383 12.646 1.00 93.75 527 PRO A O 1
ATOM 3884 N N . GLN A 1 528 ? 3.927 16.266 10.620 1.00 93.19 528 GLN A N 1
ATOM 3885 C CA . GLN A 1 528 ? 3.475 14.877 10.735 1.00 93.19 528 GLN A CA 1
ATOM 3886 C C . GLN A 1 528 ? 4.230 13.991 9.745 1.00 93.19 528 GLN A C 1
ATOM 3888 O O . GLN A 1 528 ? 4.031 14.102 8.537 1.00 93.19 528 GLN A O 1
ATOM 3893 N N . SER A 1 529 ? 5.080 13.092 10.238 1.00 96.62 529 SER A N 1
ATOM 3894 C CA . SER A 1 529 ? 5.732 12.083 9.393 1.00 96.62 529 SER A CA 1
ATOM 3895 C C . SER A 1 529 ? 4.821 10.888 9.148 1.00 96.62 529 SER A C 1
ATOM 3897 O O . SER A 1 529 ? 4.664 10.461 8.003 1.00 96.62 529 SER A O 1
ATOM 3899 N N . ILE A 1 530 ? 4.181 10.393 10.208 1.00 95.62 530 ILE A N 1
ATOM 3900 C CA . ILE A 1 530 ? 3.148 9.363 10.134 1.00 95.62 530 ILE A CA 1
ATOM 3901 C C . ILE A 1 530 ? 1.912 9.872 10.865 1.00 95.62 530 ILE A C 1
ATOM 3903 O O . ILE A 1 530 ? 1.990 10.349 11.996 1.00 95.62 530 ILE A O 1
ATOM 3907 N N . ARG A 1 531 ? 0.751 9.741 10.232 1.00 90.88 531 ARG A N 1
ATOM 3908 C CA . ARG A 1 531 ? -0.529 10.083 10.843 1.00 90.88 531 ARG A CA 1
ATOM 3909 C C . ARG A 1 531 ? -1.418 8.850 10.884 1.00 90.88 531 ARG A C 1
ATOM 3911 O O . ARG A 1 531 ? -1.762 8.306 9.844 1.00 90.88 531 ARG A O 1
ATOM 3918 N N . VAL A 1 532 ? -1.795 8.413 12.081 1.00 89.19 532 VAL A N 1
ATOM 3919 C CA . VAL A 1 532 ? -2.790 7.362 12.313 1.00 89.19 532 VAL A CA 1
ATOM 3920 C C . VAL A 1 532 ? -4.024 8.028 12.893 1.00 89.19 532 VAL A C 1
ATOM 3922 O O . VAL A 1 532 ? -4.045 8.453 14.049 1.00 89.19 532 VAL A O 1
ATOM 3925 N N . THR A 1 533 ? -5.047 8.180 12.059 1.00 79.75 533 THR A N 1
ATOM 3926 C CA . THR A 1 533 ? -6.203 9.001 12.395 1.00 79.75 533 THR A CA 1
ATOM 3927 C C . THR A 1 533 ? -7.517 8.319 12.063 1.00 79.75 533 THR A C 1
ATOM 3929 O O . THR A 1 533 ? -7.696 7.665 11.031 1.00 79.75 533 THR A O 1
ATOM 3932 N N . THR A 1 534 ? -8.479 8.523 12.952 1.00 72.25 534 THR A N 1
ATOM 3933 C CA . THR A 1 534 ? -9.871 8.183 12.695 1.00 72.25 534 THR A CA 1
ATOM 3934 C C . THR A 1 534 ? -10.601 9.437 12.216 1.00 72.25 534 THR A C 1
ATOM 3936 O O . THR A 1 534 ? -10.795 10.390 12.972 1.00 72.25 534 THR A O 1
ATOM 3939 N N . LEU A 1 535 ? -10.995 9.460 10.940 1.00 62.81 535 LEU A N 1
ATOM 3940 C CA . LEU A 1 535 ? -11.829 10.526 10.383 1.00 62.81 535 LEU A CA 1
ATOM 3941 C C . LEU A 1 535 ? -12.993 9.962 9.563 1.00 62.81 535 LEU A C 1
ATOM 3943 O O . LEU A 1 535 ? -12.812 9.009 8.806 1.00 62.81 535 LEU A O 1
ATOM 3947 N N . ALA A 1 536 ? -14.139 10.647 9.640 1.00 49.56 536 ALA A N 1
ATOM 3948 C CA . ALA A 1 536 ? -15.175 10.649 8.610 1.00 49.56 536 ALA A CA 1
ATOM 3949 C C . ALA A 1 536 ? -15.842 12.042 8.469 1.00 49.56 536 ALA A C 1
ATOM 3951 O O . ALA A 1 536 ? -17.020 12.215 8.768 1.00 49.56 536 ALA A O 1
ATOM 3952 N N . ASP A 1 537 ? -15.120 13.062 7.991 1.00 44.19 537 ASP A N 1
ATOM 3953 C CA . ASP A 1 537 ? -15.772 14.283 7.489 1.00 44.19 537 ASP A CA 1
ATOM 3954 C C . ASP A 1 537 ? -16.340 13.990 6.101 1.00 44.19 537 ASP A C 1
ATOM 3956 O O . ASP A 1 537 ? -15.652 14.165 5.092 1.00 44.19 537 ASP A O 1
ATOM 3960 N N . MET A 1 538 ? -17.585 13.516 6.038 1.00 45.16 538 MET A N 1
ATOM 3961 C CA . MET A 1 538 ? -18.247 13.235 4.762 1.00 45.16 538 MET A CA 1
ATOM 3962 C C . MET A 1 538 ? -19.577 13.995 4.615 1.00 45.16 538 MET A C 1
ATOM 3964 O O . MET A 1 538 ? -20.390 13.998 5.544 1.00 45.16 538 MET A O 1
ATOM 3968 N N . PRO A 1 539 ? -19.814 14.668 3.468 1.00 38.53 539 PRO A N 1
ATOM 3969 C CA . PRO A 1 539 ? -21.075 15.349 3.167 1.00 38.53 539 PRO A CA 1
ATOM 3970 C C . PRO A 1 539 ? -22.265 14.371 2.958 1.00 38.53 539 PRO A C 1
ATOM 3972 O O . PRO A 1 539 ? -22.060 13.161 2.877 1.00 38.53 539 PRO A O 1
ATOM 3975 N N . PRO A 1 540 ? -23.522 14.872 2.904 1.00 33.84 540 PRO A N 1
ATOM 3976 C CA . PRO A 1 540 ? -24.749 14.064 3.011 1.00 33.84 540 PRO A CA 1
ATOM 3977 C C . PRO A 1 540 ? -25.036 13.149 1.805 1.00 33.84 540 PRO A C 1
ATOM 3979 O O . PRO A 1 540 ? -24.911 13.577 0.661 1.00 33.84 540 PRO A O 1
ATOM 3982 N N . GLY A 1 541 ? -25.513 11.927 2.079 1.00 40.66 541 GLY A N 1
ATOM 3983 C CA . GLY A 1 541 ? -25.797 10.838 1.117 1.00 40.66 541 GLY A CA 1
ATOM 3984 C C . GLY A 1 541 ? -25.403 9.452 1.668 1.00 40.66 541 GLY A C 1
ATOM 3985 O O . GLY A 1 541 ? -25.885 8.419 1.211 1.00 40.66 541 GLY A O 1
ATOM 3986 N N . THR A 1 542 ? -24.557 9.493 2.696 1.00 47.94 542 THR A N 1
ATOM 3987 C CA . THR A 1 542 ? -24.221 8.515 3.736 1.00 47.94 542 THR A CA 1
ATOM 3988 C C . THR A 1 542 ? -25.430 8.070 4.565 1.00 47.94 542 THR A C 1
ATOM 3990 O O . THR A 1 542 ? -26.372 8.845 4.747 1.00 47.94 542 THR A O 1
ATOM 3993 N N . MET A 1 543 ? -25.395 6.842 5.102 1.00 49.38 543 MET A N 1
ATOM 3994 C CA . MET A 1 543 ? -26.354 6.401 6.125 1.00 49.38 543 MET A CA 1
ATOM 3995 C C . MET A 1 543 ? -26.410 7.456 7.243 1.00 49.38 543 MET A C 1
ATOM 3997 O O . MET A 1 543 ? -25.396 7.788 7.845 1.00 49.38 543 MET A O 1
ATOM 4001 N N . THR A 1 544 ? -27.578 8.051 7.471 1.00 44.88 544 THR A N 1
ATOM 4002 C CA . THR A 1 544 ? -27.772 9.101 8.481 1.00 44.88 544 THR A CA 1
ATOM 4003 C C . THR A 1 544 ? -27.937 8.513 9.878 1.00 44.88 544 THR A C 1
ATOM 4005 O O . THR A 1 544 ? -28.650 7.513 10.000 1.00 44.88 544 THR A O 1
ATOM 4008 N N . PRO A 1 545 ? -27.407 9.157 10.944 1.00 45.56 545 PRO A N 1
ATOM 4009 C CA . PRO A 1 545 ? -26.669 10.418 11.072 1.00 45.56 545 PRO A CA 1
ATOM 4010 C C . PRO A 1 545 ? -25.157 10.256 10.859 1.00 45.56 545 PRO A C 1
ATOM 4012 O O . PRO A 1 545 ? -24.670 9.167 10.577 1.00 45.56 545 PRO A O 1
ATOM 4015 N N . ARG A 1 546 ? -24.432 11.383 10.984 1.00 49.00 546 ARG A N 1
ATOM 4016 C CA . ARG A 1 546 ? -22.974 11.462 10.817 1.00 49.00 546 ARG A CA 1
ATOM 4017 C C . ARG A 1 546 ? -22.294 10.313 11.574 1.00 49.00 546 ARG A C 1
ATOM 4019 O O . ARG A 1 546 ? -22.577 10.165 12.761 1.00 49.00 546 ARG A O 1
ATOM 4026 N N . PRO A 1 547 ? -21.413 9.532 10.929 1.00 48.00 547 PRO A N 1
ATOM 4027 C CA . PRO A 1 547 ? -20.626 8.537 11.637 1.00 48.00 547 PRO A CA 1
ATOM 4028 C C . PRO A 1 547 ? -19.735 9.247 12.662 1.00 48.00 547 PRO A C 1
ATOM 4030 O O . PRO A 1 547 ? -18.734 9.867 12.316 1.00 48.00 547 PRO A O 1
ATOM 4033 N N . HIS A 1 548 ? -20.127 9.164 13.928 1.00 48.03 548 HIS A N 1
ATOM 4034 C CA . HIS A 1 548 ? -19.197 9.247 15.045 1.00 48.03 548 HIS A CA 1
ATOM 4035 C C . HIS A 1 548 ? -18.395 7.941 15.020 1.00 48.03 548 HIS A C 1
ATOM 4037 O O . HIS A 1 548 ? -19.009 6.892 14.867 1.00 48.03 548 HIS A O 1
ATOM 4043 N N . VAL A 1 549 ? -17.071 7.971 15.174 1.00 54.25 549 VAL A N 1
ATOM 4044 C CA . VAL A 1 549 ? -16.154 6.800 15.229 1.00 54.25 549 VAL A CA 1
ATOM 4045 C C . VAL A 1 549 ? -16.038 5.903 13.985 1.00 54.25 549 VAL A C 1
ATOM 4047 O O . VAL A 1 549 ? -17.010 5.518 13.350 1.00 54.25 549 VAL A O 1
ATOM 4050 N N . GLY A 1 550 ? -14.874 5.397 13.588 1.00 56.41 550 GLY A N 1
ATOM 4051 C CA . GLY A 1 550 ? -13.507 5.547 14.061 1.00 56.41 550 GLY A CA 1
ATOM 4052 C C . GLY A 1 550 ? -12.871 4.175 14.101 1.00 56.41 550 GLY A C 1
ATOM 4053 O O . GLY A 1 550 ? -13.199 3.388 14.976 1.00 56.41 550 GLY A O 1
ATOM 4054 N N . VAL A 1 551 ? -12.005 3.849 13.139 1.00 60.25 551 VAL A N 1
ATOM 4055 C CA . VAL A 1 551 ? -11.323 2.561 13.218 1.00 60.25 551 VAL A CA 1
ATOM 4056 C C . VAL A 1 551 ? -9.940 2.615 12.616 1.00 60.25 551 VAL A C 1
ATOM 4058 O O . VAL A 1 551 ? -9.780 2.567 11.420 1.00 60.25 551 VAL A O 1
ATOM 4061 N N . ALA A 1 552 ? -8.933 2.718 13.469 1.00 67.88 552 ALA A N 1
ATOM 4062 C CA . ALA A 1 552 ? -7.562 2.340 13.162 1.00 67.88 552 ALA A CA 1
ATOM 4063 C C . ALA A 1 552 ? -7.136 1.268 14.187 1.00 67.88 552 ALA A C 1
ATOM 4065 O O . ALA A 1 552 ? -6.092 1.375 14.829 1.00 67.88 552 ALA A O 1
ATOM 4066 N N . SER A 1 553 ? -8.016 0.288 14.420 1.00 74.69 553 SER A N 1
ATOM 4067 C CA . SER A 1 553 ? -7.948 -0.631 15.561 1.00 74.69 553 SER A CA 1
ATOM 4068 C C . SER A 1 553 ? -7.072 -1.841 15.285 1.00 74.69 553 SER A C 1
ATOM 4070 O O . SER A 1 553 ? -7.063 -2.406 14.188 1.00 74.69 553 SER A O 1
ATOM 4072 N N . TYR A 1 554 ? -6.380 -2.277 16.334 1.00 81.50 554 TYR A N 1
ATOM 4073 C CA . TYR A 1 554 ? -5.395 -3.351 16.305 1.00 81.50 554 TYR A CA 1
ATOM 4074 C C . TYR A 1 554 ? -4.341 -3.146 15.218 1.00 81.50 554 TYR A C 1
ATOM 4076 O O . TYR A 1 554 ? -3.838 -4.112 14.655 1.00 81.50 554 TYR A O 1
ATOM 4084 N N . ASN A 1 555 ? -4.014 -1.895 14.901 1.00 86.75 555 ASN A N 1
ATOM 4085 C CA . ASN A 1 555 ? -2.906 -1.591 14.012 1.00 86.75 555 ASN A CA 1
ATOM 4086 C C . ASN A 1 555 ? -1.587 -1.657 14.782 1.00 86.75 555 ASN A C 1
ATOM 4088 O O . ASN A 1 555 ? -1.551 -1.368 15.979 1.00 86.75 555 ASN A O 1
ATOM 4092 N N . SER A 1 556 ? -0.521 -2.019 14.078 1.00 91.00 556 SER A N 1
ATOM 4093 C CA . SER A 1 556 ? 0.837 -2.056 14.620 1.00 91.00 556 SER A CA 1
ATOM 4094 C C . SER A 1 556 ? 1.691 -1.021 13.904 1.00 91.00 556 SER A C 1
ATOM 4096 O O . SER A 1 556 ? 1.741 -1.022 12.678 1.00 91.00 556 SER A O 1
ATOM 4098 N N . VAL A 1 557 ? 2.365 -0.147 14.643 1.00 94.31 557 VAL A N 1
ATOM 4099 C CA . VAL A 1 557 ? 3.275 0.875 14.113 1.00 94.31 557 VAL A CA 1
ATOM 4100 C C . VAL A 1 557 ? 4.633 0.670 14.770 1.00 94.31 557 VAL A C 1
ATOM 4102 O O . VAL A 1 557 ? 4.831 1.046 15.920 1.00 94.31 557 VAL A O 1
ATOM 4105 N N . VAL A 1 558 ? 5.553 -0.006 14.082 1.00 92.31 558 VAL A N 1
ATOM 4106 C CA . VAL A 1 558 ? 6.743 -0.596 14.713 1.00 92.31 558 VAL A CA 1
ATOM 4107 C C . VAL A 1 558 ? 8.032 -0.270 13.966 1.00 92.31 558 VAL A C 1
ATOM 4109 O O . VAL A 1 558 ? 8.127 -0.465 12.760 1.00 92.31 558 VAL A O 1
ATOM 4112 N N . GLY A 1 559 ? 9.078 0.149 14.675 1.00 93.69 559 GLY A N 1
ATOM 4113 C CA . GLY A 1 559 ? 10.419 0.275 14.095 1.00 93.69 559 GLY A CA 1
ATOM 4114 C C . GLY A 1 559 ? 10.565 1.387 13.051 1.00 93.69 559 GLY A C 1
ATOM 4115 O O . GLY A 1 559 ? 11.522 1.368 12.279 1.00 93.69 559 GLY A O 1
ATOM 4116 N N . ASN A 1 560 ? 9.619 2.327 12.971 1.00 95.75 560 ASN A N 1
ATOM 4117 C CA . ASN A 1 560 ? 9.678 3.412 11.995 1.00 95.75 560 ASN A CA 1
ATOM 4118 C C . ASN A 1 560 ? 10.698 4.471 12.432 1.00 95.75 560 ASN A C 1
ATOM 4120 O O . ASN A 1 560 ? 10.791 4.823 13.607 1.00 95.75 560 ASN A O 1
ATOM 4124 N N . GLN A 1 561 ? 11.449 4.995 11.468 1.00 98.00 561 GLN A N 1
ATOM 4125 C CA . GLN A 1 561 ? 12.436 6.051 11.667 1.00 98.00 561 GLN A CA 1
ATOM 4126 C C . GLN A 1 561 ? 11.944 7.308 10.966 1.00 98.00 561 GLN A C 1
ATOM 4128 O O . GLN A 1 561 ? 11.801 7.314 9.744 1.00 98.00 561 GLN A O 1
ATOM 4133 N N . VAL A 1 562 ? 11.644 8.354 11.729 1.00 97.56 562 VAL A N 1
ATOM 4134 C CA . VAL A 1 562 ? 10.967 9.540 11.205 1.00 97.56 562 VAL A CA 1
ATOM 4135 C C . VAL A 1 562 ? 11.658 10.837 11.607 1.00 97.56 562 VAL A C 1
ATOM 4137 O O . VAL A 1 562 ? 12.282 10.924 12.662 1.00 97.56 562 VAL A O 1
ATOM 4140 N N . ASP A 1 563 ? 11.528 11.876 10.789 1.00 97.06 563 ASP A N 1
ATOM 4141 C CA . ASP A 1 563 ? 12.037 13.202 11.149 1.00 97.06 563 ASP A CA 1
ATOM 4142 C C . ASP A 1 563 ? 11.102 13.961 12.097 1.00 97.06 563 ASP A C 1
ATOM 4144 O O . ASP A 1 563 ? 11.587 14.758 12.896 1.00 97.06 563 ASP A O 1
ATOM 4148 N N . TRP A 1 564 ? 9.790 13.710 12.041 1.00 96.31 564 TRP A N 1
ATOM 4149 C CA . TRP A 1 564 ? 8.763 14.434 12.806 1.00 96.31 564 TRP A CA 1
ATOM 4150 C C . TRP A 1 564 ? 7.770 13.485 13.486 1.00 96.31 564 TRP A C 1
ATOM 4152 O O . TRP A 1 564 ? 8.130 12.349 13.780 1.00 96.31 564 TRP A O 1
ATOM 4162 N N . ASP A 1 565 ? 6.555 13.934 13.802 1.00 96.50 565 ASP A N 1
ATOM 4163 C CA . ASP A 1 565 ? 5.657 13.161 14.660 1.00 96.50 565 ASP A CA 1
ATOM 4164 C C . ASP A 1 565 ? 5.131 11.898 13.979 1.00 96.50 565 ASP A C 1
ATOM 4166 O O . ASP A 1 565 ? 4.797 11.898 12.787 1.00 96.50 565 ASP A O 1
ATOM 4170 N N . ILE A 1 566 ? 4.996 10.845 14.783 1.00 96.31 566 ILE A N 1
ATOM 4171 C CA . ILE A 1 566 ? 4.011 9.788 14.561 1.00 96.31 566 ILE A CA 1
ATOM 4172 C C . ILE A 1 566 ? 2.849 10.085 15.502 1.00 96.31 566 ILE A C 1
ATOM 4174 O O . ILE A 1 566 ? 3.004 10.011 16.720 1.00 96.31 566 ILE A O 1
ATOM 4178 N N . SER A 1 567 ? 1.695 10.436 14.945 1.00 92.62 567 SER A N 1
ATOM 4179 C CA . SER A 1 567 ? 0.525 10.803 15.747 1.00 92.62 567 SER A CA 1
ATOM 4180 C C . SER A 1 567 ? -0.579 9.765 15.670 1.00 92.62 567 SER A C 1
ATOM 4182 O O . SER A 1 567 ? -0.989 9.372 14.579 1.00 92.62 567 SER A O 1
ATOM 4184 N N . PHE A 1 568 ? -1.135 9.437 16.830 1.00 90.50 568 PHE A N 1
ATOM 4185 C CA . PHE A 1 568 ? -2.315 8.610 17.039 1.00 90.50 568 PHE A CA 1
ATOM 4186 C C . PHE A 1 568 ? -3.416 9.484 17.643 1.00 90.50 568 PHE A C 1
ATOM 4188 O O . PHE A 1 568 ? -3.287 9.944 18.776 1.00 90.50 568 PHE A O 1
ATOM 4195 N N . HIS A 1 569 ? -4.476 9.760 16.884 1.00 82.81 569 HIS A N 1
ATOM 4196 C CA . HIS A 1 569 ? -5.565 10.621 17.363 1.00 82.81 569 HIS A CA 1
ATOM 4197 C C . HIS A 1 569 ? -6.918 10.307 16.714 1.00 82.81 569 HIS A C 1
ATOM 4199 O O . HIS A 1 569 ? -7.024 9.571 15.722 1.00 82.81 569 HIS A O 1
ATOM 4205 N N . THR A 1 570 ? -7.969 10.909 17.270 1.00 77.38 570 THR A N 1
ATOM 4206 C CA . THR A 1 570 ? -9.321 10.919 16.694 1.00 77.38 570 THR A CA 1
ATOM 4207 C C . THR A 1 570 ? -9.756 12.354 16.422 1.00 77.38 570 THR A C 1
ATOM 4209 O O . THR A 1 570 ? -9.522 13.223 17.260 1.00 77.38 570 THR A O 1
ATOM 4212 N N . ARG A 1 571 ? -10.428 12.605 15.293 1.00 72.06 571 ARG A N 1
ATOM 4213 C CA . ARG A 1 571 ? -10.965 13.934 14.927 1.00 72.06 571 ARG A CA 1
ATOM 4214 C C . ARG A 1 571 ? -12.408 14.174 15.429 1.00 72.06 571 ARG A C 1
ATOM 4216 O O . ARG A 1 571 ? -13.034 15.162 15.061 1.00 72.06 571 ARG A O 1
ATOM 4223 N N . ASP A 1 572 ? -12.963 13.277 16.248 1.00 64.81 572 ASP A N 1
ATOM 4224 C CA . ASP A 1 572 ? -14.337 13.385 16.773 1.00 64.81 572 ASP A CA 1
ATOM 4225 C C . ASP A 1 572 ? -14.409 14.274 18.030 1.00 64.81 572 ASP A C 1
ATOM 4227 O O . ASP A 1 572 ? -13.497 14.302 18.856 1.00 64.81 572 ASP A O 1
ATOM 4231 N N . THR A 1 573 ? -15.521 14.994 18.183 1.00 55.53 573 THR A N 1
ATOM 4232 C CA . THR A 1 573 ? -15.857 15.767 19.387 1.00 55.53 573 THR A CA 1
ATOM 4233 C C . THR A 1 573 ? -16.298 14.886 20.557 1.00 55.53 573 THR A C 1
ATOM 4235 O O . THR A 1 573 ? -16.138 15.286 21.712 1.00 55.53 573 THR A O 1
ATOM 4238 N N . GLU A 1 574 ? -16.848 13.696 20.283 1.00 61.78 574 GLU A N 1
ATOM 4239 C CA . GLU A 1 574 ? -17.071 12.669 21.303 1.00 61.78 574 GLU A CA 1
ATOM 4240 C C . GLU A 1 574 ? -15.766 11.909 21.552 1.00 61.78 574 GLU A C 1
ATOM 4242 O O . GLU A 1 574 ? -15.079 11.486 20.625 1.00 61.78 574 GLU A O 1
ATOM 4247 N N . THR A 1 575 ? -15.367 11.773 22.819 1.00 57.56 575 THR A N 1
ATOM 4248 C CA . THR A 1 575 ? -14.054 11.205 23.141 1.00 57.56 575 THR A CA 1
ATOM 4249 C C . THR A 1 575 ? -14.095 9.679 23.082 1.00 57.56 575 THR A C 1
ATOM 4251 O O . THR A 1 575 ? -14.409 9.013 24.068 1.00 57.56 575 THR A O 1
ATOM 4254 N N . TRP A 1 576 ? -13.734 9.118 21.931 1.00 68.12 576 TRP A N 1
ATOM 4255 C CA . TRP A 1 576 ? -13.552 7.681 21.731 1.00 68.12 576 TRP A CA 1
ATOM 4256 C C . TRP A 1 576 ? -12.179 7.256 22.243 1.00 68.12 576 TRP A C 1
ATOM 4258 O O . TRP A 1 576 ? -11.178 7.316 21.534 1.00 68.12 576 TRP A O 1
ATOM 4268 N N . ARG A 1 577 ? -12.124 6.896 23.529 1.00 71.69 577 ARG A N 1
ATOM 4269 C CA . ARG A 1 577 ? -10.898 6.431 24.187 1.00 71.69 577 ARG A CA 1
ATOM 4270 C C . ARG A 1 577 ? -10.825 4.916 24.175 1.00 71.69 577 ARG A C 1
ATOM 4272 O O . ARG A 1 577 ? -11.841 4.245 24.327 1.00 71.69 577 ARG A O 1
ATOM 4279 N N . GLY A 1 578 ? -9.609 4.390 24.112 1.00 75.94 578 GLY A N 1
ATOM 4280 C CA . GLY A 1 578 ? -9.384 2.958 24.259 1.00 75.94 578 GLY A CA 1
ATOM 4281 C C . GLY A 1 578 ? -9.247 2.197 22.954 1.00 75.94 578 GLY A C 1
ATOM 4282 O O . GLY A 1 578 ? -9.349 0.975 22.986 1.00 75.94 578 GLY A O 1
ATOM 4283 N N . ILE A 1 579 ? -9.000 2.879 21.832 1.00 82.62 579 ILE A N 1
ATOM 4284 C CA . ILE A 1 579 ? -8.759 2.213 20.549 1.00 82.62 579 ILE A CA 1
ATOM 4285 C C . ILE A 1 579 ? -7.452 1.414 20.666 1.00 82.62 579 ILE A C 1
ATOM 4287 O O . ILE A 1 579 ? -6.396 2.020 20.868 1.00 82.62 579 ILE A O 1
ATOM 4291 N N . PRO A 1 580 ? -7.484 0.071 20.585 1.00 86.31 580 PRO A N 1
ATOM 4292 C CA . PRO A 1 580 ? -6.281 -0.728 20.752 1.00 86.31 580 PRO A CA 1
ATOM 4293 C C . PRO A 1 580 ? -5.324 -0.496 19.585 1.00 86.31 580 PRO A C 1
ATOM 4295 O O . PRO A 1 580 ? -5.714 -0.670 18.433 1.00 86.31 580 PRO A O 1
ATOM 4298 N N . ALA A 1 581 ? -4.071 -0.165 19.866 1.00 89.19 581 ALA A N 1
ATOM 4299 C CA . ALA A 1 581 ? -2.995 -0.135 18.880 1.00 89.19 581 ALA A CA 1
ATOM 4300 C C . ALA A 1 581 ? -1.708 -0.646 19.521 1.00 89.19 581 ALA A C 1
ATOM 4302 O O . ALA A 1 581 ? -1.559 -0.608 20.738 1.00 89.19 581 ALA A O 1
ATOM 4303 N N . TYR A 1 582 ? -0.791 -1.160 18.718 1.00 91.19 582 TYR A N 1
ATOM 4304 C CA . TYR A 1 582 ? 0.540 -1.515 19.182 1.00 91.19 582 TYR A CA 1
ATOM 4305 C C . TYR A 1 582 ? 1.564 -0.598 18.541 1.00 91.19 582 TYR A C 1
ATOM 4307 O O . TYR A 1 582 ? 1.601 -0.459 17.322 1.00 91.19 582 TYR A O 1
ATOM 4315 N N . ASP A 1 583 ? 2.419 -0.015 19.358 1.00 93.00 583 ASP A N 1
ATOM 4316 C CA . ASP A 1 583 ? 3.601 0.699 18.922 1.00 93.00 583 ASP A CA 1
ATOM 4317 C C . ASP A 1 583 ? 4.829 0.102 19.610 1.00 93.00 583 ASP A C 1
ATOM 4319 O O . ASP A 1 583 ? 4.760 -0.431 20.720 1.00 93.00 583 ASP A O 1
ATOM 4323 N N . SER A 1 584 ? 5.962 0.112 18.917 1.00 92.50 584 SER A N 1
ATOM 4324 C CA . SER A 1 584 ? 7.243 -0.185 19.555 1.00 92.50 584 SER A CA 1
ATOM 4325 C C . SER A 1 584 ? 8.409 0.234 18.678 1.00 92.50 584 SER A C 1
ATOM 4327 O O . SER A 1 584 ? 8.338 0.197 17.452 1.00 92.50 584 SER A O 1
ATOM 4329 N N . ALA A 1 585 ? 9.528 0.578 19.316 1.00 93.06 585 ALA A N 1
ATOM 4330 C CA . ALA A 1 585 ? 10.802 0.842 18.646 1.00 93.06 585 ALA A CA 1
ATOM 4331 C C . ALA A 1 585 ? 10.752 1.925 17.545 1.00 93.06 585 ALA A C 1
ATOM 4333 O O . ALA A 1 585 ? 11.638 1.959 16.692 1.00 93.06 585 ALA A O 1
ATOM 4334 N N . ASN A 1 586 ? 9.750 2.809 17.557 1.00 95.94 586 ASN A N 1
ATOM 4335 C CA . ASN A 1 586 ? 9.730 3.978 16.690 1.00 95.94 586 ASN A CA 1
ATOM 4336 C C . ASN A 1 586 ? 10.746 5.013 17.189 1.00 95.94 586 ASN A C 1
ATOM 4338 O O . ASN A 1 586 ? 11.017 5.130 18.386 1.00 95.94 586 ASN A O 1
ATOM 4342 N N . THR A 1 587 ? 11.321 5.779 16.269 1.00 95.50 587 THR A N 1
ATOM 4343 C CA . THR A 1 587 ? 12.260 6.857 16.592 1.00 95.50 587 THR A CA 1
ATOM 4344 C C . THR A 1 587 ? 11.903 8.108 15.813 1.00 95.50 587 THR A C 1
ATOM 4346 O O . THR A 1 587 ? 11.676 8.016 14.607 1.00 95.50 587 THR A O 1
ATOM 4349 N N . SER A 1 588 ? 11.931 9.264 16.477 1.00 97.12 588 SER A N 1
ATOM 4350 C CA . SER A 1 588 ? 11.763 10.572 15.843 1.00 97.12 588 SER A CA 1
ATOM 4351 C C . SER A 1 588 ? 12.974 11.467 16.102 1.00 97.12 588 SER A C 1
ATOM 4353 O O . SER A 1 588 ? 13.467 11.519 17.231 1.00 97.12 588 SER A O 1
ATOM 4355 N N . THR A 1 589 ? 13.461 12.154 15.066 1.00 96.44 589 THR A N 1
ATOM 4356 C CA . THR A 1 589 ? 14.614 13.065 15.171 1.00 96.44 589 THR A CA 1
ATOM 4357 C C . THR A 1 589 ? 14.222 14.437 15.729 1.00 96.44 589 THR A C 1
ATOM 4359 O O . THR A 1 589 ? 14.911 14.956 16.605 1.00 96.44 589 THR A O 1
ATOM 4362 N N . ASN A 1 590 ? 13.127 15.034 15.239 1.00 94.81 590 ASN A N 1
ATOM 4363 C CA . ASN A 1 590 ? 12.681 16.391 15.598 1.00 94.81 590 ASN A CA 1
ATOM 4364 C C . ASN A 1 590 ? 11.268 16.433 16.207 1.00 94.81 590 ASN A C 1
ATOM 4366 O O . ASN A 1 590 ? 10.790 17.506 16.585 1.00 94.81 590 ASN A O 1
ATOM 4370 N N . GLY A 1 591 ? 10.586 15.291 16.294 1.00 93.50 591 GLY A N 1
ATOM 4371 C CA . GLY A 1 591 ? 9.219 15.174 16.790 1.00 93.50 591 GLY A CA 1
ATOM 4372 C C . GLY A 1 591 ? 9.071 14.197 17.952 1.00 93.50 591 GLY A C 1
ATOM 4373 O O . GLY A 1 591 ? 10.031 13.819 18.624 1.00 93.50 591 GLY A O 1
ATOM 4374 N N . GLU A 1 592 ? 7.830 13.794 18.189 1.00 95.69 592 GLU A N 1
ATOM 4375 C CA . GLU A 1 592 ? 7.482 12.712 19.102 1.00 95.69 592 GLU A CA 1
ATOM 4376 C C . GLU A 1 592 ? 7.258 11.421 18.320 1.00 95.69 592 GLU A C 1
ATOM 4378 O O . GLU A 1 592 ? 6.480 11.371 17.367 1.00 95.69 592 GLU A O 1
ATOM 4383 N N . ALA A 1 593 ? 7.970 10.370 18.726 1.00 93.31 593 ALA A N 1
ATOM 4384 C CA . ALA A 1 593 ? 7.926 9.080 18.050 1.00 93.31 593 ALA A CA 1
ATOM 4385 C C . ALA A 1 593 ? 6.578 8.370 18.196 1.00 93.31 593 ALA A C 1
ATOM 4387 O O . ALA A 1 593 ? 6.298 7.529 17.360 1.00 93.31 593 ALA A O 1
ATOM 4388 N N . ASP A 1 594 ? 5.773 8.711 19.210 1.00 92.94 594 ASP A N 1
ATOM 4389 C CA . ASP A 1 594 ? 4.486 8.072 19.511 1.00 92.94 594 ASP A CA 1
ATOM 4390 C C . ASP A 1 594 ? 3.546 9.073 20.225 1.00 92.94 594 ASP A C 1
ATOM 4392 O O . ASP A 1 594 ? 3.182 8.905 21.392 1.00 92.94 594 ASP A O 1
ATOM 4396 N N . TYR A 1 595 ? 3.181 10.175 19.558 1.00 94.12 595 TYR A N 1
ATOM 4397 C CA . TYR A 1 595 ? 2.237 11.142 20.128 1.00 94.12 595 TYR A CA 1
ATOM 4398 C C . TYR A 1 595 ? 0.821 10.559 20.157 1.00 94.12 595 TYR A C 1
ATOM 4400 O O . TYR A 1 595 ? 0.266 10.197 19.121 1.00 94.12 595 TYR A O 1
ATOM 4408 N N . ASN A 1 596 ? 0.208 10.520 21.338 1.00 91.44 596 ASN A N 1
ATOM 4409 C CA . ASN A 1 596 ? -1.162 10.055 21.541 1.00 91.44 596 ASN A CA 1
ATOM 4410 C C . ASN A 1 596 ? -1.925 11.076 22.393 1.00 91.44 596 ASN A C 1
ATOM 4412 O O . ASN A 1 596 ? -1.537 11.366 23.526 1.00 91.44 596 ASN A O 1
ATOM 4416 N N . ASP A 1 597 ? -3.031 11.598 21.864 1.00 86.69 597 ASP A N 1
ATOM 4417 C CA . ASP A 1 597 ? -3.915 12.564 22.541 1.00 86.69 597 ASP A CA 1
ATOM 4418 C C . ASP A 1 597 ? -4.771 11.932 23.667 1.00 86.69 597 ASP A C 1
ATOM 4420 O O . ASP A 1 597 ? -5.562 12.609 24.331 1.00 86.69 597 ASP A O 1
ATOM 4424 N N . GLY A 1 598 ? -4.596 10.631 23.916 1.00 86.06 598 GLY A N 1
ATOM 4425 C CA . GLY A 1 598 ? -5.336 9.839 24.896 1.00 86.06 598 GLY A CA 1
ATOM 4426 C C . GLY A 1 598 ? -6.508 9.060 24.299 1.00 86.06 598 GLY A C 1
ATOM 4427 O O . GLY A 1 598 ? -7.314 8.505 25.054 1.00 86.06 598 GLY A O 1
ATOM 4428 N N . THR A 1 599 ? -6.623 9.018 22.971 1.00 82.06 599 THR A N 1
ATOM 4429 C CA . THR A 1 599 ? -7.654 8.252 22.259 1.00 82.06 599 THR A CA 1
ATOM 4430 C C . THR A 1 599 ? -7.283 6.779 22.083 1.00 82.06 599 THR A C 1
ATOM 4432 O O . THR A 1 599 ? -8.158 5.912 22.153 1.00 82.06 599 THR A O 1
ATOM 4435 N N . TYR A 1 600 ? -5.993 6.459 21.968 1.00 86.38 600 TYR A N 1
ATOM 4436 C CA . TYR A 1 600 ? -5.524 5.079 21.814 1.00 86.38 600 TYR A CA 1
ATOM 4437 C C . TYR A 1 600 ? -5.064 4.469 23.136 1.00 86.38 600 TYR A C 1
ATOM 4439 O O . TYR A 1 600 ? -4.497 5.147 23.995 1.00 86.38 600 TYR A O 1
ATOM 4447 N N . VAL A 1 601 ? -5.272 3.160 23.275 1.00 88.62 601 VAL A N 1
ATOM 4448 C CA . VAL A 1 601 ? -4.645 2.336 24.313 1.00 88.62 601 VAL A CA 1
ATOM 4449 C C . VAL A 1 601 ? -3.569 1.486 23.659 1.00 88.62 601 VAL A C 1
ATOM 4451 O O . VAL A 1 601 ? -3.862 0.618 22.833 1.00 88.62 601 VAL A O 1
ATOM 4454 N N . PHE A 1 602 ? -2.325 1.740 24.055 1.00 91.19 602 PHE A N 1
ATOM 4455 C CA . PHE A 1 602 ? -1.184 0.982 23.573 1.00 91.19 602 PHE A CA 1
ATOM 4456 C C . PHE A 1 602 ? -1.119 -0.401 24.223 1.00 91.19 602 PHE A C 1
ATOM 4458 O O . PHE A 1 602 ? -1.228 -0.558 25.442 1.00 91.19 602 PHE A O 1
ATOM 4465 N N . LEU A 1 603 ? -1.001 -1.420 23.378 1.00 91.06 603 LEU A N 1
ATOM 4466 C CA . LEU A 1 603 ? -0.986 -2.825 23.756 1.00 91.06 603 LEU A CA 1
ATOM 4467 C C . LEU A 1 603 ? 0.411 -3.256 24.213 1.00 91.06 603 LEU A C 1
ATOM 4469 O O . LEU A 1 603 ? 1.424 -2.765 23.734 1.00 91.06 603 LEU A O 1
ATOM 4473 N N . ALA A 1 604 ? 0.479 -4.242 25.110 1.00 91.62 604 ALA A N 1
ATOM 4474 C CA . ALA A 1 604 ? 1.757 -4.773 25.595 1.00 91.62 604 ALA A CA 1
ATOM 4475 C C . ALA A 1 604 ? 2.486 -5.671 24.573 1.00 91.62 604 ALA A C 1
ATOM 4477 O O . ALA A 1 604 ? 3.670 -5.963 24.734 1.00 91.62 604 ALA A O 1
ATOM 4478 N N . SER A 1 605 ? 1.778 -6.150 23.550 1.00 89.44 605 SER A N 1
ATOM 4479 C CA . SER A 1 605 ? 2.300 -7.046 22.518 1.00 89.44 605 SER A CA 1
ATOM 4480 C C . SER A 1 605 ? 1.613 -6.787 21.187 1.00 89.44 605 SER A C 1
ATOM 4482 O O . SER A 1 605 ? 0.437 -6.414 21.171 1.00 89.44 605 SER A O 1
ATOM 4484 N N . ASP A 1 606 ? 2.321 -7.074 20.097 1.00 86.06 606 ASP A N 1
ATOM 4485 C CA . ASP A 1 606 ? 1.798 -6.932 18.743 1.00 86.06 606 ASP A CA 1
ATOM 4486 C C . ASP A 1 606 ? 0.538 -7.805 18.533 1.00 86.06 606 ASP A C 1
ATOM 4488 O O . ASP A 1 606 ? 0.616 -9.032 18.661 1.00 86.06 606 ASP A O 1
ATOM 4492 N N . PRO A 1 607 ? -0.638 -7.213 18.235 1.00 74.31 607 PRO A N 1
ATOM 4493 C CA . PRO A 1 607 ? -1.858 -7.956 17.922 1.00 74.31 607 PRO A CA 1
ATOM 4494 C C . PRO A 1 607 ? -1.822 -8.586 16.523 1.00 74.31 607 PRO A C 1
ATOM 4496 O O . PRO A 1 607 ? -2.705 -9.378 16.185 1.00 74.31 607 PRO A O 1
ATOM 4499 N N . ASN A 1 608 ? -0.816 -8.245 15.718 1.00 74.81 608 ASN A N 1
ATOM 4500 C CA . ASN A 1 608 ? -0.587 -8.741 14.378 1.00 74.81 608 ASN A CA 1
ATOM 4501 C C . ASN A 1 608 ? 0.714 -9.568 14.375 1.00 74.81 608 ASN A C 1
ATOM 4503 O O . ASN A 1 608 ? 1.750 -9.048 13.977 1.00 74.81 608 ASN A O 1
ATOM 4507 N N . PRO A 1 609 ? 0.702 -10.840 14.815 1.00 49.41 609 PRO A N 1
ATOM 4508 C CA . PRO A 1 609 ? 1.874 -11.718 14.751 1.00 49.41 609 PRO A CA 1
ATOM 4509 C C . PRO A 1 609 ? 2.244 -12.081 13.312 1.00 49.41 609 PRO A C 1
ATOM 4511 O O . PRO A 1 609 ? 1.330 -12.420 12.522 1.00 49.41 609 PRO A O 1
#

pLDDT: mean 78.91, std 17.45, range [28.7, 98.0]

Radius of gyration: 28.37 Å; Cα contacts (8 Å, |Δi|>4): 1824; chains: 1; bounding box: 88×83×56 Å